Protein AF-A0A3C0W9L0-F1 (afdb_monomer)

Structure (mmCIF, N/CA/C/O backbone):
data_AF-A0A3C0W9L0-F1
#
_entry.id   AF-A0A3C0W9L0-F1
#
loop_
_atom_site.group_PDB
_atom_site.id
_atom_site.type_symbol
_atom_site.label_atom_id
_atom_site.label_alt_id
_atom_site.label_comp_id
_atom_site.label_asym_id
_atom_site.label_entity_id
_atom_site.label_seq_id
_atom_site.pdbx_PDB_ins_code
_atom_site.Cartn_x
_atom_site.Cartn_y
_atom_site.Cartn_z
_atom_site.occupancy
_atom_site.B_iso_or_equiv
_atom_site.auth_seq_id
_atom_site.auth_comp_id
_atom_site.auth_asym_id
_atom_site.auth_atom_id
_atom_site.pdbx_PDB_model_num
ATOM 1 N N . MET A 1 1 ? -32.821 -9.391 19.851 1.00 39.97 1 MET A N 1
ATOM 2 C CA . MET A 1 1 ? -34.229 -9.001 20.082 1.00 39.97 1 MET A CA 1
ATOM 3 C C . MET A 1 1 ? -35.095 -10.246 19.999 1.00 39.97 1 MET A C 1
ATOM 5 O O . MET A 1 1 ? -34.908 -11.028 19.077 1.00 39.97 1 MET A O 1
ATOM 9 N N . THR A 1 2 ? -35.982 -10.461 20.969 1.00 29.73 2 THR A N 1
ATOM 10 C CA . THR A 1 2 ? -37.025 -11.497 20.933 1.00 29.73 2 THR A CA 1
ATOM 11 C C . THR A 1 2 ? -38.108 -11.127 19.912 1.00 29.73 2 THR A C 1
ATOM 13 O O . THR A 1 2 ? -38.389 -9.946 19.701 1.00 29.73 2 THR A O 1
ATOM 16 N N . ARG A 1 3 ? -38.686 -12.143 19.254 1.00 37.91 3 ARG A N 1
ATOM 17 C CA . ARG A 1 3 ? -39.751 -12.022 18.238 1.00 37.91 3 ARG A CA 1
ATOM 18 C C . ARG A 1 3 ? -40.839 -11.017 18.649 1.00 37.91 3 ARG A C 1
ATOM 20 O O . ARG A 1 3 ? -41.310 -11.055 19.780 1.00 37.91 3 ARG A O 1
ATOM 27 N N . GLY A 1 4 ? -41.247 -10.154 17.715 1.00 42.19 4 GLY A N 1
ATOM 28 C CA . GLY A 1 4 ? -42.448 -9.313 17.837 1.00 42.19 4 GLY A CA 1
ATOM 29 C C . GLY A 1 4 ? -42.348 -8.094 18.762 1.00 42.19 4 GLY A C 1
ATOM 30 O O . GLY A 1 4 ? -43.340 -7.397 18.947 1.00 42.19 4 GLY A O 1
ATOM 31 N N . SER A 1 5 ? -41.181 -7.802 19.344 1.00 44.44 5 SER A N 1
ATOM 32 C CA . SER A 1 5 ? -41.022 -6.610 20.188 1.00 44.44 5 SER A CA 1
ATOM 33 C C . SER A 1 5 ? -40.756 -5.363 19.326 1.00 44.44 5 SER A C 1
ATOM 35 O O . SER A 1 5 ? -39.800 -5.379 18.546 1.00 44.44 5 SER A O 1
ATOM 37 N N . PRO A 1 6 ? -41.552 -4.281 19.443 1.00 53.97 6 PRO A N 1
ATOM 38 C CA . PRO A 1 6 ? -41.352 -3.069 18.653 1.00 53.97 6 PRO A CA 1
ATOM 39 C C . PRO A 1 6 ? -40.011 -2.406 18.989 1.00 53.97 6 PRO A C 1
ATOM 41 O O . PRO A 1 6 ? -39.651 -2.257 20.160 1.00 53.97 6 PRO A O 1
ATOM 44 N N . MET A 1 7 ? -39.276 -1.971 17.963 1.00 60.22 7 MET A N 1
ATOM 45 C CA . MET A 1 7 ? -38.048 -1.197 18.155 1.00 60.22 7 MET A CA 1
ATOM 46 C C . MET A 1 7 ? -38.419 0.270 18.381 1.00 60.22 7 MET A C 1
ATOM 48 O O . MET A 1 7 ? -39.027 0.898 17.512 1.00 60.22 7 MET A O 1
ATOM 52 N N . ARG A 1 8 ? -38.079 0.815 19.555 1.00 55.28 8 ARG A N 1
ATOM 53 C CA . ARG A 1 8 ? -38.270 2.240 19.853 1.00 55.28 8 ARG A CA 1
ATOM 54 C C . ARG A 1 8 ? -37.146 3.055 19.224 1.00 55.28 8 ARG A C 1
ATOM 56 O O . ARG A 1 8 ? -35.975 2.827 19.513 1.00 55.28 8 ARG A O 1
ATOM 63 N N . LEU A 1 9 ? -37.528 4.002 18.380 1.00 63.59 9 LEU A N 1
ATOM 64 C CA . LEU A 1 9 ? -36.655 4.996 17.769 1.00 63.59 9 LEU A CA 1
ATOM 65 C C . LEU A 1 9 ? -36.781 6.337 18.522 1.00 63.59 9 LEU A C 1
ATOM 67 O O . LEU A 1 9 ? -37.751 6.536 19.264 1.00 63.59 9 LEU A O 1
ATOM 71 N N . PRO A 1 10 ? -35.830 7.274 18.348 1.00 58.41 10 PRO A N 1
ATOM 72 C CA . PRO A 1 10 ? -35.954 8.630 18.882 1.00 58.41 10 PRO A CA 1
ATOM 73 C C . PRO A 1 10 ? -37.289 9.285 18.479 1.00 58.41 10 PRO A C 1
ATOM 75 O O . PRO A 1 10 ? -37.772 9.081 17.366 1.00 58.41 10 PRO A O 1
ATOM 78 N N . GLY A 1 11 ? -37.892 10.077 19.374 1.00 59.56 11 GLY A N 1
ATOM 79 C CA . GLY A 1 11 ? -39.124 10.827 19.077 1.00 59.56 11 GLY A CA 1
ATOM 80 C C . GLY A 1 11 ? -40.439 10.041 19.198 1.00 59.56 11 GLY A C 1
ATOM 81 O O . GLY A 1 11 ? -41.417 10.393 18.548 1.00 59.56 11 GLY A O 1
ATOM 82 N N . ASN A 1 12 ? -40.486 8.992 20.028 1.00 71.06 12 ASN A N 1
ATOM 83 C CA . ASN A 1 12 ? -41.663 8.131 20.255 1.00 71.06 12 ASN A CA 1
ATOM 84 C C . ASN A 1 12 ? -42.153 7.352 19.016 1.00 71.06 12 ASN A C 1
ATOM 86 O O . ASN A 1 12 ? -43.297 6.897 18.981 1.00 71.06 12 ASN A O 1
ATOM 90 N N . ILE A 1 13 ? -41.294 7.171 18.013 1.00 70.06 13 ILE A N 1
ATOM 91 C CA . ILE A 1 13 ? -41.588 6.353 16.834 1.00 70.06 13 ILE A CA 1
ATOM 92 C C . ILE A 1 13 ? -41.319 4.882 17.172 1.00 70.06 13 ILE A C 1
ATOM 94 O O . ILE A 1 13 ? -40.313 4.544 17.801 1.00 70.06 13 ILE A O 1
ATOM 98 N N . THR A 1 14 ? -42.210 3.994 16.742 1.00 69.06 14 THR A N 1
ATOM 99 C CA . THR A 1 14 ? -42.054 2.541 16.892 1.00 69.06 14 THR A CA 1
ATOM 100 C C . THR A 1 14 ? -41.998 1.871 15.531 1.00 69.06 14 THR A C 1
ATOM 102 O O . THR A 1 14 ? -42.846 2.126 14.683 1.00 69.06 14 THR A O 1
ATOM 105 N N . ALA A 1 15 ? -41.001 1.015 15.317 1.00 68.94 15 ALA A N 1
ATOM 106 C CA . ALA A 1 15 ? -40.988 0.114 14.172 1.00 68.94 15 ALA A CA 1
ATOM 107 C C . ALA A 1 15 ? -41.767 -1.159 14.531 1.00 68.94 15 ALA A C 1
ATOM 109 O O . ALA A 1 15 ? -41.420 -1.845 15.499 1.00 68.94 15 ALA A O 1
ATOM 110 N N . VAL A 1 16 ? -42.819 -1.450 13.766 1.00 71.50 16 VAL A N 1
ATOM 111 C CA . VAL A 1 16 ? -43.652 -2.651 13.899 1.00 71.50 16 VAL A CA 1
ATOM 112 C C . VAL A 1 16 ? -43.352 -3.582 12.731 1.00 71.50 16 VAL A C 1
ATOM 114 O O . VAL A 1 16 ? -43.418 -3.173 11.574 1.00 71.50 16 VAL A O 1
ATOM 117 N N . PHE A 1 17 ? -43.010 -4.828 13.037 1.00 66.38 17 PHE A N 1
ATOM 118 C CA . PHE A 1 17 ? -42.670 -5.852 12.051 1.00 66.38 17 PHE A CA 1
ATOM 119 C C . PHE A 1 17 ? -43.904 -6.713 11.754 1.00 66.38 17 PHE A C 1
ATOM 121 O O . PHE A 1 17 ? -44.656 -7.030 12.676 1.00 66.38 17 PHE A O 1
ATOM 128 N N . GLY A 1 18 ? -44.119 -7.086 10.488 1.00 59.97 18 GLY A N 1
ATOM 129 C CA . GLY A 1 18 ? -45.165 -8.050 10.120 1.00 59.97 18 GLY A CA 1
ATOM 130 C C . GLY A 1 18 ? -44.891 -9.441 10.710 1.00 59.97 18 GLY A C 1
ATOM 131 O O . GLY A 1 18 ? -43.736 -9.791 10.942 1.00 59.97 18 GLY A O 1
ATOM 132 N N . GLU A 1 19 ? -45.936 -10.242 10.948 1.00 49.00 19 GLU A N 1
ATOM 133 C CA . GLU A 1 19 ? -45.876 -11.576 11.589 1.00 49.00 19 GLU A CA 1
ATOM 134 C C . GLU A 1 19 ? -45.137 -12.674 10.787 1.00 49.00 19 GLU A C 1
ATOM 136 O O . GLU A 1 19 ? -45.266 -13.866 11.078 1.00 49.00 19 GLU A O 1
ATOM 141 N N . GLU A 1 20 ? -44.311 -12.327 9.801 1.00 48.44 20 GLU A N 1
ATOM 142 C CA . GLU A 1 20 ? -43.545 -13.337 9.082 1.00 48.44 20 GLU A CA 1
ATOM 143 C C . GLU A 1 20 ? -42.399 -13.883 9.936 1.00 48.44 20 GLU A C 1
ATOM 145 O O . GLU A 1 20 ? -41.536 -13.182 10.470 1.00 48.44 20 GLU A O 1
ATOM 150 N N . SER A 1 21 ? -42.439 -15.203 10.089 1.00 41.38 21 SER A N 1
ATOM 151 C CA . SER A 1 21 ? -41.539 -15.998 10.904 1.00 41.38 21 SER A CA 1
ATOM 152 C C . SER A 1 21 ? -40.088 -15.818 10.463 1.00 41.38 21 SER A C 1
ATOM 154 O O . SER A 1 21 ? -39.613 -16.519 9.573 1.00 41.38 21 SER A O 1
ATOM 156 N N . ALA A 1 22 ? -39.339 -14.963 11.162 1.00 41.47 22 ALA A N 1
ATOM 157 C CA . ALA A 1 22 ? -37.885 -15.033 11.170 1.00 41.47 22 ALA A CA 1
ATOM 158 C C . ALA A 1 22 ? -37.490 -16.366 11.831 1.00 41.47 22 ALA A C 1
ATOM 160 O O . ALA A 1 22 ? -37.420 -16.505 13.059 1.00 41.47 22 ALA A O 1
ATOM 161 N N . ALA A 1 23 ? -37.365 -17.410 11.015 1.00 39.00 23 ALA A N 1
ATOM 162 C CA . ALA A 1 23 ? -36.581 -18.577 11.358 1.00 39.00 23 ALA A CA 1
ATOM 163 C C . ALA A 1 23 ? -35.125 -18.112 11.428 1.00 39.00 23 ALA A C 1
ATOM 165 O O . ALA A 1 23 ? -34.645 -17.453 10.509 1.00 39.00 23 ALA A O 1
ATOM 166 N N . ALA A 1 24 ? -34.438 -18.438 12.522 1.00 37.41 24 ALA A N 1
ATOM 167 C CA . ALA A 1 24 ? -32.996 -18.298 12.619 1.00 37.41 24 ALA A CA 1
ATOM 168 C C . ALA A 1 24 ? -32.358 -19.179 11.534 1.00 37.41 24 ALA A C 1
ATOM 170 O O . ALA A 1 24 ? -32.136 -20.371 11.727 1.00 37.41 24 ALA A O 1
ATOM 171 N N . ARG A 1 25 ? -32.141 -18.607 10.354 1.00 40.47 25 ARG A N 1
ATOM 172 C CA . ARG A 1 25 ? -31.291 -19.162 9.311 1.00 40.47 25 ARG A CA 1
ATOM 173 C C . ARG A 1 25 ? -30.110 -18.215 9.193 1.00 40.47 25 ARG A C 1
ATOM 175 O O . ARG A 1 25 ? -30.287 -17.006 9.123 1.00 40.47 25 ARG A O 1
ATOM 182 N N . SER A 1 26 ? -28.913 -18.779 9.257 1.00 39.16 26 SER A N 1
ATOM 183 C CA . SER A 1 26 ? -27.643 -18.107 9.005 1.00 39.16 26 SER A CA 1
ATOM 184 C C . SER A 1 26 ? -27.685 -17.435 7.630 1.00 39.16 26 SER A C 1
ATOM 186 O O . SER A 1 26 ? -27.523 -18.101 6.609 1.00 39.16 26 SER A O 1
ATOM 188 N N . GLY A 1 27 ? -27.991 -16.143 7.598 1.00 50.47 27 GLY A N 1
ATOM 189 C CA . GLY A 1 27 ? -28.131 -15.378 6.366 1.00 50.47 27 GLY A CA 1
ATOM 190 C C . GLY A 1 27 ? -28.776 -14.021 6.618 1.00 50.47 27 GLY A C 1
ATOM 191 O O . GLY A 1 27 ? -29.634 -13.870 7.490 1.00 50.47 27 GLY A O 1
ATOM 192 N N . GLU A 1 28 ? -28.340 -13.023 5.856 1.00 53.19 28 GLU A N 1
ATOM 193 C CA . GLU A 1 28 ? -28.935 -11.691 5.878 1.00 53.19 28 GLU A CA 1
ATOM 194 C C . GLU A 1 28 ? -30.424 -11.787 5.540 1.00 53.19 28 GLU A C 1
ATOM 196 O O . GLU A 1 28 ? -30.806 -12.370 4.528 1.00 53.19 28 GLU A O 1
ATOM 201 N N . THR A 1 29 ? -31.277 -11.228 6.396 1.00 59.69 29 THR A N 1
ATOM 202 C CA . THR A 1 29 ? -32.730 -11.255 6.188 1.00 59.69 29 THR A CA 1
ATOM 203 C C . THR A 1 29 ? -33.253 -9.833 6.146 1.00 59.69 29 THR A C 1
ATOM 205 O O . THR A 1 29 ? -33.076 -9.079 7.102 1.00 59.69 29 THR A O 1
ATOM 208 N N . THR A 1 30 ? -33.907 -9.462 5.050 1.00 60.75 30 THR A N 1
ATOM 209 C CA . THR A 1 30 ? -34.592 -8.174 4.927 1.00 60.75 30 THR A CA 1
ATOM 210 C C . THR A 1 30 ? -36.057 -8.359 5.290 1.00 60.75 30 THR A C 1
ATOM 212 O O . THR A 1 30 ? -36.764 -9.123 4.642 1.00 60.75 30 THR A O 1
ATOM 215 N N . VAL A 1 31 ? -36.511 -7.657 6.324 1.00 73.25 31 VAL A N 1
ATOM 216 C CA . VAL A 1 31 ? -37.897 -7.674 6.800 1.00 73.25 31 VAL A CA 1
ATOM 217 C C . VAL A 1 31 ? -38.498 -6.290 6.583 1.00 73.25 31 VAL A C 1
ATOM 219 O O . VAL A 1 31 ? -37.835 -5.282 6.824 1.00 73.25 31 VAL A O 1
ATOM 222 N N . GLN A 1 32 ? -39.746 -6.213 6.128 1.00 73.06 32 GLN A N 1
ATOM 223 C CA . GLN A 1 32 ? -40.458 -4.936 6.064 1.00 73.06 32 GLN A CA 1
ATOM 224 C C . GLN A 1 32 ? -40.986 -4.562 7.452 1.00 73.06 32 GLN A C 1
ATOM 226 O O . GLN A 1 32 ? -41.586 -5.385 8.147 1.00 73.06 32 GLN A O 1
ATOM 231 N N . ALA A 1 33 ? -40.769 -3.313 7.850 1.00 77.06 33 ALA A N 1
ATOM 232 C CA . ALA A 1 33 ? -41.298 -2.741 9.077 1.00 77.06 33 ALA A CA 1
ATOM 233 C C . ALA A 1 33 ? -42.071 -1.456 8.773 1.00 77.06 33 ALA A C 1
ATOM 235 O O . ALA A 1 33 ? -41.654 -0.643 7.949 1.00 77.06 33 ALA A O 1
ATOM 236 N N . GLU A 1 34 ? -43.178 -1.239 9.474 1.00 78.75 34 GLU A N 1
ATOM 237 C CA . GLU A 1 34 ? -43.890 0.036 9.452 1.00 78.75 34 GLU A CA 1
ATOM 238 C C . GLU A 1 34 ? -43.418 0.920 10.603 1.00 78.75 34 GLU A C 1
ATOM 240 O O . GLU A 1 34 ? -43.476 0.534 11.772 1.00 78.75 34 GLU A O 1
ATOM 245 N N . LEU A 1 35 ? -42.989 2.138 10.281 1.00 79.19 35 LEU A N 1
ATOM 246 C CA . LEU A 1 35 ? -42.751 3.182 11.268 1.00 79.19 35 LEU A CA 1
ATOM 247 C C . LEU A 1 35 ? -44.083 3.804 11.674 1.00 79.19 35 LEU A C 1
ATOM 249 O O . LEU A 1 35 ? -44.766 4.407 10.843 1.00 79.19 35 LEU A O 1
ATOM 253 N N . ARG A 1 36 ? -44.427 3.683 12.957 1.00 80.25 36 ARG A N 1
ATOM 254 C CA . ARG A 1 36 ? -45.648 4.232 13.547 1.00 80.25 36 ARG A CA 1
ATOM 255 C C . ARG A 1 36 ? -45.351 5.317 14.574 1.00 80.25 36 ARG A C 1
ATOM 257 O O . ARG A 1 36 ? -44.451 5.168 15.403 1.00 80.25 36 ARG A O 1
ATOM 264 N N . LEU A 1 37 ? -46.134 6.391 14.531 1.00 80.25 37 LEU A N 1
ATOM 265 C CA . LEU A 1 37 ? -46.169 7.436 15.559 1.00 80.25 37 LEU A CA 1
ATOM 266 C C . LEU A 1 37 ? -46.939 6.964 16.808 1.00 80.25 37 LEU A C 1
ATOM 268 O O . LEU A 1 37 ? -47.661 5.959 16.743 1.00 80.25 37 LEU A O 1
ATOM 272 N N . PRO A 1 38 ? -46.853 7.699 17.936 1.00 71.69 38 PRO A N 1
ATOM 273 C CA . PRO A 1 38 ? -47.809 7.546 19.032 1.00 71.69 38 PRO A CA 1
ATOM 274 C C . PRO A 1 38 ? -49.240 7.578 18.481 1.00 71.69 38 PRO A C 1
ATOM 276 O O . PRO A 1 38 ? -49.526 8.390 17.607 1.00 71.69 38 PRO A O 1
ATOM 279 N N . LEU A 1 39 ? -50.121 6.703 18.984 1.00 75.38 39 LEU A N 1
ATOM 280 C CA . LEU A 1 39 ? -51.492 6.458 18.484 1.00 75.38 39 LEU A CA 1
ATOM 281 C C . LEU A 1 39 ? -51.606 5.539 17.248 1.00 75.38 39 LEU A C 1
ATOM 283 O O . LEU A 1 39 ? -52.709 5.324 16.759 1.00 75.38 39 LEU A O 1
ATOM 287 N N . GLY A 1 40 ? -50.511 4.935 16.774 1.00 74.31 40 GLY A N 1
ATOM 288 C CA . GLY A 1 40 ? -50.567 3.839 15.794 1.00 74.31 40 GLY A CA 1
ATOM 289 C C . GLY A 1 40 ? -50.670 4.268 14.329 1.00 74.31 40 GLY A C 1
ATOM 290 O O . GLY A 1 40 ? -50.960 3.434 13.475 1.00 74.31 40 GLY A O 1
ATOM 291 N N . ILE A 1 41 ? -50.408 5.539 14.024 1.00 79.44 41 ILE A N 1
ATOM 292 C CA . ILE A 1 41 ? -50.439 6.069 12.656 1.00 79.44 41 ILE A CA 1
ATOM 293 C C . ILE A 1 41 ? -49.184 5.614 11.901 1.00 79.44 41 ILE A C 1
ATOM 295 O O . ILE A 1 41 ? -48.074 5.989 12.287 1.00 79.44 41 ILE A O 1
ATOM 299 N N . SER A 1 42 ? -49.354 4.837 10.827 1.00 79.00 42 SER A N 1
ATOM 300 C CA . SER A 1 42 ? -48.266 4.410 9.934 1.00 79.00 42 SER A CA 1
ATOM 301 C C . SER A 1 42 ? -47.780 5.579 9.073 1.00 79.00 42 SER A C 1
ATOM 303 O O . SER A 1 42 ? -48.561 6.207 8.364 1.00 79.00 42 SER A O 1
ATOM 305 N N . VAL A 1 43 ? -46.482 5.876 9.137 1.00 81.69 43 VAL A N 1
ATOM 306 C CA . VAL A 1 43 ? -45.855 7.023 8.455 1.00 81.69 43 VAL A CA 1
ATOM 307 C C . VAL A 1 43 ? -45.048 6.582 7.243 1.00 81.69 43 VAL A C 1
ATOM 309 O O . VAL A 1 43 ? -45.029 7.262 6.219 1.00 81.69 43 VAL A O 1
ATOM 312 N N . LYS A 1 44 ? -44.335 5.458 7.362 1.00 79.25 44 LYS A N 1
ATOM 313 C CA . LYS A 1 44 ? -43.430 4.976 6.318 1.00 79.25 44 LYS A CA 1
ATOM 314 C C . LYS A 1 44 ? -43.164 3.485 6.475 1.00 79.25 44 LYS A C 1
ATOM 316 O O . LYS A 1 44 ? -42.915 3.024 7.586 1.00 79.25 44 LYS A O 1
ATOM 321 N N . SER A 1 45 ? -43.151 2.760 5.362 1.00 78.25 45 SER A N 1
ATOM 322 C CA . SER A 1 45 ? -42.579 1.412 5.314 1.00 78.25 45 SER A CA 1
ATOM 323 C C . SER A 1 45 ? -41.069 1.505 5.119 1.00 78.25 45 SER A C 1
ATOM 325 O O . SER A 1 45 ? -40.589 2.240 4.252 1.00 78.25 45 SER A O 1
ATOM 327 N N . VAL A 1 46 ? -40.317 0.784 5.941 1.00 76.38 46 VAL A N 1
ATOM 328 C CA . VAL A 1 46 ? -38.860 0.698 5.873 1.00 76.38 46 VAL A CA 1
ATOM 329 C C . VAL A 1 46 ? -38.438 -0.759 5.799 1.00 76.38 46 VAL A C 1
ATOM 331 O O . VAL A 1 46 ? -38.978 -1.616 6.492 1.00 76.38 46 VAL A O 1
ATOM 334 N N . SER A 1 47 ? -37.441 -1.040 4.972 1.00 71.50 47 SER A N 1
ATOM 335 C CA . SER A 1 47 ? -36.825 -2.359 4.918 1.00 71.50 47 SER A CA 1
ATOM 336 C C . SER A 1 47 ? -35.709 -2.431 5.955 1.00 71.50 47 SER A C 1
ATOM 338 O O . SER A 1 47 ? -34.766 -1.642 5.920 1.00 71.50 47 SER A O 1
ATOM 340 N N . VAL A 1 48 ? -35.826 -3.365 6.893 1.00 65.62 48 VAL A N 1
ATOM 341 C CA . VAL A 1 48 ? -34.850 -3.614 7.954 1.00 65.62 48 VAL A CA 1
ATOM 342 C C . VAL A 1 48 ? -34.064 -4.863 7.592 1.00 65.62 48 VAL A C 1
ATOM 344 O O . VAL A 1 48 ? -34.616 -5.960 7.545 1.00 65.62 48 VAL A O 1
ATOM 347 N N . ARG A 1 49 ? -32.768 -4.704 7.331 1.00 64.75 49 ARG A N 1
ATOM 348 C CA . ARG A 1 49 ? -31.863 -5.827 7.076 1.00 64.75 49 ARG A CA 1
ATOM 349 C C . ARG A 1 49 ? -31.231 -6.270 8.391 1.00 64.75 49 ARG A C 1
ATOM 351 O O . ARG A 1 49 ? -30.490 -5.513 9.011 1.00 64.75 49 ARG A O 1
ATOM 358 N N . TYR A 1 50 ? -31.511 -7.498 8.805 1.00 62.72 50 TYR A N 1
ATOM 359 C CA . TYR A 1 50 ? -30.776 -8.163 9.871 1.00 62.72 50 TYR A CA 1
ATOM 360 C C . TYR A 1 50 ? -29.478 -8.704 9.288 1.00 62.72 50 TYR A C 1
ATOM 362 O O . TYR A 1 50 ? -29.498 -9.630 8.478 1.00 62.72 50 TYR A O 1
ATOM 370 N N . VAL A 1 51 ? -28.360 -8.115 9.699 1.00 66.81 51 VAL A N 1
ATOM 371 C CA . VAL A 1 51 ? -27.017 -8.566 9.333 1.00 66.81 51 VAL A CA 1
ATOM 372 C C . VAL A 1 51 ? -26.348 -9.090 10.597 1.00 66.81 51 VAL A C 1
ATOM 374 O O . VAL A 1 51 ? -26.367 -8.429 11.639 1.00 66.81 51 VAL A O 1
ATOM 377 N N . GLN A 1 52 ? -25.791 -10.299 10.531 1.00 70.81 52 GLN A N 1
ATOM 378 C CA . GLN A 1 52 ? -24.962 -10.817 11.613 1.00 70.81 52 GLN A CA 1
ATOM 379 C C . GLN A 1 52 ? -23.710 -9.942 11.711 1.00 70.81 52 GLN A C 1
ATOM 381 O O . GLN A 1 52 ? -23.027 -9.721 10.716 1.00 70.81 52 GLN A O 1
ATOM 386 N N . ARG A 1 53 ? -23.434 -9.409 12.903 1.00 82.50 53 ARG A N 1
ATOM 387 C CA . ARG A 1 53 ? -22.295 -8.514 13.105 1.00 82.50 53 ARG A CA 1
ATOM 388 C C . ARG A 1 53 ? -20.986 -9.294 13.016 1.00 82.50 53 ARG A C 1
ATOM 390 O O . ARG A 1 53 ? -20.786 -10.252 13.764 1.00 82.50 53 ARG A O 1
ATOM 397 N N . ASP A 1 54 ? -20.102 -8.845 12.133 1.00 89.56 54 ASP A N 1
ATOM 398 C CA . ASP A 1 54 ? -18.758 -9.395 12.004 1.00 89.56 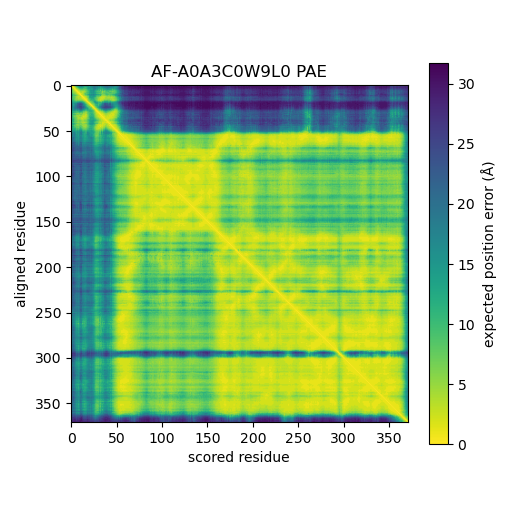54 ASP A CA 1
ATOM 399 C C . ASP A 1 54 ? -17.947 -9.127 13.281 1.00 89.56 54 ASP A C 1
ATOM 401 O O . ASP A 1 54 ? -18.058 -8.075 13.915 1.00 89.56 54 ASP A O 1
ATOM 405 N N . THR A 1 55 ? -17.115 -10.094 13.659 1.00 94.38 55 THR A N 1
ATOM 406 C CA . THR A 1 55 ? -16.127 -9.968 14.736 1.00 94.38 55 THR A CA 1
ATOM 407 C C . THR A 1 55 ? -14.764 -10.314 14.167 1.00 94.38 55 THR A C 1
ATOM 409 O O . THR A 1 55 ? -14.637 -11.306 13.450 1.00 94.38 55 THR A O 1
ATOM 412 N N . VAL A 1 56 ? -13.760 -9.500 14.481 1.00 97.12 56 VAL A N 1
ATOM 413 C CA . VAL A 1 56 ? -12.392 -9.639 13.968 1.00 97.12 56 VAL A CA 1
ATOM 414 C C . VAL A 1 56 ? -11.378 -9.515 15.100 1.00 97.12 56 VAL A C 1
ATOM 416 O O . VAL A 1 56 ? -11.689 -8.991 16.171 1.00 97.12 56 VAL A O 1
ATOM 419 N N . LEU A 1 57 ? -10.155 -9.984 14.867 1.00 97.94 57 LEU A N 1
ATOM 420 C CA . LEU A 1 57 ? -9.035 -9.829 15.789 1.00 97.94 57 LEU A CA 1
ATOM 421 C C . LEU A 1 57 ? -8.240 -8.567 15.422 1.00 97.94 57 LEU A C 1
ATOM 423 O O . LEU A 1 57 ? -7.434 -8.585 14.494 1.00 97.94 57 LEU A O 1
ATOM 427 N N . VAL A 1 58 ? -8.482 -7.462 16.126 1.00 98.50 58 VAL A N 1
ATOM 428 C CA . VAL A 1 58 ? -7.858 -6.150 15.876 1.00 98.50 58 VAL A CA 1
ATOM 429 C C . VAL A 1 58 ? -6.404 -6.155 16.345 1.00 98.50 58 VAL A C 1
ATOM 431 O O . VAL A 1 58 ? -6.148 -6.498 17.497 1.00 98.50 58 VAL A O 1
ATOM 434 N N . SER A 1 59 ? -5.457 -5.784 15.475 1.00 97.38 59 SER A N 1
ATOM 435 C CA . SER A 1 59 ? -4.023 -5.991 15.723 1.00 97.38 59 SER A CA 1
ATOM 436 C C . SER A 1 59 ? -3.238 -4.701 15.962 1.00 97.38 59 SER A C 1
ATOM 438 O O . SER A 1 59 ? -2.737 -4.507 17.060 1.00 97.38 59 SER A O 1
ATOM 440 N N . GLY A 1 60 ? -3.087 -3.820 14.968 1.00 97.75 60 GLY A N 1
ATOM 441 C CA . GLY A 1 60 ? -2.196 -2.651 15.061 1.00 97.75 60 GLY A CA 1
ATOM 442 C C . GLY A 1 60 ? -0.697 -2.987 15.000 1.00 97.75 60 GLY A C 1
ATOM 443 O O . GLY A 1 60 ? 0.149 -2.106 15.189 1.00 97.75 60 GLY A O 1
ATOM 444 N N . ARG A 1 61 ? -0.350 -4.256 14.751 1.00 97.44 61 ARG A N 1
ATOM 445 C CA . ARG A 1 61 ? 1.035 -4.715 14.596 1.00 97.44 61 ARG A CA 1
ATOM 446 C C . ARG A 1 61 ? 1.610 -4.276 13.247 1.00 97.44 61 ARG A C 1
ATOM 448 O O . ARG A 1 61 ? 0.878 -4.259 12.253 1.00 97.44 61 ARG A O 1
ATOM 455 N N . PRO A 1 62 ? 2.913 -3.969 13.184 1.00 97.31 62 PRO A N 1
ATOM 456 C CA . PRO A 1 62 ? 3.570 -3.662 11.927 1.00 97.31 62 PRO A CA 1
ATOM 457 C C . PRO A 1 62 ? 3.720 -4.931 11.084 1.00 97.31 62 PRO A C 1
ATOM 459 O O . PRO A 1 62 ? 3.909 -6.032 11.607 1.00 97.31 62 PRO A O 1
ATOM 462 N N . PHE A 1 63 ? 3.687 -4.769 9.769 1.00 96.88 63 PHE A N 1
ATOM 463 C CA . PHE A 1 63 ? 4.074 -5.812 8.830 1.00 96.88 63 PHE A CA 1
ATOM 464 C C . PHE A 1 63 ? 4.843 -5.210 7.663 1.00 96.88 63 PHE A C 1
ATOM 466 O O . PHE A 1 63 ? 4.675 -4.042 7.306 1.00 96.88 63 PHE A O 1
ATOM 473 N N . GLY A 1 64 ? 5.715 -6.020 7.082 1.00 96.06 64 GLY A N 1
ATOM 474 C CA . GLY A 1 64 ? 6.363 -5.717 5.825 1.00 96.06 64 GLY A CA 1
ATOM 475 C C . GLY A 1 64 ? 5.487 -6.174 4.678 1.00 96.06 64 GLY A C 1
ATOM 476 O O . GLY A 1 64 ? 5.016 -7.310 4.677 1.00 96.06 64 GLY A O 1
ATOM 477 N N . VAL A 1 65 ? 5.301 -5.314 3.688 1.00 94.31 65 VAL A N 1
ATOM 478 C CA . VAL A 1 65 ? 4.701 -5.699 2.416 1.00 94.31 65 VAL A CA 1
ATOM 479 C C . VAL A 1 65 ? 5.804 -5.863 1.383 1.00 94.31 65 VAL A C 1
ATOM 481 O O . VAL A 1 65 ? 6.692 -5.016 1.276 1.00 94.31 65 VAL A O 1
ATOM 484 N N . LYS A 1 66 ? 5.761 -6.965 0.639 1.00 93.25 66 LYS A N 1
ATOM 485 C CA . LYS A 1 66 ? 6.559 -7.186 -0.567 1.00 93.25 66 LYS A CA 1
ATOM 486 C C . LYS A 1 66 ? 5.604 -7.586 -1.672 1.00 93.25 66 LYS A C 1
ATOM 488 O O . LYS A 1 66 ? 4.864 -8.553 -1.505 1.00 93.25 66 LYS A O 1
ATOM 493 N N . MET A 1 67 ? 5.604 -6.867 -2.781 1.00 92.12 67 MET A N 1
ATOM 494 C CA . MET A 1 67 ? 4.735 -7.181 -3.907 1.00 92.12 67 MET A CA 1
ATOM 495 C C . MET A 1 67 ? 5.468 -7.057 -5.232 1.00 92.12 67 MET A C 1
ATOM 497 O O . MET A 1 67 ? 6.347 -6.213 -5.389 1.00 92.12 67 MET A O 1
ATOM 501 N N . PHE A 1 68 ? 5.050 -7.887 -6.177 1.00 90.06 68 PHE A N 1
ATOM 502 C CA . PHE A 1 68 ? 5.458 -7.861 -7.570 1.00 90.06 68 PHE A CA 1
ATOM 503 C C . PHE A 1 68 ? 4.249 -7.543 -8.442 1.00 90.06 68 PHE A C 1
ATOM 505 O O . PHE A 1 68 ? 3.138 -8.033 -8.190 1.00 90.06 68 PHE A O 1
ATOM 512 N N . THR A 1 69 ? 4.468 -6.724 -9.464 1.00 86.81 69 THR A N 1
ATOM 513 C CA . THR A 1 69 ? 3.422 -6.307 -10.392 1.00 86.81 69 THR A CA 1
ATOM 514 C C . THR A 1 69 ? 3.111 -7.382 -11.416 1.00 86.81 69 THR A C 1
ATOM 516 O O . THR A 1 69 ? 3.927 -8.249 -11.727 1.00 86.81 69 THR A O 1
ATOM 519 N N . GLU A 1 70 ? 1.889 -7.349 -11.939 1.00 85.25 70 GLU A N 1
ATOM 520 C CA . GLU A 1 70 ? 1.588 -8.049 -13.183 1.00 85.25 70 GLU A CA 1
ATOM 521 C C . GLU A 1 70 ? 2.179 -7.232 -14.327 1.00 85.25 70 GLU A C 1
ATOM 523 O O . GLU A 1 70 ? 1.782 -6.084 -14.518 1.00 85.25 70 GLU A O 1
ATOM 528 N N . GLY A 1 71 ? 3.151 -7.795 -15.045 1.00 92.62 71 GLY A N 1
ATOM 529 C CA . GLY A 1 71 ? 3.934 -7.039 -16.017 1.00 92.62 71 GLY A CA 1
ATOM 530 C C . GLY A 1 71 ? 4.844 -5.992 -15.368 1.00 92.62 71 GLY A C 1
ATOM 531 O O . GLY A 1 71 ? 5.083 -6.004 -14.159 1.00 92.62 71 GLY A O 1
ATOM 532 N N . LEU A 1 72 ? 5.357 -5.075 -16.188 1.00 95.00 72 LEU A N 1
ATOM 533 C CA . LEU A 1 72 ? 6.277 -4.012 -15.775 1.00 95.00 72 LEU A CA 1
ATOM 534 C C . LEU A 1 72 ? 5.623 -2.644 -15.964 1.00 95.00 72 LEU A C 1
ATOM 536 O O . LEU A 1 72 ? 5.286 -2.276 -17.089 1.00 95.00 72 LEU A O 1
ATOM 540 N N . MET A 1 73 ? 5.461 -1.872 -14.892 1.00 94.00 73 MET A N 1
ATOM 541 C CA . MET A 1 73 ? 4.869 -0.535 -14.971 1.00 94.00 73 MET A CA 1
ATOM 542 C C . MET A 1 73 ? 5.886 0.474 -15.501 1.00 94.00 73 MET A C 1
ATOM 544 O O . MET A 1 73 ? 6.987 0.582 -14.968 1.00 94.00 73 MET A O 1
ATOM 548 N N . VAL A 1 74 ? 5.520 1.249 -16.520 1.00 96.06 74 VAL A N 1
ATOM 549 C CA . VAL A 1 74 ? 6.323 2.366 -17.024 1.00 96.06 74 VAL A CA 1
ATOM 550 C C . VAL A 1 74 ? 6.215 3.535 -16.050 1.00 96.06 74 VAL A C 1
ATOM 552 O O . VAL A 1 74 ? 5.180 4.195 -15.972 1.00 96.06 74 VAL A O 1
ATOM 555 N N . VAL A 1 75 ? 7.302 3.820 -15.339 1.00 94.88 75 VAL A N 1
ATOM 556 C CA . VAL A 1 75 ? 7.379 4.915 -14.354 1.00 94.88 75 VAL A CA 1
ATOM 557 C C . VAL A 1 75 ? 8.032 6.169 -14.927 1.00 94.88 75 VAL A C 1
ATOM 559 O O . VAL A 1 75 ? 7.898 7.260 -14.384 1.00 94.88 75 VAL A O 1
ATOM 562 N N . GLY A 1 76 ? 8.714 6.052 -16.067 1.00 95.56 76 GLY A N 1
ATOM 563 C CA . GLY A 1 76 ? 9.351 7.200 -16.689 1.00 95.56 76 GLY A CA 1
ATOM 564 C C . GLY A 1 76 ? 10.082 6.887 -17.982 1.00 95.56 76 GLY A C 1
ATOM 565 O O . GLY A 1 76 ? 10.077 5.771 -18.499 1.00 95.56 76 GLY A O 1
ATOM 566 N N . PHE A 1 77 ? 10.737 7.919 -18.503 1.00 96.94 77 PHE A N 1
ATOM 567 C CA . PHE A 1 77 ? 11.452 7.879 -19.771 1.00 96.94 77 PHE A CA 1
ATOM 568 C C . PHE A 1 77 ? 12.784 8.602 -19.638 1.00 96.94 77 PHE A C 1
ATOM 570 O O . PHE A 1 77 ? 12.904 9.584 -18.906 1.00 96.94 77 PHE A O 1
ATOM 577 N N . THR A 1 78 ? 13.787 8.159 -20.383 1.00 95.50 78 THR A N 1
ATOM 578 C CA . THR A 1 78 ? 15.047 8.892 -20.506 1.00 95.50 78 THR A CA 1
ATOM 579 C C . THR A 1 78 ? 15.514 8.873 -21.941 1.00 95.50 78 THR A C 1
ATOM 581 O O . THR A 1 78 ? 15.642 7.817 -22.557 1.00 95.50 78 THR A O 1
ATOM 584 N N . ASP A 1 79 ? 15.738 10.070 -22.472 1.00 96.69 79 ASP A N 1
ATOM 585 C CA . ASP A 1 79 ? 16.364 10.232 -23.773 1.00 96.69 79 ASP A CA 1
ATOM 586 C C . ASP A 1 79 ? 17.829 9.822 -23.679 1.00 96.69 79 ASP A C 1
ATOM 588 O O . ASP A 1 79 ? 18.528 10.172 -22.726 1.00 96.69 79 ASP A O 1
ATOM 592 N N . PHE A 1 80 ? 18.313 9.148 -24.710 1.00 96.38 80 PHE A N 1
ATOM 593 C CA . PHE A 1 80 ? 19.717 8.785 -24.833 1.00 96.38 80 PHE A CA 1
ATOM 594 C C . PHE A 1 80 ? 20.235 9.155 -26.220 1.00 96.38 80 PHE A C 1
ATOM 596 O O . PHE A 1 80 ? 19.467 9.408 -27.150 1.00 96.38 80 PHE A O 1
ATOM 603 N N . SER A 1 81 ? 21.558 9.253 -26.340 1.00 96.19 81 SER A N 1
ATOM 604 C CA . SER A 1 81 ? 22.203 9.587 -27.607 1.00 96.19 81 SER A CA 1
ATOM 605 C C . SER A 1 81 ? 22.450 8.318 -28.416 1.00 96.19 81 SER A C 1
ATOM 607 O O . SER A 1 81 ? 23.080 7.390 -27.914 1.00 96.19 81 SER A O 1
ATOM 609 N N . SER A 1 82 ? 21.985 8.283 -29.660 1.00 94.06 82 SER A N 1
ATOM 610 C CA . SER A 1 82 ? 22.258 7.223 -30.632 1.00 94.06 82 SER A CA 1
ATOM 611 C C . SER A 1 82 ? 22.542 7.867 -31.982 1.00 94.06 82 SER A C 1
ATOM 613 O O . SER A 1 82 ? 21.836 8.793 -32.377 1.00 94.06 82 SER A O 1
ATOM 615 N N . GLU A 1 83 ? 23.622 7.453 -32.648 1.00 91.62 83 GLU A N 1
ATOM 616 C CA . GLU A 1 83 ? 24.054 8.029 -33.936 1.00 91.62 83 GLU A CA 1
ATOM 617 C C . GLU A 1 83 ? 24.119 9.576 -33.938 1.00 91.62 83 GLU A C 1
ATOM 619 O O . GLU A 1 83 ? 23.796 10.245 -34.918 1.00 91.62 83 GLU A O 1
ATOM 624 N N . GLY A 1 84 ? 24.505 10.170 -32.803 1.00 88.19 84 GLY A N 1
ATOM 625 C CA . GLY A 1 84 ? 24.622 11.623 -32.638 1.00 88.19 84 GLY A CA 1
ATOM 626 C C . GLY A 1 84 ? 23.296 12.364 -32.425 1.00 88.19 84 GLY A C 1
ATOM 627 O O . GLY A 1 84 ? 23.300 13.591 -32.352 1.00 88.19 84 GLY A O 1
ATOM 628 N N . LYS A 1 85 ? 22.168 11.656 -32.292 1.00 93.44 85 LYS A N 1
ATOM 629 C CA . LYS A 1 85 ? 20.844 12.234 -32.020 1.00 93.44 85 LYS A CA 1
ATOM 630 C C . LYS A 1 85 ? 20.349 11.840 -30.635 1.00 93.44 85 LYS A C 1
ATOM 632 O O . LYS A 1 85 ? 20.487 10.692 -30.222 1.00 93.44 85 LYS A O 1
ATOM 637 N N . ARG A 1 86 ? 19.708 12.782 -29.937 1.00 96.50 86 ARG A N 1
ATOM 638 C CA . ARG A 1 86 ? 18.930 12.480 -28.727 1.00 96.50 86 ARG A CA 1
ATOM 639 C C . ARG A 1 86 ? 17.591 11.886 -29.136 1.00 96.50 86 ARG A C 1
ATOM 641 O O . ARG A 1 86 ? 16.846 12.522 -29.877 1.00 96.50 86 ARG A O 1
ATOM 648 N N . ILE A 1 87 ? 17.310 10.677 -28.668 1.00 96.94 87 ILE A N 1
ATOM 649 C CA . ILE A 1 87 ? 16.139 9.902 -29.074 1.00 96.94 87 ILE A CA 1
ATOM 650 C C . ILE A 1 87 ? 15.496 9.186 -27.885 1.00 96.94 87 ILE A C 1
ATOM 652 O O . ILE A 1 87 ? 16.131 8.959 -26.855 1.00 96.94 87 ILE A O 1
ATOM 656 N N . ASN A 1 88 ? 14.241 8.777 -28.074 1.00 97.88 88 ASN A N 1
ATOM 657 C CA . ASN A 1 88 ? 13.534 7.868 -27.181 1.00 97.88 88 ASN A CA 1
ATOM 658 C C . ASN A 1 88 ? 12.590 6.960 -27.999 1.00 97.88 88 ASN A C 1
ATOM 660 O O . ASN A 1 88 ? 11.500 7.402 -28.388 1.00 97.88 88 ASN A O 1
ATOM 664 N N . PRO A 1 89 ? 13.003 5.716 -28.312 1.00 97.38 89 PRO A N 1
ATOM 665 C CA . PRO A 1 89 ? 12.195 4.787 -29.101 1.00 97.38 89 PRO A CA 1
ATOM 666 C C . PRO A 1 89 ? 10.818 4.511 -28.492 1.00 97.38 89 PRO A C 1
ATOM 668 O O . PRO A 1 89 ? 9.820 4.522 -29.207 1.00 97.38 89 PRO A O 1
ATOM 671 N N . ALA A 1 90 ? 10.743 4.327 -27.174 1.00 97.38 90 ALA A N 1
ATOM 672 C CA . ALA A 1 90 ? 9.496 4.020 -26.489 1.00 97.38 90 ALA A CA 1
ATOM 673 C C . ALA A 1 90 ? 8.471 5.156 -26.548 1.00 97.38 90 ALA A C 1
ATOM 675 O O . ALA A 1 90 ? 7.305 4.923 -26.866 1.00 97.38 90 ALA A O 1
ATOM 676 N N . ARG A 1 91 ? 8.911 6.395 -26.308 1.00 96.25 91 ARG A N 1
ATOM 677 C CA . ARG A 1 91 ? 8.051 7.578 -26.434 1.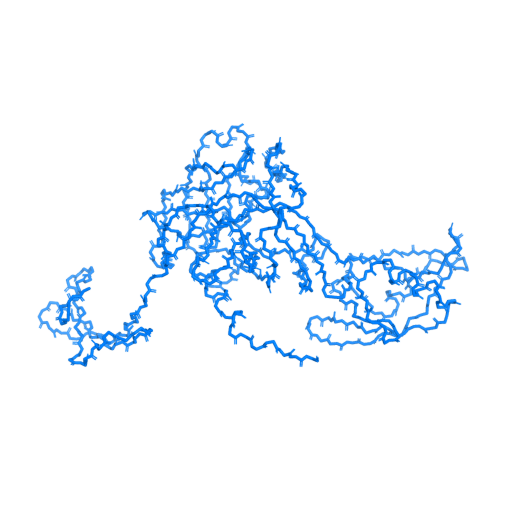00 96.25 91 ARG A CA 1
ATOM 678 C C . ARG A 1 91 ? 7.570 7.762 -27.871 1.00 96.25 91 ARG A C 1
ATOM 680 O O . ARG A 1 91 ? 6.403 8.065 -28.094 1.00 96.25 91 ARG A O 1
ATOM 687 N N . SER A 1 92 ? 8.454 7.535 -28.841 1.00 96.31 92 SER A N 1
ATOM 688 C CA . SER A 1 92 ? 8.113 7.618 -30.268 1.00 96.31 92 SER A CA 1
ATOM 689 C C . SER A 1 92 ? 7.081 6.562 -30.681 1.00 96.31 92 SER A C 1
ATOM 691 O O . SER A 1 92 ? 6.293 6.799 -31.590 1.00 96.31 92 SER A O 1
ATOM 693 N N . ALA A 1 93 ? 7.052 5.423 -29.985 1.00 96.19 93 ALA A N 1
ATOM 694 C CA . ALA A 1 93 ? 6.075 4.357 -30.179 1.00 96.19 93 ALA A CA 1
ATOM 695 C C . ALA A 1 93 ? 4.744 4.575 -29.428 1.00 96.19 93 ALA A C 1
ATOM 697 O O . ALA A 1 93 ? 3.873 3.709 -29.470 1.00 96.19 93 ALA A O 1
ATOM 698 N N . GLY A 1 94 ? 4.566 5.713 -28.746 1.00 96.00 94 GLY A N 1
ATOM 699 C CA . GLY A 1 94 ? 3.310 6.075 -28.082 1.00 96.00 94 GLY A CA 1
ATOM 700 C C . GLY A 1 94 ? 3.118 5.494 -26.679 1.00 96.00 94 GLY A C 1
ATOM 701 O O . GLY A 1 94 ? 2.017 5.608 -26.125 1.00 96.00 94 GLY A O 1
ATOM 702 N N . LEU A 1 95 ? 4.160 4.903 -26.081 1.00 97.69 95 LEU A N 1
ATOM 703 C CA . LEU A 1 95 ? 4.125 4.506 -24.673 1.00 97.69 95 LEU A CA 1
ATOM 704 C C . LEU A 1 95 ? 4.039 5.736 -23.763 1.00 97.69 95 LEU A C 1
ATOM 706 O O . LEU A 1 95 ? 4.483 6.834 -24.104 1.00 97.69 95 LEU A O 1
ATOM 710 N N . SER A 1 96 ? 3.437 5.558 -22.596 1.00 96.06 96 SER A N 1
ATOM 711 C CA . SER A 1 96 ? 3.195 6.601 -21.603 1.00 96.06 96 SER A CA 1
ATOM 712 C C . SER A 1 96 ? 3.429 6.066 -20.195 1.00 96.06 96 SER A C 1
ATOM 714 O O . SER A 1 96 ? 3.374 4.863 -19.951 1.00 96.06 96 SER A O 1
ATOM 716 N N . THR A 1 97 ? 3.708 6.974 -19.263 1.00 95.50 97 THR A N 1
ATOM 717 C CA . THR A 1 97 ? 3.786 6.647 -17.838 1.00 95.50 97 THR A CA 1
ATOM 718 C C . THR A 1 97 ? 2.453 6.043 -17.380 1.00 95.50 97 THR A C 1
ATOM 720 O O . THR A 1 97 ? 1.397 6.522 -17.791 1.00 95.50 97 THR A O 1
ATOM 723 N N . GLY A 1 98 ? 2.509 4.978 -16.579 1.00 91.88 98 GLY A N 1
ATOM 724 C CA . GLY A 1 98 ? 1.348 4.186 -16.157 1.00 91.88 98 GLY A CA 1
ATOM 725 C C . GLY A 1 98 ? 0.991 3.016 -17.086 1.00 91.88 98 GLY A C 1
ATOM 726 O O . GLY A 1 98 ? 0.146 2.199 -16.724 1.00 91.88 98 GLY A O 1
ATOM 727 N N . ASP A 1 99 ? 1.631 2.881 -18.256 1.00 95.25 99 ASP A N 1
ATOM 728 C CA . ASP A 1 99 ? 1.489 1.671 -19.076 1.00 95.25 99 ASP A CA 1
ATOM 729 C C . ASP A 1 99 ? 2.057 0.451 -18.346 1.00 95.25 99 ASP A C 1
ATOM 731 O O . ASP A 1 99 ? 3.134 0.518 -17.758 1.00 95.25 99 ASP A O 1
ATOM 735 N N . ILE A 1 100 ? 1.372 -0.686 -18.443 1.00 95.25 100 ILE A N 1
ATOM 736 C CA . ILE A 1 100 ? 1.834 -1.961 -17.888 1.00 95.25 100 ILE A CA 1
ATOM 737 C C . ILE A 1 100 ? 2.295 -2.853 -19.036 1.00 95.25 100 ILE A C 1
ATOM 739 O O . ILE A 1 100 ? 1.479 -3.315 -19.831 1.00 95.25 100 ILE A O 1
ATOM 743 N N . LEU A 1 101 ? 3.597 -3.100 -19.149 1.00 97.06 101 LEU A N 1
ATOM 744 C CA . LEU A 1 101 ? 4.173 -3.959 -20.181 1.00 97.06 101 LEU A CA 1
ATOM 745 C C . LEU A 1 101 ? 3.967 -5.428 -19.805 1.00 97.06 101 LEU A C 1
ATOM 747 O O . LEU A 1 101 ? 4.522 -5.897 -18.815 1.00 97.06 101 LEU A O 1
ATOM 751 N N . LEU A 1 102 ? 3.189 -6.155 -20.604 1.00 96.56 102 LEU A N 1
ATOM 752 C CA . LEU A 1 102 ? 2.794 -7.536 -20.323 1.00 96.56 102 LEU A CA 1
ATOM 753 C C . LEU A 1 102 ? 3.729 -8.553 -20.983 1.00 96.56 102 LEU A C 1
ATOM 755 O O . LEU A 1 102 ? 4.106 -9.545 -20.365 1.00 96.56 102 LEU A O 1
ATOM 759 N N . SER A 1 103 ? 4.114 -8.323 -22.241 1.00 97.69 103 SER A N 1
ATOM 760 C CA . SER A 1 103 ? 5.003 -9.236 -22.970 1.00 97.69 103 SER A CA 1
ATOM 761 C C . SER A 1 103 ? 5.838 -8.526 -24.031 1.00 97.69 103 SER A C 1
ATOM 763 O O . SER A 1 103 ? 5.388 -7.529 -24.599 1.00 97.69 103 SER A O 1
ATOM 765 N N . MET A 1 104 ? 7.009 -9.083 -24.346 1.00 97.88 104 MET A N 1
ATOM 766 C CA . MET A 1 104 ? 7.863 -8.688 -25.468 1.00 97.88 104 MET A CA 1
ATOM 767 C C . MET A 1 104 ? 8.056 -9.882 -26.407 1.00 97.88 104 MET A C 1
ATOM 769 O O . MET A 1 104 ? 8.530 -10.927 -25.974 1.00 97.88 104 MET A O 1
ATOM 773 N N . ASP A 1 105 ? 7.669 -9.743 -27.677 1.00 96.81 105 ASP A N 1
ATOM 774 C CA . ASP A 1 105 ? 7.671 -10.818 -28.684 1.00 96.81 105 ASP A CA 1
ATOM 775 C C . ASP A 1 105 ? 6.975 -12.109 -28.204 1.00 96.81 105 ASP A C 1
ATOM 777 O O . ASP A 1 105 ? 7.447 -13.221 -28.430 1.00 96.81 105 ASP A O 1
ATOM 781 N N . GLY A 1 106 ? 5.856 -11.960 -27.488 1.00 95.62 106 GLY A N 1
ATOM 782 C CA . GLY A 1 106 ? 5.093 -13.077 -26.920 1.00 95.62 106 GLY A CA 1
ATOM 783 C C . GLY A 1 106 ? 5.688 -13.687 -25.645 1.00 95.62 106 GLY A C 1
ATOM 784 O O . GLY A 1 106 ? 5.068 -14.566 -25.052 1.00 95.62 106 GLY A O 1
ATOM 785 N N . ILE A 1 107 ? 6.851 -13.219 -25.181 1.00 96.81 107 ILE A N 1
ATOM 786 C CA . ILE A 1 107 ? 7.445 -13.638 -23.907 1.00 96.81 107 ILE A CA 1
ATOM 787 C C . ILE A 1 107 ? 6.899 -12.742 -22.797 1.00 96.81 107 ILE A C 1
ATOM 789 O O . ILE A 1 107 ? 7.114 -11.529 -22.822 1.00 96.81 107 ILE A O 1
ATOM 793 N N . ALA A 1 108 ? 6.204 -13.333 -21.822 1.00 95.94 108 ALA A N 1
ATOM 794 C CA . ALA A 1 108 ? 5.695 -12.614 -20.656 1.00 95.94 108 ALA A CA 1
ATOM 795 C C . ALA A 1 108 ? 6.837 -11.926 -19.890 1.00 95.94 108 ALA A C 1
ATOM 797 O O . ALA A 1 108 ? 7.880 -12.539 -19.642 1.00 95.94 108 ALA A O 1
ATOM 798 N N . LEU A 1 109 ? 6.628 -10.659 -19.532 1.00 95.06 109 LEU A N 1
ATOM 799 C CA . LEU A 1 109 ? 7.579 -9.849 -18.779 1.00 95.06 109 LEU A CA 1
ATOM 800 C C . LEU A 1 109 ? 7.266 -9.943 -17.285 1.00 95.06 109 LEU A C 1
ATOM 802 O O . LEU A 1 109 ? 6.179 -9.570 -16.851 1.00 95.06 109 LEU A O 1
ATOM 806 N N . THR A 1 110 ? 8.227 -10.429 -16.504 1.00 89.88 110 THR A N 1
ATOM 807 C CA . THR A 1 110 ? 8.077 -10.636 -15.056 1.00 89.88 110 THR A CA 1
ATOM 808 C C . THR A 1 110 ? 9.125 -9.910 -14.220 1.00 89.88 110 THR A C 1
ATOM 810 O O . THR A 1 110 ? 8.954 -9.824 -13.010 1.00 89.88 110 THR A O 1
ATOM 813 N N . SER A 1 111 ? 10.218 -9.427 -14.823 1.00 93.69 111 SER A N 1
ATOM 814 C CA . SER A 1 111 ? 11.215 -8.620 -14.111 1.00 93.69 111 SER A CA 1
ATOM 815 C C . SER A 1 111 ? 11.967 -7.644 -15.012 1.00 93.69 111 SER A C 1
ATOM 817 O O . SER A 1 111 ? 12.062 -7.820 -16.237 1.00 93.69 111 SER A O 1
ATOM 819 N N . ASN A 1 112 ? 12.556 -6.634 -14.377 1.00 94.25 112 ASN A N 1
ATOM 820 C CA . ASN A 1 112 ? 13.413 -5.651 -15.030 1.00 94.25 112 ASN A CA 1
ATOM 821 C C . ASN A 1 112 ? 14.632 -6.301 -15.713 1.00 94.25 112 ASN A C 1
ATOM 823 O O . ASN A 1 112 ? 15.000 -5.928 -16.832 1.00 94.25 112 ASN A O 1
ATOM 827 N N . GLU A 1 113 ? 15.243 -7.307 -15.083 1.00 94.94 113 GLU A N 1
ATOM 828 C CA . GLU A 1 113 ? 16.395 -8.036 -15.626 1.00 94.94 113 GLU A CA 1
ATOM 829 C C . GLU A 1 113 ? 16.021 -8.812 -16.888 1.00 94.94 113 GLU A C 1
ATOM 831 O O . GLU A 1 113 ? 16.755 -8.768 -17.881 1.00 94.94 113 GLU A O 1
ATOM 836 N N . GLN A 1 114 ? 14.868 -9.491 -16.873 1.00 95.62 114 GLN A N 1
ATOM 837 C CA . GLN A 1 114 ? 14.372 -10.249 -18.019 1.00 95.62 114 GLN A CA 1
ATOM 838 C C . GLN A 1 114 ? 14.127 -9.323 -19.215 1.00 95.62 114 GLN A C 1
ATOM 840 O O . GLN A 1 114 ? 14.604 -9.603 -20.317 1.00 95.62 114 GLN A O 1
ATOM 845 N N . MET A 1 115 ? 13.446 -8.192 -19.002 1.00 96.12 115 MET A N 1
ATOM 846 C CA . MET A 1 115 ? 13.232 -7.198 -20.056 1.00 96.12 115 MET A CA 1
ATOM 847 C C . MET A 1 115 ? 14.562 -6.665 -20.593 1.00 96.12 115 MET A C 1
ATOM 849 O O . MET A 1 115 ? 14.757 -6.600 -21.807 1.00 96.12 115 MET A O 1
ATOM 853 N N . GLY A 1 116 ? 15.502 -6.328 -19.705 1.00 96.62 116 GLY A N 1
ATOM 854 C CA . GLY A 1 116 ? 16.832 -5.865 -20.090 1.00 96.62 116 GLY A CA 1
ATOM 855 C C . GLY A 1 116 ? 17.565 -6.871 -20.981 1.00 96.62 116 GLY A C 1
ATOM 856 O O . GLY A 1 116 ? 18.123 -6.483 -22.010 1.00 96.62 116 GLY A O 1
ATOM 857 N N . ALA A 1 117 ? 17.526 -8.159 -20.629 1.00 97.31 117 ALA A N 1
ATOM 858 C CA . ALA A 1 117 ? 18.125 -9.236 -21.413 1.00 97.31 117 ALA A CA 1
ATOM 859 C C . ALA A 1 117 ? 17.457 -9.397 -22.789 1.00 97.31 117 ALA A C 1
ATOM 861 O O . ALA A 1 117 ? 18.162 -9.486 -23.798 1.00 97.31 117 ALA A O 1
ATOM 862 N N . LEU A 1 118 ? 16.121 -9.358 -22.854 1.00 97.75 118 LEU A N 1
ATOM 863 C CA . LEU A 1 118 ? 15.372 -9.430 -24.113 1.00 97.75 118 LEU A CA 1
ATOM 864 C C . LEU A 1 118 ? 15.730 -8.266 -25.044 1.00 97.75 118 LEU A C 1
ATOM 866 O O . LEU A 1 118 ? 16.066 -8.493 -26.209 1.00 97.75 118 LEU A O 1
ATOM 870 N N . VAL A 1 119 ? 15.786 -7.039 -24.516 1.00 97.94 119 VAL A N 1
ATOM 871 C CA . VAL A 1 119 ? 16.206 -5.855 -25.280 1.00 97.94 119 VAL A CA 1
ATOM 872 C C . VAL A 1 119 ? 17.637 -6.002 -25.792 1.00 97.94 119 VAL A C 1
ATOM 874 O O . VAL A 1 119 ? 17.884 -5.704 -26.958 1.00 97.94 119 VAL A O 1
ATOM 877 N N . GLN A 1 120 ? 18.583 -6.498 -24.986 1.00 98.06 120 GLN A N 1
ATOM 878 C CA . GLN A 1 120 ? 19.948 -6.724 -25.484 1.00 98.06 120 GLN A CA 1
ATOM 879 C C . GLN A 1 120 ? 19.987 -7.793 -26.582 1.00 98.06 120 GLN A C 1
ATOM 881 O O . GLN A 1 120 ? 20.637 -7.594 -27.607 1.00 98.06 120 GLN A O 1
ATOM 886 N N . SER A 1 121 ? 19.266 -8.901 -26.390 1.00 97.06 121 SER A N 1
ATOM 887 C CA . SER A 1 121 ? 19.220 -10.020 -27.339 1.00 97.06 121 SER A CA 1
ATOM 888 C C . SER A 1 121 ? 18.551 -9.664 -28.669 1.00 97.06 121 SER A C 1
ATOM 890 O O . SER A 1 121 ? 18.801 -10.317 -29.679 1.00 97.06 121 SER A O 1
ATOM 892 N N . SER A 1 122 ? 17.732 -8.606 -28.691 1.00 96.75 122 SER A N 1
ATOM 893 C CA . SER A 1 122 ? 17.104 -8.101 -29.913 1.00 96.75 122 SER A CA 1
ATOM 894 C C . SER A 1 122 ? 18.134 -7.678 -30.968 1.00 96.75 122 SER A C 1
ATOM 896 O O . SER A 1 122 ? 17.848 -7.728 -32.161 1.00 96.75 122 SER A O 1
ATOM 898 N N . GLY A 1 123 ? 19.329 -7.239 -30.554 1.00 95.94 123 GLY A N 1
ATOM 899 C CA . GLY A 1 123 ? 20.350 -6.756 -31.482 1.00 95.94 123 GLY A CA 1
ATOM 900 C C . GLY A 1 123 ? 19.898 -5.565 -32.338 1.00 95.94 123 GLY A C 1
ATOM 901 O O . GLY A 1 123 ? 20.423 -5.388 -33.433 1.00 95.94 123 GLY A O 1
ATOM 902 N N . GLY A 1 124 ? 18.905 -4.790 -31.883 1.00 95.31 124 GLY A N 1
ATOM 903 C CA . GLY A 1 124 ? 18.320 -3.681 -32.645 1.00 95.31 124 GLY A CA 1
ATOM 904 C C . GLY A 1 124 ? 17.195 -4.083 -33.599 1.00 95.31 124 GLY A C 1
ATOM 905 O O . GLY A 1 124 ? 16.653 -3.223 -34.293 1.00 95.31 124 GLY A O 1
ATOM 906 N N . ARG A 1 125 ? 16.802 -5.364 -33.639 1.00 97.62 125 ARG A N 1
ATOM 907 C CA . ARG A 1 125 ? 15.610 -5.786 -34.386 1.00 97.62 125 ARG A CA 1
ATOM 908 C C . ARG A 1 125 ? 14.349 -5.176 -33.752 1.00 97.62 125 ARG A C 1
ATOM 910 O O . ARG A 1 125 ? 14.293 -5.083 -32.524 1.00 97.62 125 ARG A O 1
ATOM 917 N N . PRO A 1 126 ? 13.328 -4.802 -34.542 1.00 97.75 126 PRO A N 1
ATOM 918 C CA . PRO A 1 126 ? 12.034 -4.414 -33.995 1.00 97.75 126 PRO A CA 1
ATOM 919 C C . PRO A 1 126 ? 11.477 -5.499 -33.066 1.00 97.75 126 PRO A C 1
ATOM 921 O O . PRO A 1 126 ? 11.515 -6.685 -33.401 1.00 97.75 126 PRO A O 1
ATOM 924 N N . VAL A 1 127 ? 10.972 -5.076 -31.911 1.00 97.81 127 VAL A N 1
ATOM 925 C CA . VAL A 1 127 ? 10.307 -5.923 -30.919 1.00 97.81 127 VAL A CA 1
ATOM 926 C C . VAL A 1 127 ? 8.860 -5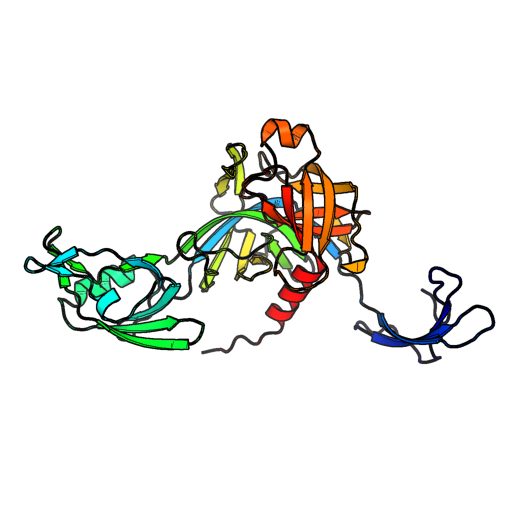.479 -30.759 1.00 97.81 127 VAL A C 1
ATOM 928 O O . VAL A 1 127 ? 8.555 -4.283 -30.771 1.00 97.81 127 VAL A O 1
ATOM 931 N N . GLN A 1 128 ? 7.956 -6.441 -30.621 1.00 98.12 128 GLN A N 1
ATOM 932 C CA . GLN A 1 128 ? 6.551 -6.187 -30.346 1.00 98.12 128 GLN A CA 1
ATOM 933 C C . GLN A 1 128 ? 6.319 -6.186 -28.835 1.00 98.12 128 GLN A C 1
ATOM 935 O O . GLN A 1 128 ? 6.564 -7.185 -28.167 1.00 98.12 128 GLN A O 1
ATOM 940 N N . LEU A 1 129 ? 5.809 -5.082 -28.297 1.00 98.00 129 LEU A N 1
ATOM 941 C CA . LEU A 1 129 ? 5.347 -4.988 -26.917 1.00 98.00 129 LEU A CA 1
ATOM 942 C C . LEU A 1 129 ? 3.828 -5.096 -26.859 1.00 98.00 129 LEU A C 1
ATOM 944 O O . LEU A 1 129 ? 3.130 -4.306 -27.492 1.00 98.00 129 LEU A O 1
ATOM 948 N N . LEU A 1 130 ? 3.333 -6.031 -26.052 1.00 98.19 130 LEU A N 1
ATOM 949 C CA . LEU A 1 130 ? 1.960 -6.020 -25.553 1.00 98.19 130 LEU A CA 1
ATOM 950 C C . LEU A 1 130 ? 1.951 -5.237 -24.242 1.00 98.19 130 LEU A C 1
ATOM 952 O O . LEU A 1 130 ? 2.719 -5.557 -23.332 1.00 98.19 130 LEU A O 1
ATOM 956 N N . TYR A 1 131 ? 1.088 -4.237 -24.135 1.00 97.56 131 TYR A N 1
ATOM 957 C CA . TYR A 1 131 ? 0.948 -3.435 -22.927 1.00 97.56 131 TYR A CA 1
ATOM 958 C C . TYR A 1 131 ? -0.517 -3.157 -22.611 1.00 97.56 131 TYR A C 1
ATOM 960 O O . TYR A 1 131 ? -1.380 -3.240 -23.482 1.00 97.56 131 TYR A O 1
ATOM 968 N N . GLN A 1 132 ? -0.800 -2.824 -21.359 1.00 95.38 132 GLN A N 1
ATOM 969 C CA . GLN A 1 132 ? -2.119 -2.441 -20.889 1.00 95.38 132 GLN A CA 1
ATOM 970 C C . GLN A 1 132 ? -2.129 -0.972 -20.471 1.00 95.38 132 GLN A C 1
ATOM 972 O O . GLN A 1 132 ? -1.248 -0.520 -19.743 1.00 95.38 132 GLN A O 1
ATOM 977 N N . ARG A 1 133 ? -3.164 -0.246 -20.900 1.00 93.88 133 ARG A N 1
ATOM 978 C CA . ARG A 1 133 ? -3.456 1.134 -20.499 1.00 93.88 133 ARG A CA 1
ATOM 979 C C . ARG A 1 133 ? -4.931 1.226 -20.138 1.00 93.88 133 ARG A C 1
ATOM 981 O O . ARG A 1 133 ? -5.780 0.843 -20.939 1.00 93.88 133 ARG A O 1
ATOM 988 N N . GLN A 1 134 ? -5.248 1.700 -18.931 1.00 87.75 134 GLN A N 1
ATOM 989 C CA . GLN A 1 134 ? -6.638 1.841 -18.457 1.00 87.75 134 GLN A CA 1
ATOM 990 C C . GLN A 1 134 ? -7.475 0.552 -18.631 1.00 87.75 134 GLN A C 1
ATOM 992 O O . GLN A 1 134 ? -8.620 0.583 -19.080 1.00 87.75 134 GLN A O 1
ATOM 997 N N . GLY A 1 135 ? -6.876 -0.608 -18.340 1.00 87.06 135 GLY A N 1
ATOM 998 C CA . GLY A 1 135 ? -7.540 -1.913 -18.453 1.00 87.06 135 GLY A CA 1
ATOM 999 C C . GLY A 1 135 ? -7.696 -2.457 -19.878 1.00 87.06 135 GLY A C 1
ATOM 1000 O O . GLY A 1 135 ? -8.265 -3.530 -20.052 1.00 87.06 135 GLY A O 1
ATOM 1001 N N . ARG A 1 136 ? -7.206 -1.754 -20.907 1.00 94.06 136 ARG A N 1
ATOM 1002 C CA . ARG A 1 136 ? -7.251 -2.208 -22.304 1.00 94.06 136 ARG A CA 1
ATOM 1003 C C . ARG A 1 136 ? -5.870 -2.607 -22.792 1.00 94.06 136 ARG A C 1
ATOM 1005 O O . ARG A 1 136 ? -4.896 -1.912 -22.519 1.00 94.06 136 ARG A O 1
ATOM 1012 N N . GLN A 1 137 ? -5.803 -3.715 -23.523 1.00 96.81 137 GLN A N 1
ATOM 1013 C CA . GLN A 1 137 ? -4.570 -4.177 -24.149 1.00 96.81 137 GLN A CA 1
ATOM 1014 C C . GLN A 1 137 ? -4.310 -3.447 -25.468 1.00 96.81 137 GLN A C 1
ATOM 1016 O O . GLN A 1 137 ? -5.220 -3.181 -26.255 1.00 96.81 137 GLN A O 1
ATOM 1021 N N . HIS A 1 138 ? -3.040 -3.154 -25.700 1.00 97.94 138 HIS A N 1
ATOM 1022 C CA . HIS A 1 138 ? -2.512 -2.447 -26.850 1.00 97.94 138 HIS A CA 1
ATOM 1023 C C . HIS A 1 138 ? -1.199 -3.092 -27.288 1.00 97.94 138 HIS A C 1
ATOM 1025 O O . HIS A 1 138 ? -0.527 -3.777 -26.515 1.00 97.94 138 HIS A O 1
ATOM 1031 N N . THR A 1 139 ? -0.805 -2.836 -28.531 1.00 97.69 139 THR A N 1
ATOM 1032 C CA . THR A 1 139 ? 0.452 -3.335 -29.083 1.00 97.69 139 THR A CA 1
ATOM 1033 C C . THR A 1 139 ? 1.265 -2.184 -29.654 1.00 97.69 139 THR A C 1
ATOM 1035 O O . THR A 1 139 ? 0.728 -1.351 -30.381 1.00 97.69 139 THR A O 1
ATOM 1038 N N . ALA A 1 140 ? 2.560 -2.157 -29.351 1.00 97.56 140 ALA A N 1
ATOM 1039 C CA . ALA A 1 140 ? 3.518 -1.219 -29.922 1.00 97.56 140 ALA A CA 1
ATOM 1040 C C . ALA A 1 140 ? 4.669 -1.988 -30.576 1.00 97.56 140 ALA A C 1
ATOM 1042 O O . ALA A 1 140 ? 5.208 -2.926 -29.992 1.00 97.56 140 ALA A O 1
ATOM 1043 N N . LEU A 1 141 ? 5.061 -1.587 -31.785 1.00 97.56 141 LEU A N 1
ATOM 1044 C CA . LEU A 1 141 ? 6.279 -2.075 -32.426 1.00 97.56 141 LEU A CA 1
ATOM 1045 C C . LEU A 1 141 ? 7.391 -1.060 -32.164 1.00 97.56 141 LEU A C 1
ATOM 1047 O O . LEU A 1 141 ? 7.264 0.102 -32.548 1.00 97.56 141 LEU A O 1
ATOM 1051 N N . ILE A 1 142 ? 8.463 -1.485 -31.499 1.00 97.44 142 ILE A N 1
ATOM 1052 C CA . ILE A 1 142 ? 9.538 -0.589 -31.064 1.00 97.44 142 ILE A CA 1
ATOM 1053 C C . ILE A 1 142 ? 10.872 -1.142 -31.532 1.00 97.44 142 ILE A C 1
ATOM 1055 O O . ILE A 1 142 ? 11.155 -2.320 -31.356 1.00 97.44 142 ILE A O 1
ATOM 1059 N N . THR A 1 143 ? 11.714 -0.289 -32.102 1.00 97.50 143 THR A N 1
ATOM 1060 C CA . THR A 1 143 ? 13.062 -0.670 -32.531 1.00 97.50 143 THR A CA 1
ATOM 1061 C C . THR A 1 143 ? 14.072 -0.190 -31.491 1.00 97.50 143 THR A C 1
ATOM 1063 O O . THR A 1 143 ? 14.272 1.024 -31.381 1.00 97.50 143 THR A O 1
ATOM 1066 N N . PRO A 1 144 ? 14.720 -1.089 -30.726 1.00 97.56 144 PRO A N 1
ATOM 1067 C CA . PRO A 1 144 ? 15.792 -0.720 -29.810 1.00 97.56 144 PRO A CA 1
ATOM 1068 C C . PRO A 1 144 ? 16.921 -0.003 -30.542 1.00 97.56 144 PRO A C 1
ATOM 1070 O O . PRO A 1 144 ? 17.255 -0.342 -31.675 1.00 97.56 144 PRO A O 1
ATOM 1073 N N . GLN A 1 145 ? 17.522 0.984 -29.885 1.00 97.81 145 GLN A N 1
ATOM 1074 C CA . GLN A 1 145 ? 18.617 1.770 -30.452 1.00 97.81 145 GLN A CA 1
ATOM 1075 C C . GLN A 1 145 ? 19.846 1.668 -29.560 1.00 97.81 145 GLN A C 1
ATOM 1077 O O . GLN A 1 145 ? 19.730 1.602 -28.334 1.00 97.81 145 GLN A O 1
ATOM 1082 N N . LYS A 1 146 ? 21.031 1.621 -30.170 1.00 97.12 146 LYS A N 1
ATOM 1083 C CA . LYS A 1 146 ? 22.282 1.466 -29.428 1.00 97.12 146 LYS A CA 1
ATOM 1084 C C . LYS A 1 146 ? 22.705 2.815 -28.855 1.00 97.12 146 LYS A C 1
ATOM 1086 O O . LYS A 1 146 ? 22.880 3.770 -29.612 1.00 97.12 146 LYS A O 1
ATOM 1091 N N . SER A 1 147 ? 22.860 2.908 -27.539 1.00 96.62 147 SER A N 1
ATOM 1092 C CA . SER A 1 147 ? 23.320 4.140 -26.899 1.00 96.62 147 SER A CA 1
ATOM 1093 C C . SER A 1 147 ? 24.816 4.349 -27.121 1.00 96.62 147 SER A C 1
ATOM 1095 O O . SER A 1 147 ? 25.613 3.416 -27.027 1.00 96.62 147 SER A O 1
ATOM 1097 N N . LEU A 1 148 ? 25.208 5.597 -27.374 1.00 95.31 148 LEU A N 1
ATOM 1098 C CA . LEU A 1 148 ? 26.608 6.008 -27.467 1.00 95.31 148 LEU A CA 1
ATOM 1099 C C . LEU A 1 148 ? 27.314 6.037 -26.104 1.00 95.31 148 LEU A C 1
ATOM 1101 O O . LEU A 1 148 ? 28.538 5.975 -26.069 1.00 95.31 148 LEU A O 1
ATOM 1105 N N . SER A 1 149 ? 26.576 6.140 -24.993 1.00 93.00 149 SER A N 1
ATOM 1106 C CA . SER A 1 149 ? 27.175 6.264 -23.656 1.00 93.00 149 SER A CA 1
ATOM 1107 C C . SER A 1 149 ? 27.705 4.942 -23.104 1.00 93.00 149 SER A C 1
ATOM 1109 O O . SER A 1 149 ? 28.716 4.938 -22.410 1.00 93.00 149 SER A O 1
ATOM 1111 N N . ASP A 1 150 ? 27.031 3.829 -23.394 1.00 95.06 150 ASP A N 1
ATOM 1112 C CA . ASP A 1 150 ? 27.347 2.512 -22.828 1.00 95.06 150 ASP A CA 1
ATOM 1113 C C . ASP A 1 150 ? 27.416 1.391 -23.876 1.00 95.06 150 ASP A C 1
ATOM 1115 O O . ASP A 1 150 ? 27.684 0.242 -23.533 1.00 95.06 150 ASP A O 1
ATOM 1119 N N . SER A 1 151 ? 27.203 1.706 -25.160 1.00 94.94 151 SER A N 1
ATOM 1120 C CA . SER A 1 151 ? 27.184 0.735 -26.259 1.00 94.94 151 SER A CA 1
ATOM 1121 C C . SER A 1 151 ? 26.162 -0.400 -26.087 1.00 94.94 151 SER A C 1
ATOM 1123 O O . SER A 1 151 ? 26.342 -1.473 -26.669 1.00 94.94 151 SER A O 1
ATOM 1125 N N . ARG A 1 152 ? 25.075 -0.178 -25.336 1.00 96.75 152 ARG A N 1
ATOM 1126 C CA . ARG A 1 152 ? 23.986 -1.150 -25.132 1.00 96.75 152 ARG A CA 1
ATOM 1127 C C . ARG A 1 152 ? 22.723 -0.766 -25.894 1.00 96.75 152 ARG A C 1
ATOM 1129 O O . ARG A 1 152 ? 22.539 0.389 -26.273 1.00 96.75 152 ARG A O 1
ATOM 1136 N N . TRP A 1 153 ? 21.848 -1.741 -26.126 1.00 97.88 153 TRP A N 1
ATOM 1137 C CA . TRP A 1 153 ? 20.539 -1.509 -26.741 1.00 97.88 153 TRP A CA 1
ATOM 1138 C C . TRP A 1 153 ? 19.554 -0.967 -25.712 1.00 97.88 153 TRP A C 1
ATOM 1140 O O . TRP A 1 153 ? 19.415 -1.540 -24.634 1.00 97.88 153 TRP A O 1
ATOM 1150 N N . HIS A 1 154 ? 18.854 0.112 -26.050 1.00 97.31 154 HIS A N 1
ATOM 1151 C CA . HIS A 1 154 ? 17.913 0.777 -25.154 1.00 97.31 154 HIS A CA 1
ATOM 1152 C C . HIS A 1 154 ? 16.585 1.071 -25.844 1.00 97.31 154 HIS A C 1
ATOM 1154 O O . HIS A 1 154 ? 16.521 1.334 -27.047 1.00 97.31 154 HIS A O 1
ATOM 1160 N N . LEU A 1 155 ? 15.524 1.067 -25.038 1.00 97.50 155 LEU A N 1
ATOM 1161 C CA . LEU A 1 155 ? 14.192 1.545 -25.418 1.00 97.50 155 LEU A CA 1
ATOM 1162 C C . LEU A 1 155 ? 13.899 2.955 -24.878 1.00 97.50 155 LEU A C 1
ATOM 1164 O O . LEU A 1 155 ? 13.002 3.619 -25.390 1.00 97.50 155 LEU A O 1
ATOM 1168 N N . GLY A 1 156 ? 14.658 3.428 -23.880 1.00 96.56 156 GLY A N 1
ATOM 1169 C CA . GLY A 1 156 ? 14.443 4.729 -23.231 1.00 96.56 156 GLY A CA 1
ATOM 1170 C C . GLY A 1 156 ? 13.343 4.722 -22.163 1.00 96.56 156 GLY A C 1
ATOM 1171 O O . GLY A 1 156 ? 12.733 5.765 -21.924 1.00 96.56 156 GLY A O 1
ATOM 1172 N N . LEU A 1 157 ? 13.086 3.558 -21.552 1.00 96.50 157 LEU A N 1
ATOM 1173 C CA . LEU A 1 157 ? 12.065 3.319 -20.527 1.00 96.50 157 LEU A CA 1
ATOM 1174 C C . LEU A 1 157 ? 12.684 3.158 -19.139 1.00 96.50 157 LEU A C 1
ATOM 1176 O O . LEU A 1 157 ? 13.705 2.489 -18.993 1.00 96.50 157 LEU A O 1
ATOM 1180 N N . TRP A 1 158 ? 11.991 3.685 -18.136 1.00 95.50 158 TRP A N 1
ATOM 1181 C CA . TRP A 1 158 ? 12.126 3.273 -16.744 1.00 95.50 158 TRP A CA 1
ATOM 1182 C C . TRP A 1 158 ? 10.907 2.452 -16.364 1.00 95.50 158 TRP A C 1
ATOM 1184 O O . TRP A 1 158 ? 9.774 2.898 -16.561 1.00 95.50 158 TRP A O 1
ATOM 1194 N N . VAL A 1 159 ? 11.153 1.258 -15.835 1.00 95.06 159 VAL A N 1
ATOM 1195 C CA . VAL A 1 159 ? 10.110 0.309 -15.457 1.00 95.06 159 VAL A CA 1
ATOM 1196 C C . VAL A 1 159 ? 10.259 -0.149 -14.010 1.00 95.06 159 VAL A C 1
ATOM 1198 O O . VAL A 1 159 ? 11.369 -0.199 -13.474 1.00 95.06 159 VAL A O 1
ATOM 1201 N N . ARG A 1 160 ? 9.128 -0.471 -13.383 1.00 93.00 160 ARG A N 1
ATOM 1202 C CA . ARG A 1 160 ? 9.034 -0.990 -12.019 1.00 93.00 160 ARG A CA 1
ATOM 1203 C C . ARG A 1 160 ? 8.257 -2.302 -12.031 1.00 93.00 160 ARG A C 1
ATOM 1205 O O . ARG A 1 160 ? 7.177 -2.374 -12.611 1.00 93.00 160 ARG A O 1
ATOM 1212 N N . ASP A 1 161 ? 8.829 -3.317 -11.393 1.00 92.31 161 ASP A N 1
ATOM 1213 C CA . ASP A 1 161 ? 8.282 -4.675 -11.290 1.00 92.31 161 ASP A CA 1
ATOM 1214 C C . ASP A 1 161 ? 7.845 -5.044 -9.868 1.00 92.31 161 ASP A C 1
ATOM 1216 O O . ASP A 1 161 ? 7.251 -6.098 -9.641 1.00 92.31 161 ASP A O 1
ATOM 1220 N N . SER A 1 162 ? 8.168 -4.201 -8.888 1.00 91.12 162 SER A N 1
ATOM 1221 C CA . SER A 1 162 ? 7.993 -4.520 -7.480 1.00 91.12 162 SER A CA 1
ATOM 1222 C C . SER A 1 162 ? 7.883 -3.281 -6.596 1.00 91.12 162 SER A C 1
ATOM 1224 O O . SER A 1 162 ? 8.289 -2.176 -6.962 1.00 91.12 162 SER A O 1
ATOM 1226 N N . SER A 1 163 ? 7.304 -3.478 -5.413 1.00 91.06 163 SER A N 1
ATOM 1227 C CA . SER A 1 163 ? 7.248 -2.491 -4.338 1.00 91.06 163 SER A CA 1
ATOM 1228 C C . SER A 1 163 ? 7.354 -3.176 -2.981 1.00 91.06 163 SER A C 1
ATOM 1230 O O . SER A 1 163 ? 6.926 -4.320 -2.797 1.00 91.06 163 SER A O 1
ATOM 1232 N N . ALA A 1 164 ? 7.949 -2.472 -2.024 1.00 91.50 164 ALA A N 1
ATOM 1233 C CA . ALA A 1 164 ? 8.054 -2.926 -0.654 1.00 91.50 164 ALA A CA 1
ATOM 1234 C C . ALA A 1 164 ? 7.935 -1.753 0.314 1.00 91.50 164 ALA A C 1
ATOM 1236 O O . ALA A 1 164 ? 8.336 -0.631 0.012 1.00 91.50 164 ALA A O 1
ATOM 1237 N N . GLY A 1 165 ? 7.407 -2.030 1.500 1.00 92.56 165 GLY A N 1
ATOM 1238 C CA . GLY A 1 165 ? 7.208 -1.004 2.510 1.00 92.56 165 GLY A CA 1
ATOM 1239 C C . GLY A 1 165 ? 6.779 -1.575 3.846 1.00 92.56 165 GLY A C 1
ATOM 1240 O O . GLY A 1 165 ? 6.662 -2.789 4.026 1.00 92.56 165 GLY A O 1
ATOM 1241 N N . ILE A 1 166 ? 6.546 -0.674 4.790 1.00 94.38 166 ILE A N 1
ATOM 1242 C CA . ILE A 1 166 ? 6.015 -1.002 6.107 1.00 94.38 166 ILE A CA 1
ATOM 1243 C C . ILE A 1 166 ? 4.574 -0.529 6.152 1.00 94.38 166 ILE A C 1
ATOM 1245 O O . ILE A 1 166 ? 4.262 0.585 5.736 1.00 94.38 166 ILE A O 1
ATOM 1249 N N . GLY A 1 167 ? 3.710 -1.388 6.666 1.00 95.12 167 GLY A N 1
ATOM 1250 C CA . GLY A 1 167 ? 2.320 -1.085 6.937 1.00 95.12 167 GLY A CA 1
ATOM 1251 C C . GLY A 1 167 ? 1.921 -1.529 8.329 1.00 95.12 167 GLY A C 1
ATOM 1252 O O . GLY A 1 167 ? 2.696 -2.153 9.058 1.00 95.12 167 GLY A O 1
ATOM 1253 N N . THR A 1 168 ? 0.670 -1.255 8.671 1.00 97.44 168 THR A N 1
ATOM 1254 C CA . THR A 1 168 ? 0.049 -1.757 9.892 1.00 97.44 168 THR A CA 1
ATOM 1255 C C . THR A 1 168 ? -1.064 -2.740 9.541 1.00 97.44 168 THR A C 1
ATOM 1257 O O . THR A 1 168 ? -1.890 -2.470 8.666 1.00 97.44 168 THR A O 1
ATOM 1260 N N . ILE A 1 169 ? -1.085 -3.892 10.214 1.00 97.88 169 ILE A N 1
ATOM 1261 C CA . ILE A 1 169 ? -2.200 -4.837 10.134 1.00 97.88 169 ILE A CA 1
ATOM 1262 C C . ILE A 1 169 ? -3.358 -4.249 10.928 1.00 97.88 169 ILE A C 1
ATOM 1264 O O . ILE A 1 169 ? -3.245 -4.034 12.138 1.00 97.88 169 ILE A O 1
ATOM 1268 N N . THR A 1 170 ? -4.490 -4.030 10.267 1.00 97.94 170 THR A N 1
ATOM 1269 C CA . THR A 1 170 ? -5.694 -3.545 10.934 1.00 97.94 170 THR A CA 1
ATOM 1270 C C . THR A 1 170 ? -6.315 -4.663 11.763 1.00 97.94 170 THR A C 1
ATOM 1272 O O . THR A 1 170 ? -6.440 -4.561 12.986 1.00 97.94 170 THR A O 1
ATOM 1275 N N . TYR A 1 171 ? -6.672 -5.768 11.112 1.00 97.88 171 TYR A N 1
ATOM 1276 C CA . TYR A 1 171 ? -7.288 -6.913 11.768 1.00 97.88 171 TYR A CA 1
ATOM 1277 C C . TYR A 1 171 ? -7.006 -8.220 11.031 1.00 97.88 171 TYR A C 1
ATOM 1279 O O . TYR A 1 171 ? -6.615 -8.236 9.863 1.00 97.88 171 TYR A O 1
ATOM 1287 N N . PHE A 1 172 ? -7.279 -9.319 11.726 1.00 97.31 172 PHE A N 1
ATOM 1288 C CA . PHE A 1 172 ? -7.376 -10.658 11.162 1.00 97.31 172 PHE A CA 1
ATOM 1289 C C . PHE A 1 172 ? -8.818 -11.166 11.224 1.00 97.31 172 PHE A C 1
ATOM 1291 O O . PHE A 1 172 ? -9.521 -10.942 12.213 1.00 97.31 172 PHE A O 1
ATOM 1298 N N . ASP A 1 173 ? -9.242 -11.888 10.190 1.00 94.94 173 ASP A N 1
ATOM 1299 C CA . ASP A 1 173 ? -10.458 -12.700 10.208 1.00 94.94 173 ASP A CA 1
ATOM 1300 C C . ASP A 1 173 ? -10.052 -14.149 10.505 1.00 94.94 173 ASP A C 1
ATOM 1302 O O . ASP A 1 173 ? -9.502 -14.856 9.657 1.00 94.94 173 ASP A O 1
ATOM 1306 N N . GLU A 1 174 ? -10.271 -14.586 11.747 1.00 90.56 174 GLU A N 1
ATOM 1307 C CA . GLU A 1 174 ? -9.875 -15.923 12.204 1.00 90.56 174 GLU A CA 1
ATOM 1308 C C . GLU A 1 174 ? -10.640 -17.037 11.475 1.00 90.56 174 GLU A C 1
ATOM 1310 O O . GLU A 1 174 ? -10.083 -18.114 11.262 1.00 90.56 174 GLU A O 1
ATOM 1315 N N . ASN A 1 175 ? -11.884 -16.774 11.057 1.00 88.44 175 ASN A N 1
ATOM 1316 C CA . ASN A 1 175 ? -12.728 -17.761 10.386 1.00 88.44 175 ASN A CA 1
ATOM 1317 C C . ASN A 1 175 ? -12.293 -17.949 8.931 1.00 88.44 175 ASN A C 1
ATOM 1319 O O . ASN A 1 175 ? -12.167 -19.078 8.463 1.00 88.44 175 ASN A O 1
ATOM 1323 N N . ALA A 1 176 ? -12.038 -16.844 8.226 1.00 90.31 176 ALA A N 1
ATOM 1324 C CA . ALA A 1 176 ? -11.566 -16.871 6.842 1.00 90.31 176 ALA A CA 1
ATOM 1325 C C . ALA A 1 176 ? -10.053 -17.132 6.725 1.00 90.31 176 ALA A C 1
ATOM 1327 O O . ALA A 1 176 ? -9.550 -17.393 5.630 1.00 90.31 176 ALA A O 1
ATOM 1328 N N . ARG A 1 177 ? -9.315 -17.067 7.844 1.00 93.88 177 ARG A N 1
ATOM 1329 C CA . ARG A 1 177 ? -7.846 -17.116 7.893 1.00 93.88 177 ARG A CA 1
ATOM 1330 C C . ARG A 1 177 ? -7.205 -16.037 7.013 1.00 93.88 177 ARG A C 1
ATOM 1332 O O . ARG A 1 177 ? -6.202 -16.294 6.351 1.00 93.88 177 ARG A O 1
ATOM 1339 N N . THR A 1 178 ? -7.760 -14.828 7.022 1.00 95.38 178 THR A N 1
ATOM 1340 C CA . THR A 1 178 ? -7.259 -13.683 6.245 1.00 95.38 178 THR A CA 1
ATOM 1341 C C . THR A 1 178 ? -6.804 -12.534 7.142 1.00 95.38 178 THR A C 1
ATOM 1343 O O . THR A 1 178 ? -7.075 -12.510 8.346 1.00 95.38 178 THR A O 1
ATOM 1346 N N . PHE A 1 179 ? -6.090 -11.574 6.556 1.00 95.62 179 PHE A N 1
ATOM 1347 C CA . PHE A 1 179 ? -5.752 -10.305 7.198 1.00 95.62 179 PHE A CA 1
ATOM 1348 C C . PHE A 1 179 ? -6.104 -9.120 6.298 1.00 95.62 179 PHE A C 1
ATOM 1350 O O . PHE A 1 179 ? -6.051 -9.241 5.072 1.00 95.62 179 PHE A O 1
ATOM 1357 N N . SER A 1 180 ? -6.383 -7.984 6.937 1.00 95.94 180 SER A N 1
ATOM 1358 C CA . SER A 1 180 ? -6.458 -6.662 6.316 1.00 95.94 180 SER A CA 1
ATOM 1359 C C . SER A 1 180 ? -5.306 -5.811 6.828 1.00 95.94 180 SER A C 1
ATOM 1361 O O . SER A 1 180 ? -5.123 -5.670 8.042 1.00 95.94 180 SER A O 1
ATOM 1363 N N . GLY A 1 181 ? -4.547 -5.207 5.923 1.00 91.25 181 GLY A N 1
ATOM 1364 C CA . GLY A 1 181 ? -3.472 -4.274 6.237 1.00 91.25 181 GLY A CA 1
ATOM 1365 C C . GLY A 1 181 ? -3.466 -3.096 5.273 1.00 91.25 181 GLY A C 1
ATOM 1366 O O . GLY A 1 181 ? -3.894 -3.218 4.130 1.00 91.25 181 GLY A O 1
ATOM 1367 N N . LEU A 1 182 ? -2.943 -1.959 5.732 1.00 87.12 182 LEU A N 1
ATOM 1368 C CA . LEU A 1 182 ? -3.067 -0.660 5.054 1.00 87.12 182 LEU A CA 1
ATOM 1369 C C . LEU A 1 182 ? -4.521 -0.176 4.933 1.00 87.12 182 LEU A C 1
ATOM 1371 O O . LEU A 1 182 ? -5.461 -0.949 4.797 1.00 87.12 182 LEU A O 1
ATOM 1375 N N . GLY A 1 183 ? -4.705 1.140 4.982 1.00 76.62 183 GLY A N 1
ATOM 1376 C CA . GLY A 1 183 ? -6.018 1.760 4.792 1.00 76.62 183 GLY A CA 1
ATOM 1377 C C . GLY A 1 183 ? -6.297 2.206 3.351 1.00 76.62 183 GLY A C 1
ATOM 1378 O O . GLY A 1 183 ? -7.355 2.765 3.073 1.00 76.62 183 GLY A O 1
ATOM 1379 N N . HIS A 1 184 ? -5.337 2.026 2.443 1.00 85.38 184 HIS A N 1
ATOM 1380 C CA . HIS A 1 184 ? -5.406 2.460 1.048 1.00 85.38 184 HIS A CA 1
ATOM 1381 C C . HIS A 1 184 ? -4.544 1.569 0.148 1.00 85.38 184 HIS A C 1
ATOM 1383 O O . HIS A 1 184 ? -3.693 0.817 0.631 1.00 85.38 184 HIS A O 1
ATOM 1389 N N . ALA A 1 185 ? -4.744 1.696 -1.164 1.00 88.88 185 ALA A N 1
ATOM 1390 C CA . ALA A 1 185 ? -3.948 0.998 -2.165 1.00 88.88 185 ALA A CA 1
ATOM 1391 C C . ALA A 1 185 ? -2.460 1.354 -2.075 1.00 88.88 185 ALA A C 1
ATOM 1393 O O . ALA A 1 185 ? -2.099 2.514 -1.863 1.00 88.88 185 ALA A O 1
ATOM 1394 N N . ILE A 1 186 ? -1.596 0.375 -2.331 1.00 89.69 186 ILE A N 1
ATOM 1395 C CA . ILE A 1 186 ? -0.202 0.649 -2.673 1.00 89.69 186 ILE A CA 1
ATOM 1396 C C . ILE A 1 186 ? -0.193 1.233 -4.080 1.00 89.69 186 ILE A C 1
ATOM 1398 O O . ILE A 1 186 ? -0.516 0.543 -5.054 1.00 89.69 186 ILE A O 1
ATOM 1402 N N . CYS A 1 187 ? 0.159 2.509 -4.157 1.00 87.00 187 CYS A N 1
ATOM 1403 C CA . CYS A 1 187 ? 0.348 3.220 -5.406 1.00 87.00 187 CYS A CA 1
ATOM 1404 C C . CYS A 1 187 ? 1.833 3.344 -5.726 1.00 87.00 187 CYS A C 1
ATOM 1406 O O . CYS A 1 187 ? 2.691 3.381 -4.841 1.00 87.00 187 CYS A O 1
ATOM 1408 N N . ASP A 1 188 ? 2.117 3.436 -7.012 1.00 86.12 188 ASP A N 1
ATOM 1409 C CA . ASP A 1 188 ? 3.428 3.799 -7.508 1.00 86.12 188 ASP A CA 1
ATOM 1410 C C . ASP A 1 188 ? 3.721 5.277 -7.195 1.00 86.12 188 ASP A C 1
ATOM 1412 O O . ASP A 1 188 ? 2.874 6.145 -7.409 1.00 86.12 188 ASP A O 1
ATOM 1416 N N . VAL A 1 189 ? 4.915 5.574 -6.674 1.00 81.81 189 VAL A N 1
ATOM 1417 C CA . VAL A 1 189 ? 5.258 6.930 -6.204 1.00 81.81 189 VAL A CA 1
ATOM 1418 C C . VAL A 1 189 ? 5.421 7.945 -7.341 1.00 81.81 189 VAL A C 1
ATOM 1420 O O . VAL A 1 189 ? 5.240 9.139 -7.117 1.00 81.81 189 VAL A O 1
ATOM 1423 N N . ASP A 1 190 ? 5.741 7.488 -8.553 1.00 84.19 190 ASP A N 1
ATOM 1424 C CA . ASP A 1 190 ? 6.016 8.357 -9.699 1.00 84.19 190 ASP A CA 1
ATOM 1425 C C . ASP A 1 190 ? 4.751 8.605 -10.530 1.00 84.19 190 ASP A C 1
ATOM 1427 O O . ASP A 1 190 ? 4.562 9.690 -11.080 1.00 84.19 190 ASP A O 1
ATOM 1431 N N . THR A 1 191 ? 3.874 7.602 -10.623 1.00 82.81 191 THR A N 1
ATOM 1432 C CA . THR A 1 191 ? 2.657 7.659 -11.447 1.00 82.81 191 THR A CA 1
ATOM 1433 C C . THR A 1 191 ? 1.389 7.954 -10.643 1.00 82.81 191 THR A C 1
ATOM 1435 O O . THR A 1 191 ? 0.424 8.468 -11.203 1.00 82.81 191 THR A O 1
ATOM 1438 N N . GLY A 1 192 ? 1.369 7.636 -9.344 1.00 85.00 192 GLY A N 1
ATOM 1439 C CA . GLY A 1 192 ? 0.173 7.689 -8.496 1.00 85.00 192 GLY A CA 1
ATOM 1440 C C . GLY A 1 192 ? -0.839 6.564 -8.757 1.00 85.00 192 GLY A C 1
ATOM 1441 O O . GLY A 1 192 ? -1.826 6.454 -8.027 1.00 85.00 192 GLY A O 1
ATOM 1442 N N . GLU A 1 193 ? -0.599 5.716 -9.759 1.00 85.44 193 GLU A N 1
ATOM 1443 C CA . GLU A 1 193 ? -1.480 4.609 -10.125 1.00 85.44 193 GLU A CA 1
ATOM 1444 C C . GLU A 1 193 ? -1.372 3.455 -9.127 1.00 85.44 193 GLU A C 1
ATOM 1446 O O . GLU A 1 193 ? -0.312 3.184 -8.553 1.00 85.44 193 GLU A O 1
ATOM 1451 N N . ILE A 1 194 ? -2.481 2.737 -8.942 1.00 86.88 194 ILE A N 1
ATOM 1452 C CA . ILE A 1 194 ? -2.507 1.534 -8.107 1.00 86.88 194 ILE A CA 1
ATOM 1453 C C . ILE A 1 194 ? -1.621 0.470 -8.753 1.00 86.88 194 ILE A C 1
ATOM 1455 O O . ILE A 1 194 ? -1.805 0.105 -9.915 1.00 86.88 194 ILE A O 1
ATOM 1459 N N . MET A 1 195 ? -0.685 -0.075 -7.979 1.00 87.12 195 MET A N 1
ATOM 1460 C CA . MET A 1 195 ? 0.168 -1.155 -8.458 1.00 87.12 195 MET A CA 1
ATOM 1461 C C . MET A 1 195 ? -0.644 -2.445 -8.599 1.00 87.12 195 MET A C 1
ATOM 1463 O O . MET A 1 195 ? -1.279 -2.896 -7.640 1.00 87.12 195 MET A O 1
ATOM 1467 N N . THR A 1 196 ? -0.609 -3.063 -9.781 1.00 87.31 196 THR A N 1
ATOM 1468 C CA . THR A 1 196 ? -1.206 -4.389 -9.989 1.00 87.31 196 THR A CA 1
ATOM 1469 C C . THR A 1 196 ? -0.504 -5.416 -9.110 1.00 87.31 196 THR A C 1
ATOM 1471 O O . THR A 1 196 ? 0.687 -5.301 -8.835 1.00 87.31 196 THR A O 1
ATOM 1474 N N . LEU A 1 197 ? -1.239 -6.418 -8.634 1.00 89.25 197 LEU A N 1
ATOM 1475 C CA . LEU A 1 197 ? -0.683 -7.476 -7.796 1.00 89.25 197 LEU A CA 1
ATOM 1476 C C . LEU A 1 197 ? -0.623 -8.778 -8.595 1.00 89.25 197 LEU A C 1
ATOM 1478 O O . LEU A 1 197 ? -1.659 -9.381 -8.857 1.00 89.25 197 LEU A O 1
ATOM 1482 N N . SER A 1 198 ? 0.586 -9.234 -8.925 1.00 88.75 198 SER A N 1
ATOM 1483 C CA . SER A 1 198 ? 0.820 -10.582 -9.462 1.00 88.75 198 SER A CA 1
ATOM 1484 C C . SER A 1 198 ? 1.082 -11.565 -8.325 1.00 88.75 198 SER A C 1
ATOM 1486 O O . SER A 1 198 ? 0.336 -12.520 -8.090 1.00 88.75 198 SER A O 1
ATOM 1488 N N . THR A 1 199 ? 2.125 -11.284 -7.546 1.00 89.12 199 THR A N 1
ATOM 1489 C CA . THR A 1 199 ? 2.464 -12.030 -6.337 1.00 89.12 199 THR A CA 1
ATOM 1490 C C . THR A 1 199 ? 2.852 -11.064 -5.232 1.00 89.12 199 THR A C 1
ATOM 1492 O O . THR A 1 199 ? 3.245 -9.926 -5.479 1.00 89.12 199 THR A O 1
ATOM 1495 N N . GLY A 1 200 ? 2.725 -11.501 -3.988 1.00 93.19 200 GLY A N 1
ATOM 1496 C CA . GLY A 1 200 ? 3.172 -10.704 -2.865 1.00 93.19 200 GLY A CA 1
ATOM 1497 C C . GLY A 1 200 ? 3.040 -11.445 -1.554 1.00 93.19 200 GLY A C 1
ATOM 1498 O O . GLY A 1 200 ? 2.269 -12.401 -1.426 1.00 93.19 200 GLY A O 1
ATOM 1499 N N . GLU A 1 201 ? 3.787 -10.969 -0.573 1.00 94.88 201 GLU A N 1
ATOM 1500 C CA . GLU A 1 201 ? 3.846 -11.523 0.767 1.00 94.88 201 GLU A CA 1
ATOM 1501 C C . GLU A 1 201 ? 3.741 -10.410 1.810 1.00 94.88 201 GLU A C 1
ATOM 1503 O O . GLU A 1 201 ? 4.343 -9.339 1.685 1.00 94.88 201 GLU A O 1
ATOM 1508 N N . GLY A 1 202 ? 2.972 -10.695 2.857 1.00 95.94 202 GLY A N 1
ATOM 1509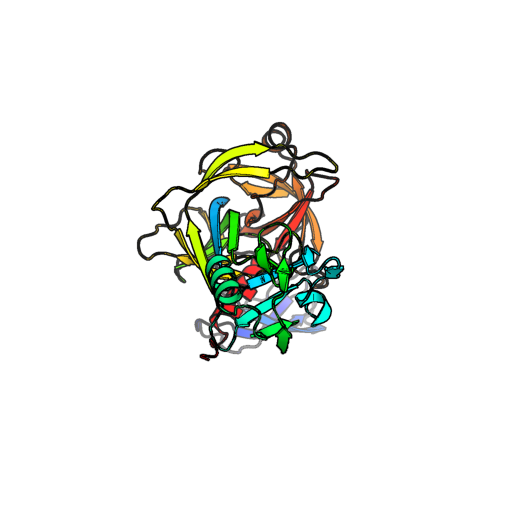 C CA . GLY A 1 202 ? 3.063 -10.004 4.131 1.00 95.94 202 GLY A CA 1
ATOM 1510 C C . GLY A 1 202 ? 4.075 -10.738 5.002 1.00 95.94 202 GLY A C 1
ATOM 1511 O O . GLY A 1 202 ? 3.935 -11.941 5.229 1.00 95.94 202 GLY A O 1
ATOM 1512 N N . VAL A 1 203 ? 5.085 -10.033 5.492 1.00 96.00 203 VAL A N 1
ATOM 1513 C CA . VAL A 1 203 ? 6.130 -10.575 6.370 1.00 96.00 203 VAL A CA 1
ATOM 1514 C C . VAL A 1 203 ? 6.117 -9.862 7.709 1.00 96.00 203 VAL A C 1
ATOM 1516 O O . VAL A 1 203 ? 5.667 -8.720 7.815 1.00 96.00 203 VAL A O 1
ATOM 1519 N N . GLU A 1 204 ? 6.618 -10.516 8.747 1.00 95.31 204 GLU A N 1
ATOM 1520 C CA . GLU A 1 204 ? 6.778 -9.862 10.037 1.00 95.31 204 GLU A CA 1
ATOM 1521 C C . GLU A 1 204 ? 7.777 -8.707 9.937 1.00 95.31 204 GLU A C 1
ATOM 1523 O O . GLU A 1 204 ? 8.797 -8.787 9.245 1.00 95.31 204 GLU A O 1
ATOM 1528 N N . ALA A 1 205 ? 7.457 -7.608 10.616 1.00 96.25 205 ALA A N 1
ATOM 1529 C CA . ALA A 1 205 ? 8.311 -6.439 10.698 1.00 96.25 205 ALA A CA 1
ATOM 1530 C C . ALA A 1 205 ? 8.443 -5.973 12.145 1.00 96.25 205 ALA A C 1
ATOM 1532 O O . ALA A 1 205 ? 7.566 -6.195 12.977 1.00 96.25 205 ALA A O 1
ATOM 1533 N N . VAL A 1 206 ? 9.546 -5.292 12.429 1.00 96.81 206 VAL A N 1
ATOM 1534 C CA . VAL A 1 206 ? 9.796 -4.635 13.712 1.00 96.81 206 VAL A CA 1
ATOM 1535 C C . VAL A 1 206 ? 10.149 -3.184 13.436 1.00 96.81 206 VAL A C 1
ATOM 1537 O O . VAL A 1 206 ? 10.994 -2.902 12.586 1.00 96.81 206 VAL A O 1
ATOM 1540 N N . ILE A 1 207 ? 9.513 -2.263 14.155 1.00 98.00 207 ILE A N 1
ATOM 1541 C CA . ILE A 1 207 ? 9.811 -0.835 14.072 1.00 98.00 207 ILE A CA 1
ATOM 1542 C C . ILE A 1 207 ? 11.078 -0.550 14.876 1.00 98.00 207 ILE A C 1
ATOM 1544 O O . ILE A 1 207 ? 11.126 -0.750 16.090 1.00 98.00 207 ILE A O 1
ATOM 1548 N N . THR A 1 208 ? 12.115 -0.091 14.188 1.00 96.94 208 THR A N 1
ATOM 1549 C CA . THR A 1 208 ? 13.432 0.219 14.759 1.00 96.94 208 THR A CA 1
ATOM 1550 C C . THR A 1 208 ? 13.619 1.711 15.009 1.00 96.94 208 THR A C 1
ATOM 1552 O O . THR A 1 208 ? 14.513 2.101 15.757 1.00 96.94 208 THR A O 1
ATOM 1555 N N . GLY A 1 209 ? 12.769 2.554 14.423 1.00 96.38 209 GLY A N 1
ATOM 1556 C CA . GLY A 1 209 ? 12.765 3.990 14.655 1.00 96.38 209 GLY A CA 1
ATOM 1557 C C . GLY A 1 209 ? 11.747 4.705 13.779 1.00 96.38 209 GLY A C 1
ATOM 1558 O O . GLY A 1 209 ? 10.855 4.089 13.201 1.00 96.38 209 GLY A O 1
ATOM 1559 N N . TYR A 1 210 ? 11.890 6.020 13.669 1.00 96.88 210 TYR A N 1
ATOM 1560 C CA . TYR A 1 210 ? 11.041 6.854 12.826 1.00 96.88 210 TYR A CA 1
ATOM 1561 C C . TYR A 1 210 ? 11.739 8.174 12.487 1.00 96.88 210 TYR A C 1
ATOM 1563 O O . TYR A 1 210 ? 12.633 8.626 13.206 1.00 96.88 210 TYR A O 1
ATOM 1571 N N . THR A 1 211 ? 11.315 8.800 11.394 1.00 97.31 211 THR A N 1
ATOM 1572 C CA . THR A 1 211 ? 11.559 10.215 11.103 1.00 97.31 211 THR A CA 1
ATOM 1573 C C . THR A 1 211 ? 10.294 10.986 11.495 1.00 97.31 211 THR A C 1
ATOM 1575 O O . THR A 1 211 ? 9.243 10.700 10.922 1.00 97.31 211 THR A O 1
ATOM 1578 N N . PRO A 1 212 ? 10.345 11.930 12.455 1.00 96.38 212 PRO A N 1
ATOM 1579 C CA . PRO A 1 212 ? 9.167 12.705 12.843 1.00 96.38 212 PRO A CA 1
ATOM 1580 C C . PRO A 1 212 ? 8.609 13.541 11.686 1.00 96.38 212 PRO A C 1
ATOM 1582 O O . PRO A 1 212 ? 9.377 14.146 10.935 1.00 96.38 212 PRO A O 1
ATOM 1585 N N . GLY A 1 213 ? 7.283 13.603 11.583 1.00 93.31 213 GLY A N 1
ATOM 1586 C CA . GLY A 1 213 ? 6.571 14.437 10.624 1.00 93.31 213 GLY A CA 1
ATOM 1587 C C . GLY A 1 213 ? 6.551 15.898 11.048 1.00 93.31 213 GLY A C 1
ATOM 1588 O O . GLY A 1 213 ? 6.563 16.227 12.237 1.00 93.31 213 GLY A O 1
ATOM 1589 N N . LYS A 1 214 ? 6.546 16.790 10.060 1.00 93.38 214 LYS A N 1
ATOM 1590 C CA . LYS A 1 214 ? 6.437 18.239 10.244 1.00 93.38 214 LYS A CA 1
ATOM 1591 C C . LYS A 1 214 ? 5.521 18.800 9.166 1.00 93.38 214 LYS A C 1
ATOM 1593 O O . LYS A 1 214 ? 5.344 18.181 8.124 1.00 93.38 214 LYS A O 1
ATOM 1598 N N . SER A 1 215 ? 4.978 19.990 9.399 1.00 93.62 215 SER A N 1
ATOM 1599 C CA . SER A 1 215 ? 4.217 20.701 8.370 1.00 93.62 215 SER A CA 1
ATOM 1600 C C . SER A 1 215 ? 5.039 20.817 7.077 1.00 93.62 215 SER A C 1
ATOM 1602 O O . SER A 1 215 ? 6.209 21.213 7.117 1.00 93.62 215 SER A O 1
ATOM 1604 N N . GLY A 1 216 ? 4.454 20.392 5.957 1.00 90.44 216 GLY A N 1
ATOM 1605 C CA . GLY A 1 216 ? 5.077 20.355 4.635 1.00 90.44 216 GLY A CA 1
ATOM 1606 C C . GLY A 1 216 ? 5.969 19.135 4.369 1.00 90.44 216 GLY A C 1
ATOM 1607 O O . GLY A 1 216 ? 6.443 18.970 3.247 1.00 90.44 216 GLY A O 1
ATOM 1608 N N . SER A 1 217 ? 6.225 18.278 5.364 1.00 90.62 217 SER A N 1
ATOM 1609 C CA . SER A 1 217 ? 7.103 17.109 5.227 1.00 90.62 217 SER A CA 1
ATOM 1610 C C . SER A 1 217 ? 6.590 15.920 6.050 1.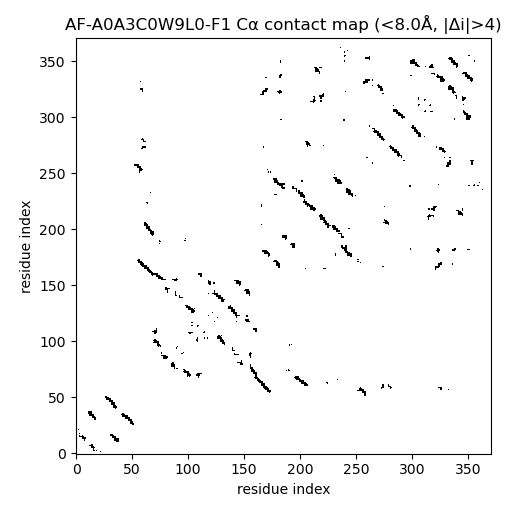00 90.62 217 SER A C 1
ATOM 1612 O O . SER A 1 217 ? 6.805 15.864 7.270 1.00 90.62 217 SER A O 1
ATOM 1614 N N . PRO A 1 218 ? 5.917 14.951 5.401 1.00 89.56 218 PRO A N 1
ATOM 1615 C CA . PRO A 1 218 ? 5.463 13.737 6.062 1.00 89.56 218 PRO A CA 1
ATOM 1616 C C . PRO A 1 218 ? 6.632 12.975 6.690 1.00 89.56 218 PRO A C 1
ATOM 1618 O O . PRO A 1 218 ? 7.680 12.792 6.074 1.00 89.56 218 PRO A O 1
ATOM 1621 N N . GLY A 1 219 ? 6.439 12.519 7.925 1.00 94.12 219 GLY A N 1
ATOM 1622 C CA . GLY A 1 219 ? 7.379 11.613 8.575 1.00 94.12 219 GLY A CA 1
ATOM 1623 C C . GLY A 1 219 ? 7.135 10.162 8.172 1.00 94.12 219 GLY A C 1
ATOM 1624 O O . GLY A 1 219 ? 6.148 9.837 7.512 1.00 94.12 219 GLY A O 1
ATOM 1625 N N . GLU A 1 220 ? 8.007 9.269 8.624 1.00 95.81 220 GLU A N 1
ATOM 1626 C CA . GLU A 1 220 ? 7.996 7.852 8.247 1.00 95.81 220 GLU A CA 1
ATOM 1627 C C . GLU A 1 220 ? 8.393 6.951 9.419 1.00 95.81 220 GLU A C 1
ATOM 1629 O O . GLU A 1 220 ? 9.283 7.276 10.209 1.00 95.81 220 GLU A O 1
ATOM 1634 N N . LEU A 1 221 ? 7.752 5.790 9.523 1.00 96.62 221 LEU A N 1
ATOM 1635 C CA . LEU A 1 221 ? 8.229 4.697 10.358 1.00 96.62 221 LEU A CA 1
ATOM 1636 C C . LEU A 1 221 ? 9.399 3.992 9.671 1.00 96.62 221 LEU A C 1
ATOM 1638 O O . LEU A 1 221 ? 9.370 3.713 8.475 1.00 96.62 221 LEU A O 1
ATOM 1642 N N . LYS A 1 222 ? 10.414 3.644 10.460 1.00 96.00 222 LYS A N 1
ATOM 1643 C CA . LYS A 1 222 ? 11.559 2.842 10.028 1.00 96.00 222 LYS A CA 1
ATOM 1644 C C . LYS A 1 222 ? 11.495 1.494 10.708 1.00 96.00 222 LYS A C 1
ATOM 1646 O O . LYS A 1 222 ? 11.311 1.397 11.919 1.00 96.00 222 LYS A O 1
ATOM 1651 N N . GLY A 1 223 ? 11.694 0.444 9.935 1.00 94.56 223 GLY A N 1
ATOM 1652 C CA . GLY A 1 223 ? 11.650 -0.907 10.453 1.00 94.56 223 GLY A CA 1
ATOM 1653 C C . GLY A 1 223 ? 12.401 -1.877 9.573 1.00 94.56 223 GLY A C 1
ATOM 1654 O O . GLY A 1 223 ? 12.925 -1.526 8.517 1.00 94.56 223 GLY A O 1
ATOM 1655 N N . GLN A 1 224 ? 12.479 -3.103 10.060 1.00 94.25 224 GLN A N 1
ATOM 1656 C CA . GLN A 1 224 ? 13.179 -4.195 9.407 1.00 94.25 224 GLN A CA 1
ATOM 1657 C C . GLN A 1 224 ? 12.242 -5.383 9.274 1.00 94.25 224 GLN A C 1
ATOM 1659 O O . GLN A 1 224 ? 11.450 -5.664 10.176 1.00 94.25 224 GLN A O 1
ATOM 1664 N N . PHE A 1 225 ? 12.349 -6.076 8.146 1.00 95.19 225 PHE A N 1
ATOM 1665 C CA . PHE A 1 225 ? 11.643 -7.330 7.934 1.00 95.19 225 PHE A CA 1
ATOM 1666 C C . PHE A 1 225 ? 12.362 -8.449 8.676 1.00 95.19 225 PHE A C 1
ATOM 1668 O O . PHE A 1 225 ? 13.588 -8.557 8.617 1.00 95.19 225 PHE A O 1
ATOM 1675 N N . VAL A 1 226 ? 11.593 -9.296 9.346 1.00 90.69 226 VAL A N 1
ATOM 1676 C CA . VAL A 1 226 ? 12.119 -10.471 10.032 1.00 90.69 226 VAL A CA 1
ATOM 1677 C C . VAL A 1 226 ? 12.207 -11.611 9.016 1.00 90.69 226 VAL A C 1
ATOM 1679 O O . VAL A 1 226 ? 11.200 -12.121 8.523 1.00 90.69 226 VAL A O 1
ATOM 1682 N N . SER A 1 227 ? 13.431 -11.981 8.642 1.00 82.62 227 SER A N 1
ATOM 1683 C CA . SER A 1 227 ? 13.690 -13.020 7.637 1.00 82.62 227 SER A CA 1
ATOM 1684 C C . SER A 1 227 ? 13.110 -14.374 8.044 1.00 82.62 227 SER A C 1
ATOM 1686 O O . SER A 1 227 ? 13.350 -14.834 9.152 1.00 82.62 227 SER A O 1
ATOM 1688 N N . GLY A 1 228 ? 12.404 -15.040 7.126 1.00 82.19 228 GLY A N 1
ATOM 1689 C CA . GLY A 1 228 ? 11.822 -16.370 7.355 1.00 82.19 228 GLY A CA 1
ATOM 1690 C C . GLY A 1 228 ? 10.466 -16.370 8.069 1.00 82.19 228 GLY A C 1
ATOM 1691 O O . GLY A 1 228 ? 9.891 -17.436 8.252 1.00 82.19 228 GLY A O 1
ATOM 1692 N N . HIS A 1 229 ? 9.931 -15.199 8.425 1.00 87.69 229 HIS A N 1
ATOM 1693 C CA . HIS A 1 229 ? 8.646 -15.059 9.112 1.00 87.69 229 HIS A CA 1
ATOM 1694 C C . HIS A 1 229 ? 7.582 -14.475 8.175 1.00 87.69 229 HIS A C 1
ATOM 1696 O O . HIS A 1 229 ? 7.182 -13.313 8.287 1.00 87.69 229 HIS A O 1
ATOM 1702 N N . THR A 1 230 ? 7.133 -15.280 7.212 1.00 94.00 230 THR A N 1
ATOM 1703 C CA . THR A 1 230 ? 6.011 -14.910 6.339 1.00 94.00 230 THR A CA 1
ATOM 1704 C C . THR A 1 230 ? 4.699 -15.039 7.108 1.00 94.00 230 THR A C 1
ATOM 1706 O O . THR A 1 230 ? 4.372 -16.098 7.631 1.00 94.00 230 THR A O 1
ATOM 1709 N N . ILE A 1 231 ? 3.930 -13.954 7.159 1.00 94.88 231 ILE A N 1
ATOM 1710 C CA . ILE A 1 231 ? 2.616 -13.900 7.809 1.00 94.88 231 ILE A CA 1
ATOM 1711 C C . ILE A 1 231 ? 1.545 -14.429 6.857 1.00 94.88 231 ILE A C 1
ATOM 1713 O O . ILE A 1 231 ? 0.664 -15.199 7.244 1.00 94.88 231 ILE A O 1
ATOM 1717 N N . ALA A 1 232 ? 1.600 -13.980 5.604 1.00 95.31 232 ALA A N 1
ATOM 1718 C CA . ALA A 1 232 ? 0.520 -14.170 4.652 1.00 95.31 232 ALA A CA 1
ATOM 1719 C C . ALA A 1 232 ? 0.989 -14.046 3.204 1.00 95.31 232 ALA A C 1
ATOM 1721 O O . ALA A 1 232 ? 1.947 -13.336 2.901 1.00 95.31 232 ALA A O 1
ATOM 1722 N N . ARG A 1 233 ? 0.236 -14.663 2.296 1.00 96.12 233 ARG A N 1
ATOM 1723 C CA . ARG A 1 233 ? 0.283 -14.349 0.867 1.00 96.12 233 ARG A CA 1
ATOM 1724 C C . ARG A 1 233 ? -0.717 -13.235 0.575 1.00 96.12 233 ARG A C 1
ATOM 1726 O O . ARG A 1 233 ? -1.881 -13.351 0.954 1.00 96.12 233 ARG A O 1
ATOM 1733 N N . LEU A 1 234 ? -0.296 -12.195 -0.135 1.00 95.31 234 LEU A N 1
ATOM 1734 C CA . LEU A 1 234 ? -1.199 -11.126 -0.562 1.00 95.31 234 LEU A CA 1
ATOM 1735 C C . LEU A 1 234 ? -2.146 -11.642 -1.647 1.00 95.31 234 LEU A C 1
ATOM 1737 O O . LEU A 1 234 ? -1.728 -12.343 -2.572 1.00 95.31 234 LEU A O 1
ATOM 1741 N N . THR A 1 235 ? -3.422 -11.293 -1.530 1.00 93.19 235 THR A N 1
ATOM 1742 C CA . THR A 1 235 ? -4.470 -11.697 -2.477 1.00 93.19 235 THR A CA 1
ATOM 1743 C C . THR A 1 235 ? -5.073 -10.519 -3.222 1.00 93.19 235 THR A C 1
ATOM 1745 O O . THR A 1 235 ? -5.576 -10.723 -4.323 1.00 93.19 235 THR A O 1
ATOM 1748 N N . ALA A 1 236 ? -5.007 -9.306 -2.666 1.00 92.06 236 ALA A N 1
ATOM 1749 C CA . ALA A 1 236 ? -5.423 -8.099 -3.367 1.00 92.06 236 ALA A CA 1
ATOM 1750 C C . ALA A 1 236 ? -4.665 -6.857 -2.886 1.00 92.06 236 ALA A C 1
ATOM 1752 O O . ALA A 1 236 ? -4.367 -6.718 -1.701 1.00 92.06 236 ALA A O 1
ATOM 1753 N N . ASN A 1 237 ? -4.420 -5.940 -3.823 1.00 92.81 237 ASN A N 1
ATOM 1754 C CA . ASN A 1 237 ? -4.105 -4.539 -3.571 1.00 92.81 237 ASN A CA 1
ATOM 1755 C C . ASN A 1 237 ? -5.258 -3.716 -4.158 1.00 92.81 237 ASN A C 1
ATOM 1757 O O . ASN A 1 237 ? -5.420 -3.664 -5.376 1.00 92.81 237 ASN A O 1
ATOM 1761 N N . SER A 1 238 ? -6.106 -3.155 -3.301 1.00 89.06 238 SER A N 1
ATOM 1762 C CA . SER A 1 238 ? -7.337 -2.466 -3.701 1.00 89.06 238 SER A CA 1
ATOM 1763 C C . SER A 1 238 ? -7.351 -1.034 -3.183 1.00 89.06 238 SER A C 1
ATOM 1765 O O . SER A 1 238 ? -6.568 -0.674 -2.308 1.00 89.06 238 SER A O 1
ATOM 1767 N N . SER A 1 239 ? -8.308 -0.227 -3.643 1.00 87.38 239 SER A N 1
ATOM 1768 C CA . SER A 1 239 ? -8.522 1.133 -3.127 1.00 87.38 239 SER A CA 1
ATOM 1769 C C . SER A 1 239 ? -8.747 1.196 -1.608 1.00 87.38 239 SER A C 1
ATOM 1771 O O . SER A 1 239 ? -8.527 2.247 -1.012 1.00 87.38 239 SER A O 1
ATOM 1773 N N . CYS A 1 240 ? -9.153 0.087 -0.979 1.00 87.69 240 CYS A N 1
ATOM 1774 C CA . CYS A 1 240 ? -9.435 -0.001 0.453 1.00 87.69 240 CYS A CA 1
ATOM 1775 C C . CYS A 1 240 ? -8.275 -0.562 1.289 1.00 87.69 240 CYS A C 1
ATOM 1777 O O . CYS A 1 240 ? -8.437 -0.705 2.497 1.00 87.69 240 CYS A O 1
ATOM 1779 N N . GLY A 1 241 ? -7.133 -0.889 0.677 1.00 90.88 241 GLY A N 1
ATOM 1780 C CA . GLY A 1 241 ? -6.019 -1.534 1.369 1.00 90.88 241 GLY A CA 1
ATOM 1781 C C . GLY A 1 241 ? -5.570 -2.834 0.716 1.00 90.88 241 GLY A C 1
ATOM 1782 O O . GLY A 1 241 ? -6.025 -3.221 -0.369 1.00 90.88 241 GLY A O 1
ATOM 1783 N N . VAL A 1 242 ? -4.666 -3.509 1.419 1.00 93.19 242 VAL A N 1
ATOM 1784 C CA . VAL A 1 242 ? -4.092 -4.796 1.040 1.00 93.19 242 VAL A CA 1
ATOM 1785 C C . VAL A 1 242 ? -4.675 -5.882 1.932 1.00 93.19 242 VAL A C 1
ATOM 1787 O O . VAL A 1 242 ? -4.652 -5.783 3.156 1.00 93.19 242 VAL A O 1
ATOM 1790 N N . CYS A 1 243 ? -5.147 -6.960 1.322 1.00 93.88 243 CYS A N 1
ATOM 1791 C CA . CYS A 1 243 ? -5.588 -8.137 2.058 1.00 93.88 243 CYS A CA 1
ATOM 1792 C C . CYS A 1 243 ? -4.850 -9.385 1.581 1.00 93.88 243 CYS A C 1
ATOM 1794 O O . CYS A 1 243 ? -4.270 -9.430 0.486 1.00 93.88 243 CYS A O 1
ATOM 1796 N N . GLY A 1 244 ? -4.845 -10.409 2.425 1.00 94.00 244 GLY A N 1
ATOM 1797 C CA . GLY A 1 244 ? -4.162 -11.652 2.114 1.00 94.00 244 GLY A CA 1
ATOM 1798 C C . GLY A 1 244 ? -4.613 -12.835 2.946 1.00 94.00 244 GLY A C 1
ATOM 1799 O O . GLY A 1 244 ? -5.296 -12.697 3.961 1.00 94.00 244 GLY A O 1
ATOM 1800 N N . GLN A 1 245 ? -4.187 -14.013 2.505 1.00 96.19 245 GLN A N 1
ATOM 1801 C CA . GLN A 1 245 ? -4.424 -15.284 3.171 1.00 96.19 245 GLN A CA 1
ATOM 1802 C C . GLN A 1 245 ? -3.267 -15.582 4.124 1.00 96.19 245 GLN A C 1
ATOM 1804 O O . GLN A 1 245 ? -2.107 -15.593 3.707 1.00 96.19 245 GLN A O 1
ATOM 1809 N N . LEU A 1 246 ? -3.581 -15.853 5.389 1.00 96.56 246 LEU A N 1
ATOM 1810 C CA . LEU A 1 246 ? -2.598 -16.237 6.397 1.00 96.56 246 LEU A CA 1
ATOM 1811 C C . LEU A 1 246 ? -1.930 -17.568 6.043 1.00 96.56 246 LEU A C 1
ATOM 1813 O O . LEU A 1 246 ? -2.591 -18.499 5.577 1.00 96.56 246 LEU A O 1
ATOM 1817 N N . GLN A 1 247 ? -0.635 -17.673 6.343 1.00 94.50 247 GLN A N 1
ATOM 1818 C CA . GLN A 1 247 ? 0.069 -18.957 6.352 1.00 94.50 247 GLN A CA 1
ATOM 1819 C C . GLN A 1 247 ? -0.587 -19.902 7.355 1.00 94.50 247 GLN A C 1
ATOM 1821 O O . GLN A 1 247 ? -1.066 -19.455 8.392 1.00 94.50 247 GLN A O 1
ATOM 1826 N N . SER A 1 248 ? -0.641 -21.202 7.071 1.00 90.06 248 SER A N 1
ATOM 1827 C CA . SER A 1 248 ? -1.399 -22.175 7.877 1.00 90.06 248 SER A CA 1
ATOM 1828 C C . SER A 1 248 ? -0.957 -22.262 9.341 1.00 90.06 248 SER A C 1
ATOM 1830 O O . SER A 1 248 ? -1.788 -22.493 10.213 1.00 90.06 248 SER A O 1
ATOM 1832 N N . ASP A 1 249 ? 0.326 -22.052 9.605 1.00 89.25 249 ASP A N 1
ATOM 1833 C CA . ASP A 1 249 ? 0.969 -22.106 10.919 1.00 89.25 249 ASP A CA 1
ATOM 1834 C C . ASP A 1 249 ? 1.032 -20.743 11.626 1.00 89.25 249 ASP A C 1
ATOM 1836 O O . ASP A 1 249 ? 1.348 -20.676 12.815 1.00 89.25 249 ASP A O 1
ATOM 1840 N N . TYR A 1 250 ? 0.681 -19.651 10.939 1.00 92.44 250 TYR A N 1
ATOM 1841 C CA . TYR A 1 250 ? 0.684 -18.328 11.548 1.00 92.44 250 TYR A CA 1
ATOM 1842 C C . TYR A 1 250 ? -0.463 -18.171 12.554 1.00 92.44 250 TYR A C 1
ATOM 1844 O O . TYR A 1 250 ? -1.645 -18.346 12.220 1.00 92.44 250 TYR A O 1
ATOM 1852 N N . LEU A 1 251 ? -0.108 -17.786 13.782 1.00 93.00 251 LEU A N 1
ATOM 1853 C CA . LEU A 1 251 ? -1.042 -17.481 14.862 1.00 93.00 251 LEU A CA 1
ATOM 1854 C C . LEU A 1 251 ? -1.235 -15.960 14.971 1.00 93.00 251 LEU A C 1
ATOM 1856 O O . LEU A 1 251 ? -0.319 -15.262 15.415 1.00 93.00 251 LEU A O 1
ATOM 1860 N N . PRO A 1 252 ? -2.406 -15.428 14.574 1.00 94.50 252 PRO A N 1
ATOM 1861 C CA . PRO A 1 252 ? -2.653 -13.996 14.606 1.00 94.50 252 PRO A CA 1
ATOM 1862 C C . PRO A 1 252 ? -2.750 -13.478 16.046 1.00 94.50 252 PRO A C 1
ATOM 1864 O O . PRO A 1 252 ? -3.258 -14.154 16.939 1.00 94.50 252 PRO A O 1
ATOM 1867 N N . GLN A 1 253 ? -2.268 -12.253 16.263 1.00 94.25 253 GLN A N 1
ATOM 1868 C CA . GLN A 1 253 ? -2.270 -11.592 17.569 1.00 94.25 253 GLN A CA 1
ATOM 1869 C C . GLN A 1 253 ? -3.088 -10.305 17.521 1.00 94.25 253 GLN A C 1
ATOM 1871 O O . GLN A 1 253 ? -2.893 -9.466 16.636 1.00 94.25 253 GLN A O 1
ATOM 1876 N N . GLY A 1 254 ? -3.957 -10.129 18.510 1.00 96.00 254 GLY A N 1
ATOM 1877 C CA . GLY A 1 254 ? -4.790 -8.946 18.645 1.00 96.00 254 GLY A CA 1
ATOM 1878 C C . GLY A 1 254 ? -5.907 -9.142 19.663 1.00 96.00 254 GLY A C 1
ATOM 1879 O O . GLY A 1 254 ? -5.909 -10.110 20.425 1.00 96.00 254 GLY A O 1
ATOM 1880 N N . THR A 1 255 ? -6.873 -8.233 19.641 1.00 97.56 255 THR A N 1
ATOM 1881 C CA . THR A 1 255 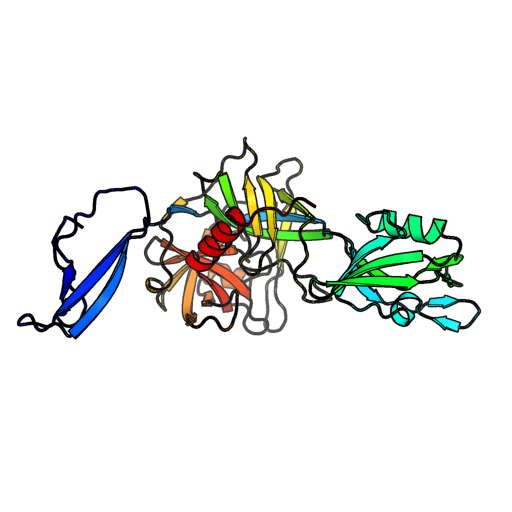? -8.032 -8.235 20.537 1.00 97.56 255 THR A CA 1
ATOM 1882 C C . THR A 1 255 ? -9.300 -8.446 19.727 1.00 97.56 255 THR A C 1
ATOM 1884 O O . THR A 1 255 ? -9.533 -7.753 18.738 1.00 97.56 255 THR A O 1
ATOM 1887 N N . ARG A 1 256 ? -10.140 -9.403 20.136 1.00 97.56 256 ARG A N 1
ATOM 1888 C CA . ARG A 1 256 ? -11.419 -9.647 19.459 1.00 97.56 256 ARG A CA 1
ATOM 1889 C C . ARG A 1 256 ? -12.353 -8.467 19.678 1.00 97.56 256 ARG A C 1
ATOM 1891 O O . ARG A 1 256 ? -12.664 -8.138 20.821 1.00 97.56 256 ARG A O 1
ATOM 1898 N N . MET A 1 257 ? -12.815 -7.866 18.588 1.00 97.50 257 MET A N 1
ATOM 1899 C CA . MET A 1 257 ? -13.755 -6.752 18.623 1.00 97.50 257 MET A CA 1
ATOM 1900 C C . MET A 1 257 ? -14.825 -6.899 17.538 1.00 97.50 257 MET A C 1
ATOM 1902 O O . MET A 1 257 ? -14.534 -7.382 16.438 1.00 97.50 257 MET A O 1
ATOM 1906 N N . PRO A 1 258 ? -16.067 -6.476 17.821 1.00 97.38 258 PRO A N 1
ATOM 1907 C CA . PRO A 1 258 ? -17.072 -6.299 16.785 1.00 97.38 258 PRO A CA 1
ATOM 1908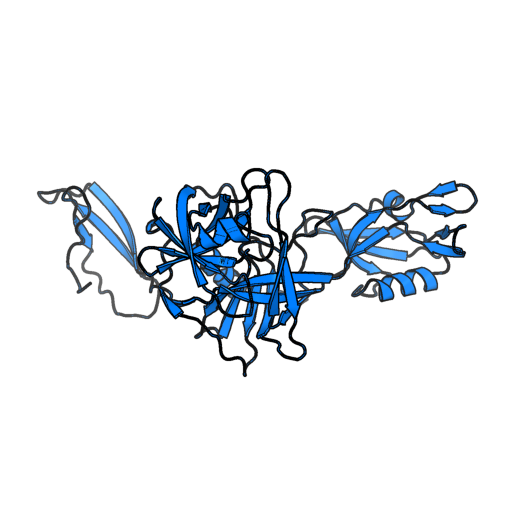 C C . PRO A 1 258 ? -16.649 -5.221 15.781 1.00 97.38 258 PRO A C 1
ATOM 1910 O O . PRO A 1 258 ? -16.057 -4.203 16.151 1.00 97.38 258 PRO A O 1
ATOM 1913 N N . VAL A 1 259 ? -17.021 -5.418 14.519 1.00 96.81 259 VAL A N 1
ATOM 1914 C CA . VAL A 1 259 ? -16.933 -4.381 13.487 1.00 96.81 259 VAL A CA 1
ATOM 1915 C C . VAL A 1 259 ? -18.162 -3.479 13.594 1.00 96.81 259 VAL A C 1
ATOM 1917 O O . VAL A 1 259 ? -19.298 -3.965 13.612 1.00 96.81 259 VAL A O 1
ATOM 1920 N N . ALA A 1 260 ? -17.942 -2.170 13.688 1.00 95.81 260 ALA A N 1
ATOM 1921 C CA . ALA A 1 260 ? -19.019 -1.191 13.680 1.00 95.81 260 ALA A CA 1
ATOM 1922 C C . ALA A 1 260 ? -19.572 -1.012 12.264 1.00 95.81 260 ALA A C 1
ATOM 1924 O O . ALA A 1 260 ? -18.816 -0.950 11.289 1.00 95.81 260 ALA A O 1
ATOM 1925 N N . PHE A 1 261 ? -20.887 -0.850 12.154 1.00 92.62 261 PHE A N 1
ATOM 1926 C CA . PHE A 1 261 ? -21.472 -0.331 10.925 1.00 92.62 261 PHE A CA 1
ATOM 1927 C C . PHE A 1 261 ? -21.113 1.144 10.776 1.00 92.62 261 PHE A C 1
ATOM 1929 O O . PHE A 1 261 ? -20.995 1.872 11.765 1.00 92.62 261 PHE A O 1
ATOM 1936 N N . SER A 1 262 ? -21.002 1.625 9.538 1.00 91.69 262 SER A N 1
ATOM 1937 C CA . SER A 1 262 ? -20.639 3.018 9.274 1.00 91.69 262 SER A CA 1
ATOM 1938 C C . SER A 1 262 ? -21.527 3.989 10.055 1.00 91.69 262 SER A C 1
ATOM 1940 O O . SER A 1 262 ? -21.008 4.935 10.648 1.00 91.69 262 SER A O 1
ATOM 1942 N N . HIS A 1 263 ? -22.848 3.777 10.107 1.00 90.19 263 HIS A N 1
ATOM 1943 C CA . HIS A 1 263 ? -23.804 4.652 10.806 1.00 90.19 263 HIS A CA 1
ATOM 1944 C C . HIS A 1 263 ? -23.608 4.728 12.332 1.00 90.19 263 HIS A C 1
ATOM 1946 O O . HIS A 1 263 ? -24.102 5.669 12.950 1.00 90.19 263 HIS A O 1
ATOM 1952 N N . GLU A 1 264 ? -22.879 3.783 12.931 1.00 93.81 264 GLU A N 1
ATOM 1953 C CA . GLU A 1 264 ? -22.546 3.770 14.363 1.00 93.81 264 GLU A CA 1
ATOM 1954 C C . GLU A 1 264 ? -21.334 4.656 14.688 1.00 93.81 264 GLU A C 1
ATOM 1956 O O . GLU A 1 264 ? -21.136 5.021 15.845 1.00 93.81 264 GLU A O 1
ATOM 1961 N N . VAL A 1 265 ? -20.542 5.035 13.678 1.00 96.31 265 VAL A N 1
ATOM 1962 C CA . VAL A 1 265 ? -19.371 5.906 13.839 1.00 96.31 265 VAL A CA 1
ATOM 1963 C C . VAL A 1 265 ? -19.803 7.351 14.086 1.00 96.31 265 VAL A C 1
ATOM 1965 O O . VAL A 1 265 ? -20.576 7.920 13.306 1.00 96.31 265 VAL A O 1
ATOM 1968 N N . GLN A 1 266 ? -19.279 7.961 15.149 1.00 96.94 266 GLN A N 1
ATOM 1969 C CA . GLN A 1 266 ? -19.621 9.320 15.569 1.00 96.94 266 GLN A CA 1
ATOM 1970 C C . GLN A 1 266 ? -18.378 10.207 15.646 1.00 96.94 266 GLN A C 1
ATOM 1972 O O . GLN A 1 266 ? -17.287 9.742 15.966 1.00 96.94 266 GLN A O 1
ATOM 1977 N N . THR A 1 267 ? -18.547 11.505 15.395 1.00 98.25 267 THR A N 1
ATOM 1978 C CA . THR A 1 267 ? -17.514 12.499 15.716 1.00 98.25 267 THR A CA 1
ATOM 1979 C C . THR A 1 267 ? -17.248 12.521 17.220 1.00 98.25 267 THR A C 1
ATOM 1981 O O . THR A 1 267 ? -18.185 12.373 18.005 1.00 98.25 267 THR A O 1
ATOM 1984 N N . GLY A 1 268 ? -16.003 12.766 17.623 1.00 98.50 268 GLY A N 1
ATOM 1985 C CA . GLY A 1 268 ? -15.597 12.800 19.028 1.00 98.50 268 GLY A CA 1
ATOM 1986 C C . GLY A 1 268 ? -14.446 11.842 19.351 1.00 98.50 268 GLY A C 1
ATOM 1987 O O . GLY A 1 268 ? -13.754 11.389 18.438 1.00 98.50 268 GLY A O 1
ATOM 1988 N N . PRO A 1 269 ? -14.209 11.555 20.643 1.00 98.62 269 PRO A N 1
ATOM 1989 C CA . PRO A 1 269 ? -13.073 10.751 21.082 1.00 98.62 269 PRO A CA 1
ATOM 1990 C C . PRO A 1 269 ? -13.084 9.328 20.513 1.00 98.62 269 PRO A C 1
ATOM 1992 O O . PRO A 1 269 ? -14.133 8.684 20.411 1.00 98.62 269 PRO A O 1
ATOM 1995 N N . ALA A 1 270 ? -11.896 8.834 20.184 1.00 98.75 270 ALA A N 1
ATOM 1996 C CA . ALA A 1 270 ? -11.626 7.463 19.773 1.00 98.75 270 ALA A CA 1
ATOM 1997 C C . ALA A 1 270 ? -10.191 7.067 20.175 1.00 98.75 270 ALA A C 1
ATOM 1999 O O . ALA A 1 270 ? -9.406 7.887 20.654 1.00 98.75 270 ALA A O 1
ATOM 2000 N N . LYS A 1 271 ? -9.843 5.795 19.984 1.00 98.81 271 LYS A N 1
ATOM 2001 C CA . LYS A 1 271 ? -8.482 5.277 20.163 1.00 98.81 271 LYS A CA 1
ATOM 2002 C C . LYS A 1 271 ? -7.904 4.863 18.819 1.00 98.81 271 LYS A C 1
ATOM 2004 O O . LYS A 1 271 ? -8.592 4.226 18.026 1.00 98.81 271 LYS A O 1
ATOM 2009 N N . MET A 1 272 ? -6.638 5.180 18.592 1.00 98.69 272 MET A N 1
ATOM 2010 C CA . MET A 1 272 ? -5.834 4.630 17.508 1.00 98.69 272 MET A CA 1
ATOM 2011 C C . MET A 1 272 ? -4.862 3.601 18.079 1.00 98.69 272 MET A C 1
ATOM 2013 O O . MET A 1 272 ? -4.097 3.912 18.990 1.00 98.69 272 MET A O 1
ATOM 2017 N N . LEU A 1 273 ? -4.879 2.386 17.542 1.00 98.56 273 LEU A N 1
ATOM 2018 C CA . LEU A 1 273 ? -3.963 1.315 17.921 1.00 98.56 273 LEU A CA 1
ATOM 2019 C C . LEU A 1 273 ? -2.816 1.265 16.903 1.00 98.56 273 LEU A C 1
ATOM 2021 O O . LEU A 1 273 ? -3.045 0.962 15.736 1.00 98.56 273 LEU A O 1
ATOM 2025 N N . THR A 1 274 ? -1.586 1.587 17.301 1.00 97.88 274 THR A N 1
ATOM 2026 C CA . THR A 1 274 ? -0.442 1.584 16.369 1.00 97.88 274 THR A CA 1
ATOM 2027 C C . THR A 1 274 ? 0.873 1.230 17.054 1.00 97.88 274 THR A C 1
ATOM 2029 O O . THR A 1 274 ? 0.968 1.232 18.281 1.00 97.88 274 THR A O 1
ATOM 2032 N N . THR A 1 275 ? 1.902 0.921 16.267 1.00 98.06 275 THR A N 1
ATOM 2033 C CA . THR A 1 275 ? 3.231 0.537 16.756 1.00 98.06 275 THR A CA 1
ATOM 2034 C C . THR A 1 275 ? 4.278 1.527 16.255 1.00 98.06 275 THR A C 1
ATOM 2036 O O . THR A 1 275 ? 4.520 1.614 15.057 1.00 98.06 275 THR A O 1
ATOM 2039 N N . ILE A 1 276 ? 4.939 2.242 17.170 1.00 97.31 276 ILE A N 1
ATOM 2040 C CA . ILE A 1 276 ? 6.017 3.198 16.834 1.00 97.31 276 ILE A CA 1
ATOM 2041 C C . ILE A 1 276 ? 7.415 2.729 17.259 1.00 97.31 276 ILE A C 1
ATOM 2043 O O . ILE A 1 276 ? 8.403 3.404 16.984 1.00 97.31 276 ILE A O 1
ATOM 2047 N N . ALA A 1 277 ? 7.503 1.597 17.959 1.00 97.06 277 ALA A N 1
ATOM 2048 C CA . ALA A 1 277 ? 8.751 0.964 18.373 1.00 97.06 277 ALA A CA 1
ATOM 2049 C C . ALA A 1 277 ? 8.509 -0.524 18.672 1.00 97.06 277 ALA A C 1
ATOM 2051 O O . ALA A 1 277 ? 7.512 -0.879 19.301 1.00 97.06 277 ALA A O 1
ATOM 2052 N N . GLY A 1 278 ? 9.431 -1.394 18.259 1.00 96.56 278 GLY A N 1
ATOM 2053 C CA . GLY A 1 278 ? 9.298 -2.838 18.439 1.00 96.56 278 GLY A CA 1
ATOM 2054 C C . GLY A 1 278 ? 8.201 -3.439 17.552 1.00 96.56 278 GLY A C 1
ATOM 2055 O O . GLY A 1 278 ? 7.991 -2.997 16.424 1.00 96.56 278 GLY A O 1
ATOM 2056 N N . GLY A 1 279 ? 7.519 -4.472 18.051 1.00 94.25 279 GLY A N 1
ATOM 2057 C CA . GLY A 1 279 ? 6.423 -5.151 17.342 1.00 94.25 279 GLY A CA 1
ATOM 2058 C C . GLY A 1 279 ? 5.077 -5.109 18.068 1.00 94.25 279 GLY A C 1
ATOM 2059 O O . GLY A 1 279 ? 4.119 -5.714 17.594 1.00 94.25 279 GLY A O 1
ATOM 2060 N N . THR A 1 280 ? 5.000 -4.445 19.226 1.00 96.12 280 THR A N 1
ATOM 2061 C CA . THR A 1 280 ? 3.803 -4.449 20.076 1.00 96.12 280 THR A CA 1
ATOM 2062 C C . THR A 1 280 ? 3.048 -3.126 19.947 1.00 96.12 280 THR A C 1
ATOM 2064 O O . THR A 1 280 ? 3.635 -2.074 20.210 1.00 96.12 280 THR A O 1
ATOM 2067 N N . PRO A 1 281 ? 1.752 -3.167 19.606 1.00 97.75 281 PRO A N 1
ATOM 2068 C CA . PRO A 1 281 ? 0.932 -1.976 19.454 1.00 97.75 281 PRO A CA 1
ATOM 2069 C C . PRO A 1 281 ? 0.616 -1.311 20.795 1.00 97.75 281 PRO A C 1
ATOM 2071 O O . PRO A 1 281 ? 0.558 -1.959 21.842 1.00 97.75 281 PRO A O 1
ATOM 2074 N N . GLN A 1 282 ? 0.361 -0.007 20.745 1.00 98.31 282 GLN A N 1
ATOM 2075 C CA . GLN A 1 282 ? -0.117 0.806 21.857 1.00 98.31 282 GLN A CA 1
ATOM 2076 C C . GLN A 1 282 ? -1.340 1.617 21.431 1.00 98.31 282 GLN A C 1
ATOM 2078 O O . GLN A 1 282 ? -1.492 1.970 20.261 1.00 98.31 282 GLN A O 1
ATOM 2083 N N . GLU A 1 283 ? -2.206 1.916 22.397 1.00 98.38 283 GLU A N 1
ATOM 2084 C CA . GLU A 1 283 ? -3.341 2.812 22.196 1.00 98.38 283 GLU A CA 1
ATOM 2085 C C . GLU A 1 283 ? -2.924 4.271 22.393 1.00 98.38 283 GLU A C 1
ATOM 2087 O O . GLU A 1 283 ? -2.272 4.621 23.387 1.00 98.38 283 GLU A O 1
ATOM 2092 N N . TYR A 1 284 ? -3.370 5.112 21.464 1.00 98.75 284 TYR A N 1
ATOM 2093 C CA . TYR A 1 284 ? -3.208 6.557 21.487 1.00 98.75 284 TYR A CA 1
ATOM 2094 C C . TYR A 1 284 ? -4.560 7.246 21.318 1.00 98.75 284 TYR A C 1
ATOM 2096 O O . TYR A 1 284 ? -5.410 6.805 20.542 1.00 98.75 284 TYR A O 1
ATOM 2104 N N . ASP A 1 285 ? -4.758 8.329 22.056 1.00 98.81 285 ASP A N 1
ATOM 2105 C CA . ASP A 1 285 ? -5.924 9.196 21.928 1.00 98.81 285 ASP A CA 1
ATOM 2106 C C . ASP A 1 285 ? -5.968 9.935 20.586 1.00 98.81 285 ASP A C 1
ATOM 2108 O O . ASP A 1 285 ? -5.002 10.578 20.159 1.00 98.81 285 ASP A O 1
ATOM 2112 N N . VAL A 1 286 ? -7.133 9.861 19.942 1.00 98.81 286 VAL A N 1
ATOM 2113 C CA . VAL A 1 286 ? -7.469 10.606 18.728 1.00 98.81 286 VAL A CA 1
ATOM 2114 C C . VAL A 1 286 ? -8.900 11.140 18.820 1.00 98.81 286 VAL A C 1
ATOM 2116 O O . VAL A 1 286 ? -9.727 10.650 19.591 1.00 98.81 286 VAL A O 1
ATOM 2119 N N . VAL A 1 287 ? -9.222 12.124 17.989 1.00 98.75 287 VAL A N 1
ATOM 2120 C CA . VAL A 1 287 ? -10.578 12.651 17.817 1.00 98.75 287 VAL A CA 1
ATOM 2121 C C . VAL A 1 287 ? -10.996 12.495 16.363 1.00 98.75 287 VAL A C 1
ATOM 2123 O O . VAL A 1 287 ? -10.246 12.826 15.450 1.00 98.75 287 VAL A O 1
ATOM 2126 N N . ILE A 1 288 ? -12.214 12.008 16.143 1.00 98.62 288 ILE A N 1
ATOM 2127 C CA . ILE A 1 288 ? -12.865 12.004 14.834 1.00 98.62 288 ILE A CA 1
ATOM 2128 C C . ILE A 1 288 ? -13.519 13.369 14.653 1.00 98.62 288 ILE A C 1
ATOM 2130 O O . ILE A 1 288 ? -14.554 13.656 15.258 1.00 98.62 288 ILE A O 1
ATOM 2134 N N . GLU A 1 289 ? -12.917 14.220 13.832 1.00 98.00 289 GLU A N 1
ATOM 2135 C CA . GLU A 1 289 ? -13.415 15.572 13.580 1.00 98.00 289 GLU A CA 1
ATOM 2136 C C . GLU A 1 289 ? -14.599 15.567 12.615 1.00 98.00 289 GLU A C 1
ATOM 2138 O O . GLU A 1 289 ? -15.546 16.339 12.769 1.00 98.00 289 GLU A O 1
ATOM 2143 N N . LYS A 1 290 ? -14.549 14.697 11.599 1.00 96.62 290 LYS A N 1
ATOM 2144 C CA . LYS A 1 290 ? -15.579 14.609 10.557 1.00 96.62 290 LYS A CA 1
ATOM 2145 C C . LYS A 1 290 ? -15.837 13.166 10.166 1.00 96.62 290 LYS A C 1
ATOM 2147 O O . LYS A 1 290 ? -14.914 12.363 10.073 1.00 96.62 290 LYS A O 1
ATOM 2152 N N . VAL A 1 291 ? -17.099 12.877 9.858 1.00 95.50 291 VAL A N 1
ATOM 2153 C CA . VAL A 1 291 ? -17.548 11.600 9.296 1.00 95.50 291 VAL A CA 1
ATOM 2154 C C . VAL A 1 291 ? -18.160 11.866 7.919 1.00 95.50 291 VAL A C 1
ATOM 2156 O O . VAL A 1 291 ? -19.176 12.548 7.795 1.00 95.50 291 VAL A O 1
ATOM 2159 N N . LEU A 1 292 ? -17.525 11.332 6.881 1.00 90.94 292 LEU A N 1
ATOM 2160 C CA . LEU A 1 292 ? -17.829 11.527 5.466 1.00 90.94 292 LEU A CA 1
ATOM 2161 C C . LEU A 1 292 ? -18.502 10.265 4.907 1.00 90.94 292 LEU A C 1
ATOM 2163 O O . LEU A 1 292 ? -17.856 9.279 4.554 1.00 90.94 292 LEU A O 1
ATOM 2167 N N . ARG A 1 293 ? -19.837 10.285 4.860 1.00 82.88 293 ARG A N 1
ATOM 2168 C CA . ARG A 1 293 ? -20.666 9.134 4.440 1.00 82.88 293 ARG A CA 1
ATOM 2169 C C . ARG A 1 293 ? -20.979 9.121 2.947 1.00 82.88 293 ARG A C 1
ATOM 2171 O O . ARG A 1 293 ? -21.336 8.086 2.396 1.00 82.88 293 ARG A O 1
ATOM 2178 N N . SER A 1 294 ? -20.874 10.277 2.306 1.00 67.75 294 SER A N 1
ATOM 2179 C CA . SER A 1 294 ? -21.135 10.455 0.882 1.00 67.75 294 SER A CA 1
ATOM 2180 C C . SER A 1 294 ? -19.927 9.940 0.095 1.00 67.75 294 SER A C 1
ATOM 2182 O O . SER A 1 294 ? -18.831 10.468 0.256 1.00 67.75 294 SER A O 1
ATOM 2184 N N . GLY A 1 295 ? -20.116 8.904 -0.726 1.00 56.25 295 GLY A N 1
ATOM 2185 C CA . GLY A 1 295 ? -19.058 8.127 -1.395 1.00 56.25 295 GLY A CA 1
ATOM 2186 C C . GLY A 1 295 ? -18.283 8.834 -2.514 1.00 56.25 295 GLY A C 1
ATOM 2187 O O . GLY A 1 295 ? -17.975 8.205 -3.519 1.00 56.25 295 GLY A O 1
ATOM 2188 N N . SER A 1 296 ? -17.982 10.126 -2.385 1.00 53.22 296 SER A N 1
ATOM 2189 C CA . SER A 1 296 ? -17.233 10.868 -3.405 1.00 53.22 296 SER A CA 1
ATOM 2190 C C . SER A 1 296 ? -15.725 10.593 -3.383 1.00 53.22 296 SER A C 1
ATOM 2192 O O . SER A 1 296 ? -15.070 10.847 -4.386 1.00 53.22 296 SER A O 1
ATOM 2194 N N . HIS A 1 297 ? -15.170 10.071 -2.280 1.00 58.28 297 HIS A N 1
ATOM 2195 C CA . HIS A 1 297 ? -13.726 9.847 -2.126 1.00 58.28 297 HIS A CA 1
ATOM 2196 C C . HIS A 1 297 ? -13.455 8.474 -1.496 1.00 58.28 297 HIS A C 1
ATOM 2198 O O . HIS A 1 297 ? -13.647 8.272 -0.293 1.00 58.28 297 HIS A O 1
ATOM 2204 N N . ALA A 1 298 ? -13.022 7.513 -2.316 1.00 63.91 298 ALA A N 1
ATOM 2205 C CA . ALA A 1 298 ? -12.592 6.201 -1.837 1.00 63.91 298 ALA A CA 1
ATOM 2206 C C . ALA A 1 298 ? -11.446 6.363 -0.818 1.00 63.91 298 ALA A C 1
ATOM 2208 O O . ALA A 1 298 ? -10.505 7.118 -1.054 1.00 63.91 298 ALA A O 1
ATOM 2209 N N . GLY A 1 299 ? -11.537 5.690 0.333 1.00 68.38 299 GLY A N 1
ATOM 2210 C CA . GLY A 1 299 ? -10.492 5.737 1.367 1.00 68.38 299 GLY A CA 1
ATOM 2211 C C . GLY A 1 299 ? -10.493 6.965 2.291 1.00 68.38 299 GLY A C 1
ATOM 2212 O O . GLY A 1 299 ? -9.561 7.117 3.082 1.00 68.38 299 GLY A O 1
ATOM 2213 N N . GLN A 1 300 ? -11.517 7.828 2.232 1.00 84.50 300 GLN A N 1
ATOM 2214 C CA . GLN A 1 300 ? -11.619 9.051 3.049 1.00 84.50 300 GLN A CA 1
ATOM 2215 C C . GLN A 1 300 ? -13.002 9.174 3.709 1.00 84.50 300 GLN A C 1
ATOM 2217 O O . GLN A 1 300 ? -13.772 10.094 3.445 1.00 84.50 300 GLN A O 1
ATOM 2222 N N . ASN A 1 301 ? -13.349 8.218 4.571 1.00 93.06 301 ASN A N 1
ATOM 2223 C CA . ASN A 1 301 ? -14.628 8.218 5.287 1.00 93.06 301 ASN A CA 1
ATOM 2224 C C . ASN A 1 301 ? -14.616 9.047 6.573 1.00 93.06 301 ASN A C 1
ATOM 2226 O O . ASN A 1 301 ? -15.674 9.342 7.128 1.00 93.06 301 ASN A O 1
ATOM 2230 N N . MET A 1 302 ? -13.443 9.398 7.084 1.00 95.56 302 MET A N 1
ATOM 2231 C CA . MET A 1 302 ? -13.283 10.147 8.324 1.00 95.56 302 MET A CA 1
ATOM 2232 C C . MET A 1 302 ? -12.094 11.094 8.217 1.00 95.56 302 MET A C 1
ATOM 2234 O O . MET A 1 302 ? -11.111 10.770 7.553 1.00 95.56 302 MET A O 1
ATOM 2238 N N . VAL A 1 303 ? -12.186 12.225 8.913 1.00 97.19 303 VAL A N 1
ATOM 2239 C CA . VAL A 1 303 ? -11.033 13.066 9.259 1.00 97.19 303 VAL A CA 1
ATOM 2240 C C . VAL A 1 303 ? -10.76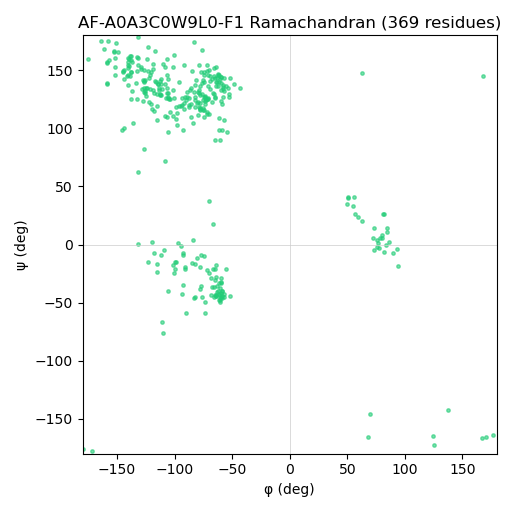0 12.864 10.739 1.00 97.19 303 VAL A C 1
ATOM 2242 O O . VAL A 1 303 ? -11.675 13.008 11.556 1.00 97.19 303 VAL A O 1
ATOM 2245 N N . ILE A 1 304 ? -9.525 12.505 11.068 1.00 98.25 304 ILE A N 1
ATOM 2246 C CA . ILE A 1 304 ? -9.073 12.271 12.436 1.00 98.25 304 ILE A CA 1
ATOM 2247 C C . ILE A 1 304 ? -7.950 13.237 12.798 1.00 98.25 304 ILE A C 1
ATOM 2249 O O . ILE A 1 304 ? -7.164 13.618 11.931 1.00 98.25 304 ILE A O 1
ATOM 2253 N N . ARG A 1 305 ? -7.848 13.563 14.086 1.00 98.62 305 ARG A N 1
ATOM 2254 C CA . ARG A 1 305 ? -6.723 14.288 14.676 1.00 98.62 305 ARG A CA 1
ATOM 2255 C C . ARG A 1 305 ? -6.146 13.500 15.842 1.00 98.62 305 ARG A C 1
ATOM 2257 O O . ARG A 1 305 ? -6.889 13.039 16.708 1.00 98.62 305 ARG A O 1
ATOM 2264 N N . VAL A 1 306 ? -4.831 13.351 15.879 1.00 98.56 306 VAL A N 1
ATOM 2265 C CA . VAL A 1 306 ? -4.103 12.781 17.011 1.00 98.56 306 VAL A CA 1
ATOM 2266 C C . VAL A 1 306 ? -4.055 13.801 18.140 1.00 98.56 306 VAL A C 1
ATOM 2268 O O . VAL A 1 306 ? -3.611 14.926 17.944 1.00 98.56 306 VAL A O 1
ATOM 2271 N N . THR A 1 307 ? -4.483 13.396 19.333 1.00 98.56 307 THR A N 1
ATOM 2272 C CA . THR A 1 307 ? -4.469 14.247 20.534 1.00 98.56 307 THR A CA 1
ATOM 2273 C C . THR A 1 307 ? -3.580 13.689 21.646 1.00 98.56 307 THR A C 1
ATOM 2275 O O . THR A 1 307 ? -3.367 14.360 22.650 1.00 98.56 307 THR A O 1
ATOM 2278 N N . ASP A 1 308 ? -3.054 12.470 21.494 1.00 98.69 308 ASP A N 1
ATOM 2279 C CA . ASP A 1 308 ? -2.140 11.866 22.465 1.00 98.69 308 ASP A CA 1
ATOM 2280 C C . ASP A 1 308 ? -0.777 12.565 22.472 1.00 98.69 308 ASP A C 1
ATOM 2282 O O . ASP A 1 308 ? 0.020 12.444 21.536 1.00 98.69 308 ASP A O 1
ATOM 2286 N N . GLU A 1 309 ? -0.474 13.252 23.570 1.00 98.31 309 GLU A N 1
ATOM 2287 C CA . GLU A 1 309 ? 0.782 13.984 23.730 1.00 98.31 309 GLU A CA 1
ATOM 2288 C C . GLU A 1 309 ? 2.016 13.080 23.616 1.00 98.31 309 GLU A C 1
ATOM 2290 O O . GLU A 1 309 ? 3.040 13.506 23.082 1.00 98.31 309 GLU A O 1
ATOM 2295 N N . ARG A 1 310 ? 1.936 11.816 24.059 1.00 98.00 310 ARG A N 1
ATOM 2296 C CA . ARG A 1 310 ? 3.078 10.887 24.010 1.00 98.00 310 ARG A CA 1
ATOM 2297 C C . ARG A 1 310 ? 3.425 10.537 22.568 1.00 98.00 310 ARG A C 1
ATOM 2299 O O . ARG A 1 310 ? 4.605 10.364 22.255 1.00 98.00 310 ARG A O 1
ATOM 2306 N N . LEU A 1 311 ? 2.415 10.410 21.705 1.00 98.06 311 LEU A N 1
ATOM 2307 C CA . LEU A 1 311 ? 2.616 10.164 20.280 1.00 98.06 311 LEU A CA 1
ATOM 2308 C C . LEU A 1 311 ? 3.123 11.426 19.584 1.00 98.06 311 LEU A C 1
ATOM 2310 O O . LEU A 1 311 ? 4.143 11.365 18.896 1.00 98.06 311 LEU A O 1
ATOM 2314 N N . LEU A 1 312 ? 2.464 12.565 19.811 1.00 97.94 312 LEU A N 1
ATOM 2315 C CA . LEU A 1 312 ? 2.806 13.847 19.188 1.00 97.94 312 LEU A CA 1
ATOM 2316 C C . LEU A 1 312 ? 4.240 14.279 19.505 1.00 97.94 312 LEU A C 1
ATOM 2318 O O . LEU A 1 312 ? 4.989 14.621 18.594 1.00 97.94 312 LEU A O 1
ATOM 2322 N N . GLN A 1 313 ? 4.668 14.182 20.766 1.00 97.44 313 GLN A N 1
ATOM 2323 C CA . GLN A 1 313 ? 6.033 14.537 21.174 1.00 97.44 313 GLN A CA 1
ATOM 2324 C C . GLN A 1 313 ? 7.100 13.681 20.483 1.00 97.44 313 GLN A C 1
ATOM 2326 O O . GLN A 1 313 ? 8.205 14.152 20.219 1.00 97.44 313 GLN A O 1
ATOM 2331 N N . LYS A 1 314 ? 6.786 12.414 20.202 1.00 97.06 314 LYS A N 1
ATOM 2332 C CA . LYS A 1 314 ? 7.719 11.479 19.572 1.00 97.06 314 LYS A CA 1
ATOM 2333 C C . LYS A 1 314 ? 7.753 11.631 18.060 1.00 97.06 314 LYS A C 1
ATOM 2335 O O . LYS A 1 314 ? 8.827 11.619 17.473 1.00 97.06 314 LYS A O 1
ATOM 2340 N N . THR A 1 315 ? 6.588 11.737 17.437 1.00 97.00 315 THR A N 1
ATOM 2341 C CA . THR A 1 315 ? 6.421 11.51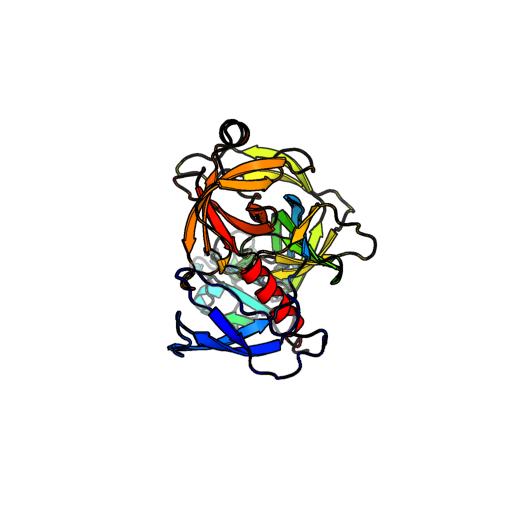5 15.995 1.00 97.00 315 THR A CA 1
ATOM 2342 C C . THR A 1 315 ? 5.998 12.760 15.232 1.00 97.00 315 THR A C 1
ATOM 2344 O O . THR A 1 315 ? 6.137 12.786 14.016 1.00 97.00 315 THR A O 1
ATOM 2347 N N . GLY A 1 316 ? 5.493 13.790 15.911 1.00 95.69 316 GLY A N 1
ATOM 2348 C CA . GLY A 1 316 ? 4.847 14.935 15.272 1.00 95.69 316 GLY A CA 1
ATOM 2349 C C . GLY A 1 316 ? 3.432 14.649 14.755 1.00 95.69 316 GLY A C 1
ATOM 2350 O O . GLY A 1 316 ? 2.798 15.574 14.264 1.00 95.69 316 GLY A O 1
ATOM 2351 N N . GLY A 1 317 ? 2.926 13.414 14.878 1.00 96.75 317 GLY A N 1
ATOM 2352 C CA . GLY A 1 317 ? 1.592 13.027 14.420 1.00 96.75 317 GLY A CA 1
ATOM 2353 C C . GLY A 1 317 ? 1.565 11.671 13.716 1.00 96.75 317 GLY A C 1
ATOM 2354 O O . GLY A 1 317 ? 2.240 10.724 14.113 1.00 96.75 317 GLY A O 1
ATOM 2355 N N . ILE A 1 318 ? 0.750 11.563 12.675 1.00 97.44 318 ILE A N 1
ATOM 2356 C CA . ILE A 1 318 ? 0.611 10.371 11.846 1.00 97.44 318 ILE A CA 1
ATOM 2357 C C . ILE A 1 318 ? 1.817 10.281 10.903 1.00 97.44 318 ILE A C 1
ATOM 2359 O O . ILE A 1 318 ? 2.161 11.235 10.210 1.00 97.44 318 ILE A O 1
ATOM 2363 N N . LEU A 1 319 ? 2.465 9.118 10.855 1.00 96.81 319 LEU A N 1
ATOM 2364 C CA . LEU A 1 319 ? 3.606 8.867 9.975 1.00 96.81 319 LEU A CA 1
ATOM 2365 C C . LEU A 1 319 ? 3.247 7.896 8.857 1.00 96.81 319 LEU A C 1
ATOM 2367 O O . LEU A 1 319 ? 2.384 7.027 9.010 1.00 96.81 319 LEU A O 1
ATOM 2371 N N . GLN A 1 320 ? 3.977 7.982 7.748 1.00 93.94 320 GLN A N 1
ATOM 2372 C CA . GLN A 1 320 ? 3.975 6.924 6.746 1.00 93.94 320 GLN A CA 1
ATOM 2373 C C . GLN A 1 320 ? 4.350 5.589 7.407 1.00 93.94 320 GLN A C 1
ATOM 2375 O O . GLN A 1 320 ? 5.233 5.524 8.262 1.00 93.94 320 GLN A O 1
ATOM 2380 N N . GLY A 1 321 ? 3.626 4.528 7.054 1.00 93.88 321 GLY A N 1
ATOM 2381 C CA . GLY A 1 321 ? 3.697 3.220 7.714 1.00 93.88 321 GLY A CA 1
ATOM 2382 C C . GLY A 1 321 ? 2.661 2.997 8.823 1.00 93.88 321 GLY A C 1
ATOM 2383 O O . GLY A 1 321 ? 2.342 1.848 9.124 1.00 93.88 321 GLY A O 1
ATOM 2384 N N . MET A 1 322 ? 2.047 4.060 9.364 1.00 96.88 322 MET A N 1
ATOM 2385 C CA . MET A 1 322 ? 0.881 3.930 10.256 1.00 96.88 322 MET A CA 1
ATOM 2386 C C . MET A 1 322 ? -0.418 3.628 9.497 1.00 96.88 322 MET A C 1
ATOM 2388 O O . MET A 1 322 ? -1.432 3.322 10.124 1.00 96.88 322 MET A O 1
ATOM 2392 N N . SER A 1 323 ? -0.417 3.702 8.163 1.00 94.62 323 SER A N 1
ATOM 2393 C CA . SER A 1 323 ? -1.564 3.296 7.345 1.00 94.62 323 SER A CA 1
ATOM 2394 C C . SER A 1 323 ? -1.994 1.873 7.711 1.00 94.62 323 SER A C 1
ATOM 2396 O O . SER A 1 323 ? -1.170 0.958 7.803 1.00 94.62 323 SER A O 1
ATOM 2398 N N . GLY A 1 324 ? -3.289 1.702 7.966 1.00 96.56 324 GLY A N 1
ATOM 2399 C CA . GLY A 1 324 ? -3.867 0.476 8.509 1.00 96.56 324 GLY A CA 1
ATOM 2400 C C . GLY A 1 324 ? -3.994 0.444 10.036 1.00 96.56 324 GLY A C 1
ATOM 2401 O O . GLY A 1 324 ? -4.569 -0.509 10.554 1.00 96.56 324 GLY A O 1
ATOM 2402 N N . SER A 1 325 ? -3.516 1.456 10.771 1.00 98.38 325 SER A N 1
ATOM 2403 C CA . SER A 1 325 ? -3.692 1.529 12.232 1.00 98.38 325 SER A CA 1
ATOM 2404 C C . SER A 1 325 ? -5.180 1.520 12.597 1.00 98.38 325 SER A C 1
ATOM 2406 O O . SER A 1 325 ? -5.908 2.405 12.133 1.00 98.38 325 SER A O 1
ATOM 2408 N N . PRO A 1 326 ? -5.656 0.543 13.395 1.00 98.62 326 PRO A N 1
ATOM 2409 C CA . PRO A 1 326 ? -7.054 0.465 13.793 1.00 98.62 326 PRO A CA 1
ATOM 2410 C C . PRO A 1 326 ? -7.534 1.694 14.548 1.00 98.62 326 PRO A C 1
ATOM 2412 O O . PRO A 1 326 ? -6.856 2.188 15.448 1.00 98.62 326 PRO A O 1
ATOM 2415 N N . LEU A 1 327 ? -8.752 2.115 14.230 1.00 98.69 327 LEU A N 1
ATOM 2416 C CA . LEU A 1 327 ? -9.518 3.082 14.997 1.00 98.69 327 LEU A CA 1
ATOM 2417 C C . LEU A 1 327 ? -10.623 2.365 15.763 1.00 98.69 327 LEU A C 1
ATOM 2419 O O . LEU A 1 327 ? -11.387 1.580 15.193 1.00 98.69 327 LEU A O 1
ATOM 2423 N N . ILE A 1 328 ? -10.713 2.659 17.054 1.00 98.81 328 ILE A N 1
ATOM 2424 C CA . ILE A 1 328 ? -11.622 2.011 17.992 1.00 98.81 328 ILE A CA 1
ATOM 2425 C C . ILE A 1 328 ? -12.472 3.083 18.670 1.00 98.81 328 ILE A C 1
ATOM 2427 O O . ILE A 1 328 ? -11.952 4.041 19.242 1.00 98.81 328 ILE A O 1
ATOM 2431 N N . GLN A 1 329 ? -13.791 2.912 18.638 1.00 98.56 329 GLN A N 1
ATOM 2432 C CA . GLN A 1 329 ? -14.743 3.767 19.348 1.00 98.56 329 GLN A CA 1
ATOM 2433 C C . GLN A 1 329 ? -15.850 2.885 19.925 1.00 98.56 329 GLN A C 1
ATOM 2435 O O . GLN A 1 329 ? -16.311 1.950 19.274 1.00 98.56 329 GLN A O 1
ATOM 2440 N N . ASN A 1 330 ? -16.259 3.155 21.168 1.00 96.94 330 ASN A N 1
ATOM 2441 C CA . ASN A 1 330 ? -17.304 2.395 21.867 1.00 96.94 330 ASN A CA 1
ATOM 2442 C C . ASN A 1 330 ? -17.041 0.874 21.927 1.00 96.94 330 ASN A C 1
ATOM 2444 O O . ASN A 1 330 ? -17.972 0.075 21.875 1.00 96.94 330 ASN A O 1
ATOM 2448 N N . GLY A 1 331 ? -15.767 0.467 22.018 1.00 97.12 331 GLY A N 1
ATOM 2449 C CA . GLY A 1 331 ? -15.365 -0.945 22.065 1.00 97.12 331 GLY A CA 1
ATOM 2450 C C . GLY A 1 331 ? -15.490 -1.694 20.732 1.00 97.12 331 GLY A C 1
ATOM 2451 O O . GLY A 1 331 ? -15.453 -2.923 20.723 1.00 97.12 331 GLY A O 1
ATOM 2452 N N . MET A 1 332 ? -15.654 -0.977 19.617 1.00 98.31 332 MET A N 1
ATOM 2453 C CA . MET A 1 332 ? -15.805 -1.546 18.278 1.00 98.31 332 MET A CA 1
ATOM 2454 C C . MET A 1 332 ? -14.704 -1.044 17.347 1.00 98.31 332 MET A C 1
ATOM 2456 O O . MET A 1 332 ? -14.270 0.106 17.460 1.00 98.31 332 MET A O 1
ATOM 2460 N N . LEU A 1 333 ? -14.302 -1.877 16.386 1.00 98.62 333 LEU A N 1
ATOM 2461 C CA . LEU A 1 333 ? -13.475 -1.438 15.266 1.00 98.62 333 LEU A CA 1
ATOM 2462 C C . LEU A 1 333 ? -14.334 -0.574 14.337 1.00 98.62 333 LEU A C 1
ATOM 2464 O O . LEU A 1 333 ? -15.265 -1.075 13.707 1.00 98.62 333 LEU A O 1
ATOM 2468 N N . ILE A 1 334 ? -14.005 0.710 14.231 1.00 98.00 334 ILE A N 1
ATOM 2469 C CA . ILE A 1 334 ? -14.736 1.662 13.382 1.00 98.00 334 ILE A CA 1
ATOM 2470 C C . ILE A 1 334 ? -14.044 1.924 12.046 1.00 98.00 334 ILE A C 1
ATOM 2472 O O . ILE A 1 334 ? -14.695 2.336 11.084 1.00 98.00 334 ILE A O 1
ATOM 2476 N N . GLY A 1 335 ? -12.739 1.667 11.953 1.00 97.06 335 GLY A N 1
ATOM 2477 C CA . GLY A 1 335 ? -11.983 1.936 10.740 1.00 97.06 335 GLY A CA 1
ATOM 2478 C C . GLY A 1 335 ? -10.483 1.788 10.881 1.00 97.06 335 GLY A C 1
ATOM 2479 O O . GLY A 1 335 ? -9.992 1.229 11.860 1.00 97.06 335 GLY A O 1
ATOM 2480 N N . ALA A 1 336 ? -9.773 2.306 9.887 1.00 97.50 336 ALA A N 1
ATOM 2481 C CA . ALA A 1 336 ? -8.320 2.316 9.838 1.00 97.50 336 ALA A CA 1
ATOM 2482 C C . ALA A 1 336 ? -7.802 3.636 9.265 1.00 97.50 336 ALA A C 1
ATOM 2484 O O . ALA A 1 336 ? -8.420 4.211 8.366 1.00 97.50 336 ALA A O 1
ATOM 2485 N N . VAL A 1 337 ? -6.655 4.095 9.762 1.00 97.44 337 VAL A N 1
ATOM 2486 C CA . VAL A 1 337 ? -5.943 5.263 9.220 1.00 97.44 337 VAL A CA 1
ATOM 2487 C C . VAL A 1 337 ? -5.516 5.000 7.774 1.00 97.44 337 VAL A C 1
ATOM 2489 O O . VAL A 1 337 ? -5.013 3.916 7.477 1.00 97.44 337 VAL A O 1
ATOM 2492 N N . THR A 1 338 ? -5.687 5.982 6.883 1.00 94.38 338 THR A N 1
ATOM 2493 C CA . THR A 1 338 ? -5.252 5.900 5.480 1.00 94.38 338 THR A CA 1
ATOM 2494 C C . THR A 1 338 ? -4.075 6.838 5.206 1.00 94.38 338 THR A C 1
ATOM 2496 O O . THR A 1 338 ? -2.940 6.377 5.148 1.00 94.38 338 THR A O 1
ATOM 2499 N N . HIS A 1 339 ? -4.317 8.143 5.088 1.00 90.69 339 HIS A N 1
ATOM 2500 C CA . HIS A 1 339 ? -3.312 9.135 4.697 1.00 90.69 339 HIS A CA 1
ATOM 2501 C C . HIS A 1 339 ? -3.148 10.210 5.767 1.00 90.69 339 HIS A C 1
ATOM 2503 O O . HIS A 1 339 ? -4.126 10.614 6.389 1.00 90.69 339 HIS A O 1
ATOM 2509 N N . VAL A 1 340 ? -1.929 10.713 5.935 1.00 93.62 340 VAL A N 1
ATOM 2510 C CA . VAL A 1 340 ? -1.635 11.908 6.739 1.00 93.62 340 VAL A CA 1
ATOM 2511 C C . VAL A 1 340 ? -1.830 13.177 5.903 1.00 93.62 340 VAL A C 1
ATOM 2513 O O . VAL A 1 340 ? -1.617 13.155 4.688 1.00 93.62 340 VAL A O 1
ATOM 2516 N N . PHE A 1 341 ? -2.223 14.285 6.531 1.00 94.19 341 PHE A N 1
ATOM 2517 C CA . PHE A 1 341 ? -2.227 15.592 5.872 1.00 94.19 341 PHE A CA 1
ATOM 2518 C C . PHE A 1 341 ? -0.805 16.155 5.843 1.00 94.19 341 PHE A C 1
ATOM 2520 O O . PHE A 1 341 ? -0.120 16.202 6.859 1.00 94.19 341 PHE A O 1
ATOM 2527 N N . VAL A 1 342 ? -0.353 16.605 4.672 1.00 90.62 342 VAL A N 1
ATOM 2528 C CA . VAL A 1 342 ? 1.036 17.061 4.478 1.00 90.62 342 VAL A CA 1
ATOM 2529 C C . VAL A 1 342 ? 1.370 18.271 5.357 1.00 90.62 342 VAL A C 1
ATOM 2531 O O . VAL A 1 342 ? 2.451 18.329 5.941 1.00 90.62 342 VAL A O 1
ATOM 2534 N N . ASP A 1 343 ? 0.438 19.213 5.491 1.00 92.50 343 ASP A N 1
ATOM 2535 C CA . ASP A 1 343 ? 0.662 20.455 6.237 1.00 92.50 343 ASP A CA 1
ATOM 2536 C C . ASP A 1 343 ? 0.277 20.356 7.723 1.00 92.50 343 ASP A C 1
ATOM 2538 O O . ASP A 1 343 ? 0.776 21.135 8.535 1.00 92.50 343 ASP A O 1
ATOM 2542 N N . GLU A 1 344 ? -0.543 19.370 8.093 1.00 94.56 344 GLU A N 1
ATOM 2543 C CA . GLU A 1 344 ? -1.017 19.107 9.459 1.00 94.56 344 GLU A CA 1
ATOM 2544 C C . GLU A 1 344 ? -0.719 17.642 9.828 1.00 94.56 344 GLU A C 1
ATOM 2546 O O . GLU A 1 344 ? -1.591 16.784 9.690 1.00 94.56 344 GLU A O 1
ATOM 2551 N N . PRO A 1 345 ? 0.512 17.309 10.265 1.00 94.06 345 PRO A N 1
ATOM 2552 C CA . PRO A 1 345 ? 0.917 15.919 10.480 1.00 94.06 345 PRO A CA 1
ATOM 2553 C C . PRO A 1 345 ? 0.132 15.219 11.596 1.00 94.06 345 PRO A C 1
ATOM 2555 O O . PRO A 1 345 ? 0.068 13.995 11.620 1.00 94.06 345 PRO A O 1
ATOM 2558 N N . ASP A 1 346 ? -0.492 15.957 12.513 1.00 96.75 346 ASP A N 1
ATOM 2559 C CA . ASP A 1 346 ? -1.403 15.419 13.525 1.00 96.75 346 ASP A CA 1
ATOM 2560 C C . ASP A 1 346 ? -2.775 15.025 12.951 1.00 96.75 346 ASP A C 1
ATOM 2562 O O . ASP A 1 346 ? -3.546 14.362 13.641 1.00 96.75 346 ASP A O 1
ATOM 2566 N N . CYS A 1 347 ? -3.072 15.375 11.698 1.00 97.12 347 CYS A N 1
ATOM 2567 C CA . CYS A 1 347 ? -4.320 15.061 11.014 1.00 97.12 347 CYS A CA 1
ATOM 2568 C C . CYS A 1 347 ? -4.164 14.010 9.927 1.00 97.12 347 CYS A C 1
ATOM 2570 O O . CYS A 1 347 ? -3.130 13.875 9.271 1.00 97.12 347 CYS A O 1
ATOM 2572 N N . GLY A 1 348 ? -5.251 13.292 9.671 1.00 95.75 348 GLY A N 1
ATOM 2573 C CA . GLY A 1 348 ? -5.299 12.351 8.569 1.00 95.75 348 GLY A CA 1
ATOM 2574 C C . GLY A 1 348 ? -6.701 11.913 8.194 1.00 95.75 348 GLY A C 1
ATOM 2575 O O . GLY A 1 348 ? -7.698 12.238 8.843 1.00 95.75 348 GLY A O 1
ATOM 2576 N N . TYR A 1 349 ? -6.754 11.132 7.125 1.00 96.12 349 TYR A N 1
ATOM 2577 C CA . TYR A 1 349 ? -7.941 10.425 6.690 1.00 96.12 349 TYR A CA 1
ATOM 2578 C C . TYR A 1 349 ? -7.998 9.023 7.285 1.00 96.12 349 TYR A C 1
ATOM 2580 O O . TYR A 1 349 ? -6.978 8.398 7.582 1.00 96.12 349 TYR A O 1
ATOM 2588 N N . ALA A 1 350 ? -9.214 8.506 7.405 1.00 96.50 350 ALA A N 1
ATOM 2589 C CA . ALA A 1 350 ? -9.464 7.117 7.744 1.00 96.50 350 ALA A CA 1
ATOM 2590 C C . ALA A 1 350 ? -10.643 6.544 6.944 1.00 96.50 350 ALA A C 1
ATOM 2592 O O . ALA A 1 350 ? -11.534 7.274 6.504 1.00 96.50 350 ALA A O 1
ATOM 2593 N N . ILE A 1 351 ? -10.645 5.227 6.752 1.00 95.31 351 ILE A N 1
ATOM 2594 C CA . ILE A 1 351 ? -11.676 4.461 6.037 1.00 95.31 351 ILE A CA 1
ATOM 2595 C C . ILE A 1 351 ? -12.525 3.676 7.042 1.00 95.31 351 ILE A C 1
ATOM 2597 O O . ILE A 1 351 ? -12.003 3.236 8.066 1.00 95.31 351 ILE A O 1
ATOM 2601 N N . PHE A 1 352 ? -13.827 3.501 6.787 1.00 95.75 352 PHE A N 1
ATOM 2602 C CA . PHE A 1 352 ? -14.663 2.671 7.661 1.00 95.75 352 PHE A CA 1
ATOM 2603 C C . PHE A 1 352 ? -14.268 1.199 7.576 1.00 95.75 352 PHE A C 1
ATOM 2605 O O . PHE A 1 352 ? -14.023 0.674 6.491 1.00 95.75 352 PHE A O 1
ATOM 2612 N N . ALA A 1 353 ? -14.321 0.507 8.712 1.00 95.25 353 ALA A N 1
ATOM 2613 C CA . ALA A 1 353 ? -14.077 -0.930 8.757 1.00 95.25 353 ALA A CA 1
ATOM 2614 C C . ALA A 1 353 ? -15.126 -1.707 7.945 1.00 95.25 353 ALA A C 1
ATOM 2616 O O . ALA A 1 353 ? -14.785 -2.664 7.259 1.00 95.25 353 ALA A O 1
ATOM 2617 N N . GLU A 1 354 ? -16.383 -1.249 7.946 1.00 92.75 354 GLU A N 1
ATOM 2618 C CA . GLU A 1 354 ? -17.443 -1.789 7.084 1.00 92.75 354 GLU A CA 1
ATOM 2619 C C . GLU A 1 354 ? -17.091 -1.685 5.589 1.00 92.75 354 GLU A C 1
ATOM 2621 O O . GLU A 1 354 ? -17.269 -2.656 4.856 1.00 92.75 354 GLU A O 1
ATOM 2626 N N . THR A 1 355 ? -16.559 -0.542 5.135 1.00 91.31 355 THR A N 1
ATOM 2627 C CA . THR A 1 355 ? -16.154 -0.349 3.731 1.00 91.31 355 THR A CA 1
ATOM 2628 C C . THR A 1 355 ? -15.080 -1.359 3.334 1.00 91.31 355 THR A C 1
ATOM 2630 O O . THR A 1 355 ? -15.219 -2.027 2.312 1.00 91.31 355 THR A O 1
ATOM 2633 N N . VAL A 1 356 ? -14.046 -1.511 4.169 1.00 91.62 356 VAL A N 1
ATOM 2634 C CA . VAL A 1 356 ? -12.958 -2.475 3.938 1.00 91.62 356 VAL A CA 1
ATOM 2635 C C . VAL A 1 356 ? -13.508 -3.903 3.887 1.00 91.62 356 VAL A C 1
ATOM 2637 O O . VAL A 1 356 ? -13.278 -4.619 2.916 1.00 91.62 356 VAL A O 1
ATOM 2640 N N . ARG A 1 357 ? -14.318 -4.297 4.878 1.00 89.94 357 ARG A N 1
ATOM 2641 C CA . ARG A 1 357 ? -14.918 -5.640 4.957 1.00 89.94 357 ARG A CA 1
ATOM 2642 C C . ARG A 1 357 ? -15.782 -5.988 3.751 1.00 89.94 357 ARG A C 1
ATOM 2644 O O . ARG A 1 357 ? -15.756 -7.128 3.289 1.00 89.94 357 ARG A O 1
ATOM 2651 N N . ASN A 1 358 ? -16.562 -5.035 3.254 1.00 88.38 358 ASN A N 1
ATOM 2652 C CA . ASN A 1 358 ? -17.405 -5.261 2.085 1.00 88.38 358 ASN A CA 1
ATOM 2653 C C . ASN A 1 358 ? -16.557 -5.452 0.822 1.00 88.38 358 ASN A C 1
ATOM 2655 O O . ASN A 1 358 ? -16.794 -6.408 0.086 1.00 88.38 358 ASN A O 1
ATOM 2659 N N . ALA A 1 359 ? -15.519 -4.630 0.630 1.00 86.62 359 ALA A N 1
ATOM 2660 C CA . ALA A 1 359 ? -14.588 -4.778 -0.488 1.00 86.62 359 ALA A CA 1
ATOM 2661 C C . ALA A 1 359 ? -13.869 -6.143 -0.470 1.00 86.62 359 ALA A C 1
ATOM 2663 O O . ALA A 1 359 ? -13.758 -6.805 -1.500 1.00 86.62 359 ALA A O 1
ATOM 2664 N N . GLU A 1 360 ? -13.436 -6.618 0.702 1.00 86.12 360 GLU A N 1
ATOM 2665 C CA . GLU A 1 360 ? -12.827 -7.949 0.851 1.00 86.12 360 GLU A CA 1
ATOM 2666 C C . GLU A 1 360 ? -13.779 -9.085 0.459 1.00 86.12 360 GLU A C 1
ATOM 2668 O O . GLU A 1 360 ? -13.378 -10.033 -0.221 1.00 86.12 360 GLU A O 1
ATOM 2673 N N . LYS A 1 361 ? -15.048 -8.997 0.876 1.00 83.88 361 LYS A N 1
ATOM 2674 C CA . LYS A 1 361 ? -16.067 -9.994 0.529 1.00 83.88 361 LYS A CA 1
ATOM 2675 C C . LYS A 1 361 ? -16.313 -10.011 -0.980 1.00 83.88 361 LYS A C 1
ATOM 2677 O O . LYS A 1 361 ? -16.334 -11.087 -1.567 1.00 83.88 361 LYS A O 1
ATOM 2682 N N . GLU A 1 362 ? -16.431 -8.853 -1.625 1.00 81.69 362 GLU A N 1
ATOM 2683 C CA . GLU A 1 362 ? -16.605 -8.756 -3.085 1.00 81.69 362 GLU A CA 1
ATOM 2684 C C . GLU A 1 362 ? -15.432 -9.374 -3.865 1.00 81.69 362 GLU A C 1
ATOM 2686 O O . GLU A 1 362 ? -15.639 -10.064 -4.870 1.00 81.69 362 GLU A O 1
ATOM 2691 N N . LEU A 1 363 ? -14.203 -9.206 -3.369 1.00 76.00 363 LEU A N 1
ATOM 2692 C CA . LEU A 1 363 ? -13.012 -9.838 -3.942 1.00 76.00 363 LEU A CA 1
ATOM 2693 C C . LEU A 1 363 ? -13.040 -11.367 -3.811 1.00 76.00 363 LEU A C 1
ATOM 2695 O O . LEU A 1 363 ? -12.625 -12.062 -4.736 1.00 76.00 363 LEU A O 1
ATOM 2699 N N . ALA A 1 364 ? -13.562 -11.904 -2.705 1.00 62.84 364 ALA A N 1
ATOM 2700 C CA . ALA A 1 364 ? -13.701 -13.348 -2.511 1.00 62.84 364 ALA A CA 1
ATOM 2701 C C . ALA A 1 364 ? -14.748 -13.989 -3.444 1.00 62.84 364 ALA A C 1
ATOM 2703 O O . ALA A 1 364 ? -14.618 -15.162 -3.796 1.00 62.84 364 ALA A O 1
ATOM 2704 N N . PHE A 1 365 ? -15.771 -13.231 -3.859 1.00 55.75 365 PHE A N 1
ATOM 2705 C CA . PHE A 1 365 ? -16.831 -13.701 -4.762 1.00 55.75 365 PHE A CA 1
ATOM 2706 C C . PHE A 1 365 ? -16.561 -13.432 -6.247 1.00 55.75 365 PHE A C 1
ATOM 2708 O O . PHE A 1 365 ? -17.302 -13.929 -7.096 1.00 55.75 365 PHE A O 1
ATOM 2715 N N . SER A 1 366 ? -15.507 -12.687 -6.583 1.00 45.62 366 SER A N 1
ATOM 2716 C CA . SER A 1 366 ? -15.122 -12.461 -7.975 1.00 45.62 366 SER A CA 1
ATOM 2717 C C . SER A 1 366 ? -14.471 -13.730 -8.541 1.00 45.62 366 SER A C 1
ATOM 2719 O O . SER A 1 366 ? -13.408 -14.131 -8.057 1.00 45.62 366 SER A O 1
ATOM 2721 N N . PRO A 1 367 ? -15.066 -14.401 -9.551 1.00 35.41 367 PRO A N 1
ATOM 2722 C CA . PRO A 1 367 ? -14.417 -15.539 -10.181 1.00 35.41 367 PRO A CA 1
ATOM 2723 C C . PRO A 1 367 ? -13.098 -15.053 -10.774 1.00 35.41 367 PRO A C 1
ATOM 2725 O O . PRO A 1 367 ? -13.081 -14.127 -11.586 1.00 35.41 367 PRO A O 1
ATOM 2728 N N . LYS A 1 368 ? -11.984 -15.677 -10.374 1.00 38.66 368 LYS A N 1
ATOM 2729 C CA . LYS A 1 368 ? -10.738 -15.550 -11.127 1.00 38.66 368 LYS A CA 1
ATOM 2730 C C . LYS A 1 368 ? -11.066 -16.018 -12.535 1.00 38.66 368 LYS A C 1
ATOM 2732 O O . LYS A 1 368 ? -11.308 -17.206 -12.736 1.00 38.66 368 LYS A O 1
ATOM 2737 N N . ILE A 1 369 ? -11.142 -15.085 -13.479 1.00 28.98 369 ILE A N 1
ATOM 2738 C CA . ILE A 1 369 ? -11.170 -15.421 -14.895 1.00 28.98 369 ILE A CA 1
ATOM 2739 C C . ILE A 1 369 ? -9.833 -16.118 -15.126 1.00 28.98 369 ILE A C 1
ATOM 2741 O O . ILE A 1 369 ? -8.787 -15.476 -15.159 1.00 28.98 369 ILE A O 1
ATOM 2745 N N . ALA A 1 370 ? -9.864 -17.448 -15.127 1.00 26.30 370 ALA A N 1
ATOM 2746 C CA . ALA A 1 370 ? -8.745 -18.254 -15.561 1.00 26.30 370 ALA A CA 1
ATOM 2747 C C . ALA A 1 370 ? -8.524 -17.894 -17.032 1.00 26.30 370 ALA A C 1
ATOM 2749 O O . ALA A 1 370 ? -9.392 -18.167 -17.864 1.00 26.30 370 ALA A O 1
ATOM 2750 N N . ALA A 1 371 ? -7.430 -17.183 -17.293 1.00 28.69 371 ALA A N 1
ATOM 2751 C CA . ALA A 1 371 ? -6.886 -16.998 -18.628 1.00 28.69 371 ALA A CA 1
ATOM 2752 C C . ALA A 1 371 ? -6.119 -18.256 -19.039 1.00 28.69 371 ALA A C 1
ATOM 2754 O O . ALA A 1 371 ? -5.423 -18.824 -18.161 1.00 28.69 371 ALA A O 1
#

Nearest PDB structures (foldseek):
  3wkm-assembly1_A  TM=6.570E-01  e=1.007E-05  Aquifex aeolicus VF5
  7xft-assembly1_A-2  TM=7.539E-01  e=4.288E-04  Pseudomonas aeruginosa PAO1
  6icc-assembly1_A  TM=6.014E-01  e=5.968E-05  Aquifex aeolicus VF5
  7w6y-assembly1_A  TM=4.815E-01  e=1.893E-04  Kangiella koreensis DSM 16069
  7w6x-assembly1_A  TM=4.609E-01  e=1.893E-04  Escherichia coli K-12

Secondary structure (DSSP, 8-state):
--TTPPEEETTTEEEEE-S------SS-EEEEEEEE-TTS-EEEEEEEEE-PPPEEEE---EEEEEEEEEEEEEEEE--EEETTEEE-HHHHTT--TT-EEEEETTEEP--HHHHHHHHHHTTT--EEEEEEETTEEEEEEE--EE-TTTS-EE--EEEEEEEEEEEEEEEEETTTTEEEE-SS--B-TTT-PBPP-SEEEEEEEEEEEEEPPBTTB--EEEEEEEEEEEEEEEEEEETTEEEEEEPTT----SEEEEBPPGGG--SEEEEEEE-SSBT--EEEEEEEEEE--STTSTT-SEEEEE--HHHHHHHSS--BT-TT-EEEETTEEEEEEEEE-SS-TTEEEEEEHHHHHHHHHHHHHS-----

Foldseek 3Di:
DDPQDWDQDPPQKTWGFPPPDPDPDPDWDWTWTFTAHPVGDTDDIDIDIDDDFDKWFFAQFKKKKKFFFQAWFFLDFAFFDFPNDTDAQCVVQVDDGGKGWQDKQPHGHQDPVVVQVVQQVCVQPWIWTWIDDPNDIDITTTGWGQGPVPRGTDNRTDIDGMDMDMWTWGTADPVQQKTFIFQAFDADPRRRHGGHGPWMFIFHKFFAAKAAAAAQGFIATDIDGDPPGTQFIWDDGHGGGTMGHGDPPHDDDGHIFTADDLVVDDWFKKWWWHDRGTGHTDIFIKTFHDAAPDPPDRSFRTKMFGDGPVCCVRHVAAHHNQGSTFIGDPRHGQWTWHDADNRRRRMGGTDGPVVSVVVVVVSVPDPPPPD

Radius of gyration: 25.39 Å; Cα contacts (8 Å, |Δi|>4): 971; chains: 1; bounding box: 79×43×58 Å

Mean predicted aligned error: 9.23 Å

Solvent-accessible surface area (backbone atoms only — not comparable to full-atom values): 19241 Å² total; per-residue (Å²): 134,70,88,92,63,65,50,78,47,86,89,64,28,31,37,44,67,64,92,71,81,83,68,96,56,99,62,76,44,77,42,65,23,38,35,20,43,78,93,71,49,75,76,46,80,43,78,46,69,50,64,85,75,55,67,33,30,40,38,7,28,45,27,23,42,41,36,28,30,58,18,31,34,26,59,42,71,46,73,44,44,35,98,92,37,82,44,39,42,37,58,74,48,68,58,52,72,62,28,25,37,41,22,52,72,84,42,73,34,72,41,68,66,59,49,53,50,52,47,47,72,42,75,48,45,74,40,42,35,38,29,34,49,98,92,40,81,48,78,36,72,35,51,34,43,53,28,73,88,77,72,45,52,41,44,32,73,36,68,44,32,64,54,73,51,58,27,9,30,22,32,31,35,79,89,79,40,29,37,38,26,29,13,36,42,60,50,39,91,78,64,66,45,71,46,54,70,62,47,34,36,32,26,37,26,34,29,78,37,65,49,57,17,37,66,75,39,76,13,34,61,34,63,46,69,47,86,92,41,65,43,22,41,48,74,47,57,36,68,52,12,34,33,23,43,45,38,93,84,57,78,88,69,61,47,80,29,42,50,34,54,67,90,73,62,66,66,40,79,34,37,35,28,36,48,76,49,47,58,58,49,46,80,37,45,26,32,30,77,39,75,45,82,73,87,86,49,88,36,47,30,27,36,35,34,59,68,29,61,76,52,37,75,68,28,40,32,50,35,48,36,47,20,4,17,24,29,36,45,96,78,19,37,42,20,18,30,30,46,59,36,47,67,44,15,34,26,27,28,17,20,37,38,44,60,39,54,52,53,54,53,54,59,74,69,51,77,79,78,82,125

Sequence (371 aa):
MTRGSPMRLPGNITAVFGEESAAARSGETTVQAELRLPLGISVKSVSVRYVQRDTVLVSGRPFGVKMFTEGLMVVGFTDFSSEGKRINPARSAGLSTGDILLSMDGIALTSNEQMGALVQSSGGRPVQLLYQRQGRQHTALITPQKSLSDSRWHLGLWVRDSSAGIGTITYFDENARTFSGLGHAICDVDTGEIMTLSTGEGVEAVITGYTPGKSGSPGELKGQFVSGHTIARLTANSSCGVCGQLQSDYLPQGTRMPVAFSHEVQTGPAKMLTTIAGGTPQEYDVVIEKVLRSGSHAGQNMVIRVTDERLLQKTGGILQGMSGSPLIQNGMLIGAVTHVFVDEPDCGYAIFAETVRNAEKELAFSPKIAA

pLDDT: mean 88.17, std 15.4, range [26.3, 98.81]